Protein 5EVJ (pdb70)

Organism: Chlamydomonas reinhardtii (NCBI:txid3055)

Sequence (607 aa):
APPPAVRAALADVPTEVKEKFWGCGNPIPAGIEGLRVLDLGAGSGRDAYVAAKLVGEKGSVTGVDMTPAQLEVAISHADAYARDKLGYGKSNMTFIQGEIEYLDRAGLEDSSFDLVISNCVINLSPDKARVLSEAYRVLAPGGEMHFSDVYVDRRLPQSVRSHPVLLGECLAGALYNNDFIRLARKVGFTDPRQLEAEEIQIHDAELRDQVGEARFYSITYRLFKVPGQIEDLAEDYGQVAVYKGTIPGHSHAYDLDDHHRFVTNKPMLVAGNTASMVGESYLAPHFTIIGDRAVHYGQFDASGPKAPPPAVRAALADVPTEVKEKFWGCGNPIPAGIEGLRVLDLGAGSGRDAYVAAKLVGEKGSVTGVDMTPAQLEVAISHADAYARDKLGYGKSNMTFIQGEIEYLDRAGLEDSSFDLVISNCVINLSPDKARVLSEAYRVLAPGGEMHFSDVYVDRRLPQSVRSHPVLLGECLAGALYNNDFIRLARKVGFTDPRQLEAEEIQIHDAELRDQVGEARFYSITYRLFKVPGQIEDLAEDYGQVAVYKGTIPGHSHAYDLDDHHRFVTNKPMLVAGNTASMVGESYLAPHFTIIGDRAVHYGQFD

InterPro domains:
  IPR025714 Methyltransferase domain [PF13847] (84-234)
  IPR026669 Arsenite methyltransferase-like [PTHR43675] (20-341)
  IPR029063 S-adenosyl-L-methionine-dependent methyltransferase superfamily [G3DSA:3.40.50.150] (53-280)
  IPR029063 S-adenosyl-L-methionine-dependent methyltransferase superfamily [SSF53335] (25-320)

Radius of gyration: 27.45 Å; Cα contacts (8 Å, |Δi|>4): 1370; chains: 2; bounding box: 67×86×57 Å

Secondary structure (DSSP, 8-state):
---HHHHHHHHTS-HHHHHT---S---PPS--TT-EEEEET-TTSHHHHHHHHHTTTTSEEEEEES-HHHHHHHHHTHHHIIIIIT--SS--EEEEE--GGGTTTTTPPTT-EEEEEEES-GGG-S-HHHHHHHHHHHEEEEEEEEEEEEEESSPPPHHHHH-S-SGGGTTTT--BHHHHHHHHHHHT--S-EEEEEEE-----SHHHHHHTT--EEEEEEEEE--TTT--SS-EE--EEEEE-S-BTTBSSEEEEETTEEEETT--EEE-HHHHHHHHSSTTGGGEEEE--SSS--EETTS-S--/---HHHHHHHHTS-HHHHHT---SS--PPS--TT-EEEEET-TTSHHHHHHHHHT-TT-EEEEEES-HHHHHHHHHHHHHIIIIII--SS--EEEEE--TT-TTTTTPPTT-EEEEEEES-GGG-S-HHHHHHHHHHHEEEEEEEEEEEEEESSPPPHHHHHS--SSSSTTTT-EEHHHHHHHHHHTT----EEEEEEEE--SSSS-SSS-TT--EEEEEEEEE--TTT--SS-B---EEEEE-S-BTTBSSEEEEETTEEEETTB-EEE-HHHHHHHHSSTTGGGEEEES-SSS--SB--

Solvent-accessible surface area: 27426 Å² total; per-residue (Å²): 148,32,72,88,50,4,129,62,0,30,82,54,4,32,86,57,0,70,141,101,20,140,26,25,26,46,3,11,6,34,18,5,129,31,14,59,0,0,3,1,13,2,9,0,0,39,0,0,0,0,0,0,80,38,0,14,100,149,2,44,1,19,1,0,18,139,48,80,71,45,25,102,17,0,70,73,54,9,89,55,5,0,148,102,107,27,58,22,60,156,20,20,20,75,22,45,95,16,90,21,12,56,0,65,175,28,51,23,126,91,48,33,13,0,0,0,0,0,7,0,35,4,13,96,18,126,57,28,41,61,0,0,43,11,0,53,60,0,0,0,57,2,0,0,0,6,1,0,0,0,3,1,48,99,148,9,68,155,81,15,67,96,135,22,123,151,40,44,50,9,16,19,26,0,37,46,33,60,32,4,36,122,34,0,97,175,29,32,2,29,33,12,30,60,40,99,32,124,61,47,116,34,153,72,68,115,13,79,113,98,8,30,130,0,117,6,44,24,6,16,3,4,0,5,19,14,73,86,51,22,56,96,97,46,30,35,26,41,4,28,0,19,0,59,12,75,1,105,73,54,65,149,12,8,70,0,3,67,152,38,147,2,67,36,90,123,84,59,126,2,5,0,3,1,0,0,1,0,13,51,0,6,0,1,15,33,7,57,47,94,50,89,58,90,84,102,139,25,83,40,129,54,91,53,138,246,150,49,66,78,50,7,141,58,2,28,76,60,3,30,99,62,0,61,130,96,32,182,24,26,28,42,3,14,9,35,8,1,86,44,31,93,0,0,3,1,14,1,4,0,0,28,1,0,0,0,0,0,81,39,2,25,93,194,4,48,0,19,0,0,15,102,54,93,76,56,10,103,14,0,89,66,38,7,97,62,4,4,160,114,112,33,60,18,33,166,30,22,19,71,17,48,89,6,69,14,8,28,0,7,22,24,18,18,64,84,48,26,15,21,0,0,0,1,7,6,33,5,8,112,12,118,49,36,41,21,0,0,43,9,0,32,54,0,0,13,91,8,1,0,0,4,1,1,1,3,5,1,49,96,150,8,60,123,52,12,100,64,135,44,40,141,108,28,67,18,24,8,21,3,37,50,41,55,36,3,35,123,31,0,96,171,18,25,1,34,34,13,30,53,38,95,40,113,68,44,136,65,131,78,78,145,18,130,61,85,14,23,112,10,118,17,51,20,8,10,2,4,0,5,18,11,69,85,43,24,57,92,94,45,27,36,25,48,12,33,0,16,0,95,10,87,1,80,52,52,88,103,20,9,57,0,4,72,150,38,164,1,72,36,103,132,81,58,130,3,5,0,3,2,4,2,1,0,22,82,9,27,1,38,93,20,7,59,46,102,48,93,60,87,80,99,140,25,111,58,172

Structure (mmCIF, N/CA/C/O backbone):
data_5EVJ
#
_entry.id   5EVJ
#
_cell.length_a   157.885
_cell.length_b   157.885
_cell.length_c   95.452
_cell.angle_alpha   90.00
_cell.angle_beta   90.00
_cell.angle_gamma   120.00
#
_symmetry.space_group_name_H-M   'H 3'
#
loop_
_entity.id
_entity.type
_entity.pdbx_description
1 polymer 'Arsenite methyltransferase'
2 non-polymer 'SODIUM ION'
3 water water
#
loop_
_atom_site.group_PDB
_atom_site.id
_atom_site.type_symbol
_atom_site.label_atom_id
_atom_site.label_alt_id
_atom_site.label_comp_id
_atom_site.label_asym_id
_atom_site.label_entity_id
_atom_site.label_seq_id
_atom_site.pdbx_PDB_ins_code
_atom_site.Cartn_x
_atom_site.Cartn_y
_atom_site.Cartn_z
_atom_site.occupancy
_atom_site.B_iso_or_equiv
_atom_site.auth_seq_id
_atom_site.auth_comp_id
_atom_site.auth_asym_id
_atom_site.auth_atom_id
_atom_site.pdbx_PDB_model_num
ATOM 1 N N . ALA A 1 51 ? 61.414 -43.556 11.868 1.00 63.54 51 ALA A N 1
ATOM 2 C CA . ALA A 1 51 ? 61.586 -42.132 11.426 1.00 77.28 51 ALA A CA 1
ATOM 3 C C . ALA A 1 51 ? 60.448 -41.730 10.469 1.00 79.77 51 ALA A C 1
ATOM 4 O O . ALA A 1 51 ? 60.598 -41.859 9.244 1.00 77.16 51 ALA A O 1
ATOM 6 N N . PRO A 1 52 ? 59.281 -41.326 11.038 1.00 68.65 52 PRO A N 1
ATOM 7 C CA . PRO A 1 52 ? 58.175 -40.624 10.364 1.00 59.33 52 PRO A CA 1
ATOM 8 C C . PRO A 1 52 ? 58.498 -39.142 10.150 1.00 52.62 52 PRO A C 1
ATOM 9 O O . PRO A 1 52 ? 59.285 -38.599 10.915 1.00 48.63 52 PRO A O 1
ATOM 13 N N . PRO A 1 53 ? 57.866 -38.479 9.149 1.00 46.83 53 PRO A N 1
ATOM 14 C CA . PRO A 1 53 ? 57.990 -37.009 9.007 1.00 48.96 53 PRO A CA 1
ATOM 15 C C . PRO A 1 53 ? 57.569 -36.282 10.319 1.00 46.83 53 PRO A C 1
ATOM 16 O O . PRO A 1 53 ? 56.723 -36.796 11.047 1.00 38.40 53 PRO A O 1
ATOM 20 N N . PRO A 1 54 ? 58.190 -35.120 10.633 1.00 46.98 54 PRO A N 1
ATOM 21 C CA . PRO A 1 54 ? 57.945 -34.334 11.883 1.00 46.00 54 PRO A CA 1
ATOM 22 C C . PRO A 1 54 ? 56.461 -34.115 12.237 1.00 44.29 54 PRO A C 1
ATOM 23 O O . PRO A 1 54 ? 56.070 -34.375 13.383 1.00 40.41 54 PRO A O 1
ATOM 27 N N . ALA A 1 55 ? 55.654 -33.672 11.260 1.00 43.65 55 ALA A N 1
ATOM 28 C CA . ALA A 1 55 ? 54.186 -33.538 11.463 1.00 44.11 55 ALA A CA 1
ATOM 29 C C . ALA A 1 55 ? 53.534 -34.817 12.031 1.00 39.55 55 ALA A C 1
ATOM 30 O O . ALA A 1 55 ? 52.776 -34.727 12.966 1.00 40.86 55 ALA A O 1
ATOM 32 N N . VAL A 1 56 ? 53.895 -35.988 11.524 1.00 36.97 56 VAL A N 1
ATOM 33 C CA . VAL A 1 56 ? 53.367 -37.236 12.035 1.00 36.46 56 VAL A CA 1
ATOM 34 C C . VAL A 1 56 ? 53.849 -37.542 13.449 1.00 44.44 56 VAL A C 1
ATOM 35 O O . VAL A 1 56 ? 53.022 -37.914 14.295 1.00 46.57 56 VAL A O 1
ATOM 39 N N . ARG A 1 57 ? 55.155 -37.396 13.726 1.00 45.35 57 ARG A N 1
ATOM 40 C CA . ARG A 1 57 ? 55.663 -37.529 15.112 1.00 47.13 57 ARG A CA 1
ATOM 41 C C . ARG A 1 57 ? 54.973 -36.551 16.075 1.00 43.56 57 ARG A C 1
ATOM 42 O O . ARG A 1 57 ? 54.533 -36.967 17.148 1.00 40.42 57 ARG A O 1
ATOM 50 N N . ALA A 1 58 ? 54.883 -35.266 15.696 1.00 39.09 58 ALA A N 1
ATOM 51 C CA . ALA A 1 58 ? 54.194 -34.244 16.519 1.00 37.17 58 ALA A CA 1
ATOM 52 C C . ALA A 1 58 ? 52.763 -34.696 16.851 1.00 39.08 58 ALA A C 1
ATOM 53 O O . ALA A 1 58 ? 52.327 -34.620 17.989 1.00 50.89 58 ALA A O 1
ATOM 55 N N . ALA A 1 59 ? 52.048 -35.194 15.849 1.00 37.45 59 ALA A N 1
ATOM 56 C CA . ALA A 1 59 ? 50.635 -35.589 15.984 1.00 38.35 59 ALA A CA 1
ATOM 57 C C . ALA A 1 59 ? 50.521 -36.843 16.857 1.00 39.81 59 ALA A C 1
ATOM 58 O O . ALA A 1 59 ? 49.631 -36.929 17.697 1.00 40.84 59 ALA A O 1
ATOM 60 N N . LEU A 1 60 ? 51.442 -37.789 16.672 1.00 39.29 60 LEU A N 1
ATOM 61 C CA . LEU A 1 60 ? 51.564 -38.991 17.536 1.00 43.95 60 LEU A CA 1
ATOM 62 C C . LEU A 1 60 ? 51.781 -38.664 19.027 1.00 46.68 60 LEU A C 1
ATOM 63 O O . LEU A 1 60 ? 51.208 -39.312 19.908 1.00 45.24 60 LEU A O 1
ATOM 68 N N . ALA A 1 61 ? 52.631 -37.683 19.320 1.00 44.39 61 ALA A N 1
ATOM 69 C CA . ALA A 1 61 ? 52.911 -37.369 20.733 1.00 52.39 61 ALA A CA 1
ATOM 70 C C . ALA A 1 61 ? 51.597 -37.246 21.535 1.00 47.90 61 ALA A C 1
ATOM 71 O O . ALA A 1 61 ? 51.538 -37.649 22.682 1.00 55.06 61 ALA A O 1
ATOM 73 N N . ASP A 1 62 ? 50.564 -36.714 20.882 1.00 42.84 62 ASP A N 1
ATOM 74 C CA . ASP A 1 62 ? 49.316 -36.300 21.509 1.00 41.73 62 ASP A CA 1
ATOM 75 C C . ASP A 1 62 ? 48.153 -37.260 21.372 1.00 39.10 62 ASP A C 1
ATOM 76 O O . ASP A 1 62 ? 47.068 -36.854 21.683 1.00 36.81 62 ASP A O 1
ATOM 81 N N . VAL A 1 63 ? 48.374 -38.454 20.815 1.00 35.51 63 VAL A N 1
ATOM 82 C CA . VAL A 1 63 ? 47.363 -39.475 20.618 1.00 37.95 63 VAL A CA 1
ATOM 83 C C . VAL A 1 63 ? 47.330 -40.300 21.913 1.00 42.38 63 VAL A C 1
ATOM 84 O O . VAL A 1 63 ? 48.377 -40.668 22.429 1.00 38.63 63 VAL A O 1
ATOM 88 N N . PRO A 1 64 ? 46.131 -40.621 22.429 1.00 47.26 64 PRO A N 1
ATOM 89 C CA . PRO A 1 64 ? 46.021 -41.355 23.693 1.00 43.08 64 PRO A CA 1
ATOM 90 C C . PRO A 1 64 ? 46.843 -42.619 23.651 1.00 47.05 64 PRO A C 1
ATOM 91 O O . PRO A 1 64 ? 46.618 -43.482 22.789 1.00 50.39 64 PRO A O 1
ATOM 95 N N . THR A 1 65 ? 47.775 -42.730 24.589 1.00 45.27 65 THR A N 1
ATOM 96 C CA . THR A 1 65 ? 48.597 -43.919 24.777 1.00 48.32 65 THR A CA 1
ATOM 97 C C . THR A 1 65 ? 47.877 -45.245 24.434 1.00 49.91 65 THR A C 1
ATOM 98 O O . THR A 1 65 ? 48.432 -46.127 23.745 1.00 52.80 65 THR A O 1
ATOM 102 N N . GLU A 1 66 ? 46.648 -45.385 24.919 1.00 44.84 66 GLU A N 1
ATOM 103 C CA . GLU A 1 66 ? 45.924 -46.635 24.762 1.00 43.39 66 GLU A CA 1
ATOM 104 C C . GLU A 1 66 ? 45.540 -46.813 23.295 1.00 46.64 66 GLU A C 1
ATOM 105 O O . GLU A 1 66 ? 45.425 -47.933 22.802 1.00 41.50 66 GLU A O 1
ATOM 111 N N . VAL A 1 67 ? 45.274 -45.702 22.614 1.00 41.61 67 VAL A N 1
ATOM 112 C CA . VAL A 1 67 ? 44.910 -45.775 21.219 1.00 42.37 67 VAL A CA 1
ATOM 113 C C . VAL A 1 67 ? 46.090 -46.317 20.377 1.00 43.90 67 VAL A C 1
ATOM 114 O O . VAL A 1 67 ? 45.872 -47.158 19.457 1.00 40.72 67 VAL A O 1
ATOM 118 N N . LYS A 1 68 ? 47.305 -45.856 20.723 1.00 38.26 68 LYS A N 1
ATOM 119 C CA . LYS A 1 68 ? 48.589 -46.350 20.161 1.00 48.50 68 LYS A CA 1
ATOM 120 C C . LYS A 1 68 ? 49.001 -47.761 20.620 1.00 56.34 68 LYS A C 1
ATOM 121 O O . LYS A 1 68 ? 49.225 -48.658 19.788 1.00 56.13 68 LYS A O 1
ATOM 127 N N . GLU A 1 69 ? 49.152 -47.957 21.929 1.00 59.19 69 GLU A N 1
ATOM 128 C CA . GLU A 1 69 ? 49.580 -49.274 22.415 1.00 66.64 69 GLU A CA 1
ATOM 129 C C . GLU A 1 69 ? 48.802 -50.438 21.797 1.00 64.07 69 GLU A C 1
ATOM 130 O O . GLU A 1 69 ? 49.333 -51.536 21.656 1.00 59.19 69 GLU A O 1
ATOM 136 N N . LYS A 1 70 ? 47.551 -50.192 21.416 1.00 59.76 70 LYS A N 1
ATOM 137 C CA . LYS A 1 70 ? 46.698 -51.257 20.875 1.00 62.25 70 LYS A CA 1
ATOM 138 C C . LYS A 1 70 ? 46.658 -51.320 19.335 1.00 58.50 70 LYS A C 1
ATOM 139 O O . LYS A 1 70 ? 45.709 -51.822 18.765 1.00 57.43 70 LYS A O 1
ATOM 145 N N . PHE A 1 71 ? 47.686 -50.832 18.648 1.00 66.26 71 PHE A N 1
ATOM 146 C CA . PHE A 1 71 ? 47.527 -50.673 17.207 1.00 60.13 71 PHE A CA 1
ATOM 147 C C . PHE A 1 71 ? 48.150 -51.737 16.289 1.00 62.60 71 PHE A C 1
ATOM 148 O O . PHE A 1 71 ? 47.415 -52.384 15.530 1.00 66.47 71 PHE A O 1
ATOM 156 N N . TRP A 1 72 ? 49.473 -51.885 16.333 1.00 63.60 72 TRP A N 1
ATOM 157 C CA . TRP A 1 72 ? 50.220 -52.792 15.423 1.00 80.87 72 TRP A CA 1
ATOM 158 C C . TRP A 1 72 ? 50.087 -52.492 13.896 1.00 72.62 72 TRP A C 1
ATOM 159 O O . TRP A 1 72 ? 49.070 -52.798 13.251 1.00 61.54 72 TRP A O 1
ATOM 170 N N . GLY A 1 73 ? 51.138 -51.908 13.326 1.00 67.16 73 GLY A N 1
ATOM 171 C CA . GLY A 1 73 ? 51.201 -51.724 11.897 1.00 60.67 73 GLY A CA 1
ATOM 172 C C . GLY A 1 73 ? 52.585 -51.484 11.345 1.00 61.68 73 GLY A C 1
ATOM 173 O O . GLY A 1 73 ? 53.513 -51.070 12.056 1.00 67.57 73 GLY A O 1
ATOM 174 N N . CYS A 1 74 ? 52.695 -51.683 10.038 1.00 59.82 74 CYS A N 1
ATOM 175 C CA . CYS A 1 74 ? 53.977 -51.592 9.322 1.00 61.83 74 CYS A CA 1
ATOM 176 C C . CYS A 1 74 ? 54.220 -50.230 8.702 1.00 63.98 74 CYS A C 1
ATOM 177 O O . CYS A 1 74 ? 54.722 -50.132 7.581 1.00 63.12 74 CYS A O 1
ATOM 180 N N . GLY A 1 75 ? 53.889 -49.169 9.425 1.00 61.73 75 GLY A N 1
ATOM 181 C CA . GLY A 1 75 ? 54.101 -47.869 8.842 1.00 56.90 75 GLY A CA 1
ATOM 182 C C . GLY A 1 75 ? 53.274 -46.740 9.380 1.00 61.55 75 GLY A C 1
ATOM 183 O O . GLY A 1 75 ? 52.630 -46.851 10.432 1.00 64.93 75 GLY A O 1
ATOM 184 N N . ASN A 1 76 ? 53.330 -45.634 8.644 1.00 64.72 76 ASN A N 1
ATOM 185 C CA . ASN A 1 76 ? 52.656 -44.406 9.004 1.00 56.26 76 ASN A CA 1
ATOM 186 C C . ASN A 1 76 ? 52.188 -43.783 7.708 1.00 52.54 76 ASN A C 1
ATOM 187 O O . ASN A 1 76 ? 52.677 -42.707 7.339 1.00 60.55 76 ASN A O 1
ATOM 192 N N . PRO A 1 77 ? 51.228 -44.449 7.036 1.00 37.28 77 PRO A N 1
ATOM 193 C CA . PRO A 1 77 ? 50.697 -44.125 5.737 1.00 34.80 77 PRO A CA 1
ATOM 194 C C . PRO A 1 77 ? 49.712 -42.929 5.693 1.00 32.36 77 PRO A C 1
ATOM 195 O O . PRO A 1 77 ? 48.741 -43.019 4.981 1.00 34.63 77 PRO A O 1
ATOM 199 N N . ILE A 1 78 ? 49.947 -41.824 6.386 1.00 31.31 78 ILE A N 1
ATOM 200 C CA . ILE A 1 78 ? 49.119 -40.614 6.138 1.00 30.27 78 ILE A CA 1
ATOM 201 C C . ILE A 1 78 ? 49.928 -39.702 5.226 1.00 29.84 78 ILE A C 1
ATOM 202 O O . ILE A 1 78 ? 51.022 -39.361 5.587 1.00 30.78 78 ILE A O 1
ATOM 207 N N . PRO A 1 79 ? 49.391 -39.312 4.049 1.00 26.63 79 PRO A N 1
ATOM 208 C CA . PRO A 1 79 ? 50.164 -38.508 3.133 1.00 26.52 79 PRO A CA 1
ATOM 209 C C . PRO A 1 79 ? 50.151 -37.084 3.584 1.00 28.96 79 PRO A C 1
ATOM 210 O O . PRO A 1 79 ? 49.182 -36.675 4.228 1.00 27.62 79 PRO A O 1
ATOM 214 N N . ALA A 1 80 ? 51.192 -36.331 3.205 1.00 26.12 80 ALA A N 1
ATOM 215 C CA . ALA A 1 80 ? 51.214 -34.874 3.403 1.00 24.18 80 ALA A CA 1
ATOM 216 C C . ALA A 1 80 ? 50.188 -34.270 2.436 1.00 23.25 80 ALA A C 1
ATOM 217 O O . ALA A 1 80 ? 49.732 -34.914 1.511 1.00 25.55 80 ALA A O 1
ATOM 219 N N . GLY A 1 81 ? 49.822 -33.023 2.615 1.00 26.12 81 GLY A N 1
ATOM 220 C CA . GLY A 1 81 ? 48.935 -32.346 1.634 1.00 24.27 81 GLY A CA 1
ATOM 221 C C . GLY A 1 81 ? 47.424 -32.527 1.692 1.00 26.56 81 GLY A C 1
ATOM 222 O O . GLY A 1 81 ? 46.716 -32.202 0.684 1.00 28.29 81 GLY A O 1
ATOM 223 N N . ILE A 1 82 ? 46.909 -32.979 2.838 1.00 21.76 82 ILE A N 1
ATOM 224 C CA . ILE A 1 82 ? 45.496 -33.396 2.933 1.00 27.13 82 ILE A CA 1
ATOM 225 C C . ILE A 1 82 ? 44.610 -32.459 3.778 1.00 26.45 82 ILE A C 1
ATOM 226 O O . ILE A 1 82 ? 43.565 -32.836 4.224 1.00 27.25 82 ILE A O 1
ATOM 231 N N . GLU A 1 83 ? 45.021 -31.234 3.991 1.00 30.73 83 GLU A N 1
ATOM 232 C CA . GLU A 1 83 ? 44.167 -30.321 4.731 1.00 34.98 83 GLU A CA 1
ATOM 233 C C . GLU A 1 83 ? 42.763 -30.250 4.117 1.00 28.29 83 GLU A C 1
ATOM 234 O O . GLU A 1 83 ? 42.644 -30.071 2.919 1.00 22.98 83 GLU A O 1
ATOM 240 N N . GLY A 1 84 ? 41.716 -30.381 4.945 1.00 23.85 84 GLY A N 1
ATOM 241 C CA . GLY A 1 84 ? 40.372 -30.143 4.466 1.00 19.43 84 GLY A CA 1
ATOM 242 C C . GLY A 1 84 ? 39.753 -31.263 3.684 1.00 20.86 84 GLY A C 1
ATOM 243 O O . GLY A 1 84 ? 38.583 -31.145 3.271 1.00 24.70 84 GLY A O 1
ATOM 244 N N . LEU A 1 85 ? 40.462 -32.376 3.530 1.00 20.56 85 LEU A N 1
ATOM 245 C CA . LEU A 1 85 ? 39.933 -33.506 2.745 1.00 22.57 85 LEU A CA 1
ATOM 246 C C . LEU A 1 85 ? 39.147 -34.571 3.552 1.00 22.13 85 LEU A C 1
ATOM 247 O O . LEU A 1 85 ? 39.175 -34.611 4.780 1.00 20.22 85 LEU A O 1
ATOM 252 N N . ARG A 1 86 ? 38.541 -35.511 2.842 1.00 25.21 86 ARG A N 1
ATOM 253 C CA . ARG A 1 86 ? 37.864 -36.652 3.515 1.00 25.13 86 ARG A CA 1
ATOM 254 C C . ARG A 1 86 ? 38.673 -37.934 3.307 1.00 24.03 86 ARG A C 1
ATOM 255 O O . ARG A 1 86 ? 38.984 -38.300 2.152 1.00 25.10 86 ARG A O 1
ATOM 263 N N . VAL A 1 87 ? 38.966 -38.617 4.415 1.00 21.25 87 VAL A N 1
ATOM 264 C CA . VAL A 1 87 ? 39.821 -39.715 4.438 1.00 21.81 87 VAL A CA 1
ATOM 265 C C . VAL A 1 87 ? 39.105 -40.926 4.958 1.00 24.93 87 VAL A C 1
ATOM 266 O O . VAL A 1 87 ? 38.483 -40.875 6.002 1.00 27.92 87 VAL A O 1
ATOM 270 N N . LEU A 1 88 ? 39.292 -42.053 4.290 1.00 26.17 88 LEU A N 1
ATOM 271 C CA . LEU A 1 88 ? 38.798 -43.350 4.749 1.00 22.19 88 LEU A CA 1
ATOM 272 C C . LEU A 1 88 ? 39.984 -44.201 5.187 1.00 26.22 88 LEU A C 1
ATOM 273 O O . LEU A 1 88 ? 40.938 -44.397 4.438 1.00 22.75 88 LEU A O 1
ATOM 278 N N . ASP A 1 89 ? 39.942 -44.689 6.422 1.00 30.82 89 ASP A N 1
ATOM 279 C CA . ASP A 1 89 ? 41.004 -45.456 6.998 1.00 29.40 89 ASP A CA 1
ATOM 280 C C . ASP A 1 89 ? 40.475 -46.884 7.095 1.00 30.49 89 ASP A C 1
ATOM 281 O O . ASP A 1 89 ? 39.514 -47.167 7.830 1.00 26.68 89 ASP A O 1
ATOM 286 N N . LEU A 1 90 ? 41.020 -47.758 6.249 1.00 30.38 90 LEU A N 1
ATOM 287 C CA . LEU A 1 90 ? 40.608 -49.157 6.202 1.00 29.84 90 LEU A CA 1
ATOM 288 C C . LEU A 1 90 ? 41.314 -49.979 7.272 1.00 28.39 90 LEU A C 1
ATOM 289 O O . LEU A 1 90 ? 42.497 -50.075 7.244 1.00 30.02 90 LEU A O 1
ATOM 294 N N . GLY A 1 91 ? 40.579 -50.558 8.215 1.00 32.90 91 GLY A N 1
ATOM 295 C CA . GLY A 1 91 ? 41.144 -51.436 9.247 1.00 29.16 91 GLY A CA 1
ATOM 296 C C . GLY A 1 91 ? 41.675 -50.550 10.333 1.00 30.20 91 GLY A C 1
ATOM 297 O O . GLY A 1 91 ? 42.809 -50.682 10.749 1.00 26.43 91 GLY A O 1
ATOM 298 N N . ALA A 1 92 ? 40.851 -49.620 10.794 1.00 34.63 92 ALA A N 1
ATOM 299 C CA . ALA A 1 92 ? 41.366 -48.590 11.675 1.00 30.85 92 ALA A CA 1
ATOM 300 C C . ALA A 1 92 ? 41.830 -49.115 13.013 1.00 31.79 92 ALA A C 1
ATOM 301 O O . ALA A 1 92 ? 42.583 -48.415 13.732 1.00 35.89 92 ALA A O 1
ATOM 303 N N . GLY A 1 93 ? 41.420 -50.338 13.373 1.00 33.16 93 GLY A N 1
ATOM 304 C CA . GLY A 1 93 ? 41.814 -50.905 14.675 1.00 34.79 93 GLY A CA 1
ATOM 305 C C . GLY A 1 93 ? 41.423 -49.920 15.815 1.00 37.74 93 GLY A C 1
ATOM 306 O O . GLY A 1 93 ? 40.339 -49.345 15.845 1.00 38.85 93 GLY A O 1
ATOM 307 N N . SER A 1 94 ? 42.341 -49.687 16.717 1.00 36.28 94 SER A N 1
ATOM 308 C CA . SER A 1 94 ? 42.106 -48.857 17.836 1.00 34.51 94 SER A CA 1
ATOM 309 C C . SER A 1 94 ? 42.227 -47.355 17.540 1.00 35.35 94 SER A C 1
ATOM 310 O O . SER A 1 94 ? 41.949 -46.542 18.439 1.00 31.26 94 SER A O 1
ATOM 313 N N . GLY A 1 95 ? 42.754 -46.998 16.358 1.00 33.31 95 GLY A N 1
ATOM 314 C CA . GLY A 1 95 ? 42.519 -45.664 15.757 1.00 30.01 95 GLY A CA 1
ATOM 315 C C . GLY A 1 95 ? 43.769 -44.795 15.574 1.00 33.14 95 GLY A C 1
ATOM 316 O O . GLY A 1 95 ? 43.660 -43.647 15.128 1.00 36.78 95 GLY A O 1
ATOM 317 N N . ARG A 1 96 ? 44.952 -45.332 15.892 1.00 33.49 96 ARG A N 1
ATOM 318 C CA . ARG A 1 96 ? 46.217 -44.581 15.781 1.00 38.12 96 ARG A CA 1
ATOM 319 C C . ARG A 1 96 ? 46.195 -43.751 14.466 1.00 36.03 96 ARG A C 1
ATOM 320 O O . ARG A 1 96 ? 46.228 -42.526 14.504 1.00 32.90 96 ARG A O 1
ATOM 328 N N . ASP A 1 97 ? 46.062 -44.422 13.314 1.00 33.11 97 ASP A N 1
ATOM 329 C CA . ASP A 1 97 ? 46.238 -43.739 12.007 1.00 36.67 97 ASP A CA 1
ATOM 330 C C . ASP A 1 97 ? 45.076 -42.759 11.757 1.00 31.23 97 ASP A C 1
ATOM 331 O O . ASP A 1 97 ? 45.270 -41.691 11.189 1.00 29.12 97 ASP A O 1
ATOM 336 N N . ALA A 1 98 ? 43.890 -43.114 12.214 1.00 29.06 98 ALA A N 1
ATOM 337 C CA . ALA A 1 98 ? 42.742 -42.209 12.041 1.00 30.71 98 ALA A CA 1
ATOM 338 C C . ALA A 1 98 ? 42.914 -40.967 12.914 1.00 32.46 98 ALA A C 1
ATOM 339 O O . ALA A 1 98 ? 42.535 -39.851 12.510 1.00 31.25 98 ALA A O 1
ATOM 341 N N . TYR A 1 99 ? 43.548 -41.137 14.088 1.00 30.58 99 TYR A N 1
ATOM 342 C CA . TYR A 1 99 ? 43.743 -39.993 14.984 1.00 27.44 99 TYR A CA 1
ATOM 343 C C . TYR A 1 99 ? 44.753 -39.068 14.387 1.00 29.94 99 TYR A C 1
ATOM 344 O O . TYR A 1 99 ? 44.572 -37.866 14.354 1.00 36.25 99 TYR A O 1
ATOM 353 N N . VAL A 1 100 ? 45.803 -39.635 13.806 1.00 30.49 100 VAL A N 1
ATOM 354 C CA . VAL A 1 100 ? 46.780 -38.822 13.163 1.00 27.66 100 VAL A CA 1
ATOM 355 C C . VAL A 1 100 ? 46.167 -38.096 11.984 1.00 26.67 100 VAL A C 1
ATOM 356 O O . VAL A 1 100 ? 46.412 -36.909 11.769 1.00 24.51 100 VAL A O 1
ATOM 360 N N . ALA A 1 101 ? 45.379 -38.810 11.192 1.00 27.45 101 ALA A N 1
ATOM 361 C CA . ALA A 1 101 ? 44.779 -38.136 10.017 1.00 25.87 101 ALA A CA 1
ATOM 362 C C . ALA A 1 101 ? 43.808 -36.993 10.444 1.00 27.56 101 ALA A C 1
ATOM 363 O O . ALA A 1 101 ? 43.775 -35.890 9.845 1.00 28.97 101 ALA A O 1
ATOM 365 N N . ALA A 1 102 ? 43.019 -37.281 11.485 1.00 25.57 102 ALA A N 1
ATOM 366 C CA . ALA A 1 102 ? 42.007 -36.383 12.001 1.00 24.36 102 ALA A CA 1
ATOM 367 C C . ALA A 1 102 ? 42.704 -35.066 12.303 1.00 23.70 102 ALA A C 1
ATOM 368 O O . ALA A 1 102 ? 42.177 -34.005 12.021 1.00 22.58 102 ALA A O 1
ATOM 370 N N . LYS A 1 103 ? 43.921 -35.136 12.810 1.00 26.05 103 LYS A N 1
ATOM 371 C CA . LYS A 1 103 ? 44.687 -33.901 13.005 1.00 26.66 103 LYS A CA 1
ATOM 372 C C . LYS A 1 103 ? 45.149 -33.273 11.704 1.00 30.76 103 LYS A C 1
ATOM 373 O O . LYS A 1 103 ? 45.005 -32.051 11.451 1.00 26.72 103 LYS A O 1
ATOM 379 N N . LEU A 1 104 ? 45.739 -34.107 10.853 1.00 29.02 104 LEU A N 1
ATOM 380 C CA . LEU A 1 104 ? 46.419 -33.501 9.692 1.00 27.03 104 LEU A CA 1
ATOM 381 C C . LEU A 1 104 ? 45.472 -32.991 8.666 1.00 24.95 104 LEU A C 1
ATOM 382 O O . LEU A 1 104 ? 45.888 -32.186 7.816 1.00 22.98 104 LEU A O 1
ATOM 387 N N . VAL A 1 105 ? 44.225 -33.483 8.667 1.00 23.86 105 VAL A N 1
ATOM 388 C CA . VAL A 1 105 ? 43.247 -32.847 7.768 1.00 25.66 105 VAL A CA 1
ATOM 389 C C . VAL A 1 105 ? 42.639 -31.561 8.299 1.00 27.86 105 VAL A C 1
ATOM 390 O O . VAL A 1 105 ? 41.797 -30.916 7.580 1.00 26.17 105 VAL A O 1
ATOM 394 N N . GLY A 1 106 ? 42.998 -31.188 9.537 1.00 25.39 106 GLY A N 1
ATOM 395 C CA . GLY A 1 106 ? 42.330 -29.988 10.094 1.00 28.32 106 GLY A CA 1
ATOM 396 C C . GLY A 1 106 ? 40.854 -30.154 10.475 1.00 29.95 106 GLY A C 1
ATOM 397 O O . GLY A 1 106 ? 40.190 -31.205 10.244 1.00 30.01 106 GLY A O 1
ATOM 398 N N . GLU A 1 107 ? 40.325 -29.098 11.056 1.00 33.00 107 GLU A N 1
ATOM 399 C CA . GLU A 1 107 ? 38.968 -29.120 11.603 1.00 35.49 107 GLU A CA 1
ATOM 400 C C . GLU A 1 107 ? 37.921 -29.256 10.530 1.00 30.00 107 GLU A C 1
ATOM 401 O O . GLU A 1 107 ? 36.881 -29.815 10.749 1.00 27.46 107 GLU A O 1
ATOM 407 N N . LYS A 1 108 ? 38.244 -28.830 9.329 1.00 31.58 108 LYS A N 1
ATOM 408 C CA . LYS A 1 108 ? 37.269 -28.877 8.255 1.00 33.81 108 LYS A CA 1
ATOM 409 C C . LYS A 1 108 ? 37.326 -30.190 7.469 1.00 30.94 108 LYS A C 1
ATOM 410 O O . LYS A 1 108 ? 36.424 -30.495 6.719 1.00 26.22 108 LYS A O 1
ATOM 416 N N . GLY A 1 109 ? 38.378 -30.983 7.665 1.00 30.06 109 GLY A N 1
ATOM 417 C CA . GLY A 1 109 ? 38.471 -32.250 6.961 1.00 26.73 109 GLY A CA 1
ATOM 418 C C . GLY A 1 109 ? 37.780 -33.289 7.836 1.00 30.03 109 GLY A C 1
ATOM 419 O O . GLY A 1 109 ? 37.356 -32.960 8.968 1.00 27.72 109 GLY A O 1
ATOM 420 N N . SER A 1 110 ? 37.669 -34.533 7.349 1.00 25.65 110 SER A N 1
ATOM 421 C CA . SER A 1 110 ? 37.131 -35.607 8.207 1.00 25.03 110 SER A CA 1
ATOM 422 C C . SER A 1 110 ? 37.667 -36.972 7.874 1.00 24.06 110 SER A C 1
ATOM 423 O O . SER A 1 110 ? 38.256 -37.182 6.795 1.00 23.91 110 SER A O 1
ATOM 426 N N . VAL A 1 111 ? 37.503 -37.876 8.837 1.00 22.59 111 VAL A N 1
ATOM 427 C CA . VAL A 1 111 ? 38.011 -39.186 8.779 1.00 23.52 111 VAL A CA 1
ATOM 428 C C . VAL A 1 111 ? 36.938 -40.194 9.145 1.00 25.93 111 VAL A C 1
ATOM 429 O O . VAL A 1 111 ? 36.207 -40.018 10.145 1.00 25.66 111 VAL A O 1
ATOM 433 N N . THR A 1 112 ? 36.869 -41.251 8.337 1.00 23.95 112 THR A N 1
ATOM 434 C CA . THR A 1 112 ? 36.063 -42.383 8.611 1.00 25.20 112 THR A CA 1
ATOM 435 C C . THR A 1 112 ? 36.974 -43.624 8.797 1.00 30.67 112 THR A C 1
ATOM 436 O O . THR A 1 112 ? 37.877 -43.900 7.998 1.00 30.86 112 THR A O 1
ATOM 440 N N . GLY A 1 113 ? 36.748 -44.367 9.866 1.00 33.14 113 GLY A N 1
ATOM 441 C CA . GLY A 1 113 ? 37.513 -45.603 10.127 1.00 32.85 113 GLY A CA 1
ATOM 442 C C . GLY A 1 113 ? 36.552 -46.798 10.097 1.00 34.35 113 GLY A C 1
ATOM 443 O O . GLY A 1 113 ? 35.436 -46.733 10.652 1.00 35.60 113 GLY A O 1
ATOM 444 N N . VAL A 1 114 ? 36.959 -47.857 9.406 1.00 31.71 114 VAL A N 1
ATOM 445 C CA . VAL A 1 114 ? 36.181 -49.068 9.296 1.00 30.23 114 VAL A CA 1
ATOM 446 C C . VAL A 1 114 ? 36.980 -50.147 9.942 1.00 32.49 114 VAL A C 1
ATOM 447 O O . VAL A 1 114 ? 38.112 -50.360 9.560 1.00 35.20 114 VAL A O 1
ATOM 451 N N . ASP A 1 115 ? 36.439 -50.799 10.967 1.00 38.45 115 ASP A N 1
ATOM 452 C CA . ASP A 1 115 ? 37.090 -52.030 11.438 1.00 37.83 115 ASP A CA 1
ATOM 453 C C . ASP A 1 115 ? 36.170 -53.221 11.633 1.00 38.32 115 ASP A C 1
ATOM 454 O O . ASP A 1 115 ? 34.942 -53.077 11.622 1.00 34.42 115 ASP A O 1
ATOM 459 N N . MET A 1 116 ? 36.783 -54.395 11.733 1.00 45.53 116 MET A N 1
ATOM 460 C CA . MET A 1 116 ? 36.048 -55.651 11.738 1.00 59.12 116 MET A CA 1
ATOM 461 C C . MET A 1 116 ? 35.646 -56.007 13.176 1.00 62.19 116 MET A C 1
ATOM 462 O O . MET A 1 116 ? 34.589 -56.623 13.393 1.00 58.71 116 MET A O 1
ATOM 467 N N . THR A 1 117 ? 36.476 -55.568 14.134 1.00 60.99 117 THR A N 1
ATOM 468 C CA . THR A 1 117 ? 36.405 -55.933 15.574 1.00 67.80 117 THR A CA 1
ATOM 469 C C . THR A 1 117 ? 35.829 -54.860 16.548 1.00 63.43 117 THR A C 1
ATOM 470 O O . THR A 1 117 ? 36.470 -53.827 16.765 1.00 66.73 117 THR A O 1
ATOM 474 N N . PRO A 1 118 ? 34.636 -55.131 17.159 1.00 63.41 118 PRO A N 1
ATOM 475 C CA . PRO A 1 118 ? 33.953 -54.233 18.152 1.00 56.64 118 PRO A CA 1
ATOM 476 C C . PRO A 1 118 ? 34.833 -53.754 19.351 1.00 52.26 118 PRO A C 1
ATOM 477 O O . PRO A 1 118 ? 34.762 -52.595 19.773 1.00 46.78 118 PRO A O 1
ATOM 481 N N . ALA A 1 119 ? 35.661 -54.652 19.872 1.00 47.44 119 ALA A N 1
ATOM 482 C CA . ALA A 1 119 ? 36.647 -54.313 20.880 1.00 52.42 119 ALA A CA 1
ATOM 483 C C . ALA A 1 119 ? 37.584 -53.179 20.433 1.00 55.20 119 ALA A C 1
ATOM 484 O O . ALA A 1 119 ? 37.792 -52.209 21.178 1.00 52.94 119 ALA A O 1
ATOM 486 N N . GLN A 1 120 ? 38.154 -53.319 19.232 1.00 50.29 120 GLN A N 1
ATOM 487 C CA . GLN A 1 120 ? 39.015 -52.295 18.660 1.00 48.55 120 GLN A CA 1
ATOM 488 C C . GLN A 1 120 ? 38.235 -50.973 18.363 1.00 43.56 120 GLN A C 1
ATOM 489 O O . GLN A 1 120 ? 38.696 -49.874 18.730 1.00 37.64 120 GLN A O 1
ATOM 495 N N . LEU A 1 121 ? 37.047 -51.087 17.760 1.00 41.77 121 L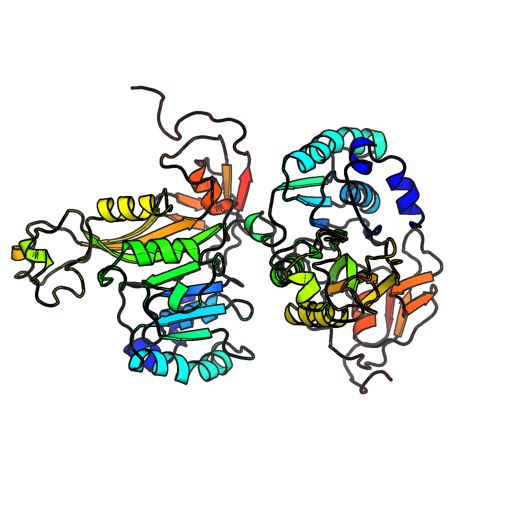EU A N 1
ATOM 496 C CA . LEU A 1 121 ? 36.158 -49.933 17.545 1.00 46.79 121 LEU A CA 1
ATOM 497 C C . LEU A 1 121 ? 36.006 -49.045 18.789 1.00 49.30 121 LEU A C 1
ATOM 498 O O . LEU A 1 121 ? 36.307 -47.829 18.783 1.00 55.35 121 LEU A O 1
ATOM 503 N N . GLU A 1 122 ? 35.530 -49.675 19.856 1.00 52.61 122 GLU A N 1
ATOM 504 C CA . GLU A 1 122 ? 35.120 -49.003 21.081 1.00 49.87 122 GLU A CA 1
ATOM 505 C C . GLU A 1 122 ? 36.291 -48.246 21.706 1.00 46.48 122 GLU A C 1
ATOM 506 O O . GLU A 1 122 ? 36.071 -47.175 22.307 1.00 41.40 122 GLU A O 1
ATOM 512 N N . VAL A 1 123 ? 37.526 -48.754 21.541 1.00 41.66 123 VAL A N 1
ATOM 513 C CA . VAL A 1 123 ? 38.691 -47.938 21.926 1.00 44.02 123 VAL A CA 1
ATOM 514 C C . VAL A 1 123 ? 38.819 -46.642 21.078 1.00 47.37 123 VAL A C 1
ATOM 515 O O . VAL A 1 123 ? 39.062 -45.547 21.610 1.00 45.03 123 VAL A O 1
ATOM 519 N N . ALA A 1 124 ? 38.654 -46.767 19.761 1.00 47.31 124 ALA A N 1
ATOM 520 C CA . ALA A 1 124 ? 38.774 -45.607 18.881 1.00 46.07 124 ALA A CA 1
ATOM 521 C C . ALA A 1 124 ? 37.697 -44.587 19.222 1.00 39.40 124 ALA A C 1
ATOM 522 O O . ALA A 1 124 ? 38.014 -43.397 19.319 1.00 35.09 124 ALA A O 1
ATOM 524 N N . ILE A 1 125 ? 36.462 -45.071 19.433 1.00 40.06 125 ILE A N 1
ATOM 525 C CA . ILE A 1 125 ? 35.310 -44.221 19.779 1.00 38.71 125 ILE A CA 1
ATOM 526 C C . ILE A 1 125 ? 35.379 -43.548 21.155 1.00 41.02 125 ILE A C 1
ATOM 527 O O . ILE A 1 125 ? 34.995 -42.384 21.270 1.00 43.31 125 ILE A O 1
ATOM 532 N N . SER A 1 126 ? 35.850 -44.258 22.190 1.00 39.17 126 SER A N 1
ATOM 533 C CA . SER A 1 126 ? 35.795 -43.707 23.561 1.00 44.42 126 SER A CA 1
ATOM 534 C C . SER A 1 126 ? 36.782 -42.581 23.747 1.00 46.54 126 SER A C 1
ATOM 535 O O . SER A 1 126 ? 36.580 -41.710 24.579 1.00 45.83 126 SER A O 1
ATOM 538 N N . HIS A 1 127 ? 37.835 -42.563 22.955 1.00 42.91 127 HIS A N 1
ATOM 539 C CA . HIS A 1 127 ? 38.800 -41.498 23.153 1.00 43.68 127 HIS A CA 1
ATOM 540 C C . HIS A 1 127 ? 38.601 -40.329 22.233 1.00 40.62 127 HIS A C 1
ATOM 541 O O . HIS A 1 127 ? 39.268 -39.304 22.386 1.00 44.39 127 HIS A O 1
ATOM 548 N N . ALA A 1 128 ? 37.655 -40.441 21.313 1.00 38.03 128 ALA A N 1
ATOM 549 C CA . ALA A 1 128 ? 37.563 -39.422 20.253 1.00 40.16 128 ALA A CA 1
ATOM 550 C C . ALA A 1 128 ? 37.377 -37.992 20.743 1.00 39.96 128 ALA A C 1
ATOM 551 O O . ALA A 1 128 ? 38.183 -37.105 20.384 1.00 39.91 128 ALA A O 1
ATOM 553 N N . ASP A 1 129 ? 36.323 -37.748 21.532 1.00 40.91 129 ASP A N 1
ATOM 554 C CA . ASP A 1 129 ? 35.894 -36.377 21.788 1.00 41.35 129 ASP A CA 1
ATOM 555 C C . ASP A 1 129 ? 36.974 -35.637 22.505 1.00 39.79 129 ASP A C 1
ATOM 556 O O . ASP A 1 129 ? 37.352 -34.471 22.134 1.00 40.19 129 ASP A O 1
ATOM 561 N N . ALA A 1 130 ? 37.483 -36.315 23.535 1.00 38.44 130 ALA A N 1
ATOM 562 C CA . ALA A 1 130 ? 38.474 -35.715 24.427 1.00 38.63 130 ALA A CA 1
ATOM 563 C C . ALA A 1 130 ? 39.762 -35.370 23.640 1.00 38.76 130 ALA A C 1
ATOM 564 O O . ALA A 1 130 ? 40.397 -34.327 23.867 1.00 40.81 130 ALA A O 1
ATOM 566 N N . TYR A 1 131 ? 40.137 -36.245 22.702 1.00 38.95 131 TYR A N 1
ATOM 567 C CA . TYR A 1 131 ? 41.308 -36.004 21.855 1.00 34.81 131 TYR A CA 1
ATOM 568 C C . TYR A 1 131 ? 41.094 -34.773 20.987 1.00 32.25 131 TYR A C 1
ATOM 569 O O . TYR A 1 131 ? 41.943 -33.798 20.908 1.00 37.77 131 TYR A O 1
ATOM 578 N N . ALA A 1 132 ? 39.949 -34.775 20.339 1.00 26.86 132 ALA A N 1
ATOM 579 C CA . ALA A 1 132 ? 39.642 -33.679 19.399 1.00 31.69 132 ALA A CA 1
ATOM 580 C C . ALA A 1 132 ? 39.492 -32.376 20.136 1.00 35.46 132 ALA A C 1
ATOM 581 O O . ALA A 1 132 ? 39.871 -31.311 19.621 1.00 42.48 132 ALA A O 1
ATOM 583 N N . ARG A 1 133 ? 38.894 -32.424 21.334 1.00 41.36 133 ARG A N 1
ATOM 584 C CA . ARG A 1 133 ? 38.698 -31.164 22.071 1.00 43.44 133 ARG A CA 1
ATOM 585 C C . ARG A 1 133 ? 39.991 -30.617 22.747 1.00 43.12 133 ARG A C 1
ATOM 586 O O . ARG A 1 133 ? 40.415 -29.483 22.454 1.00 39.03 133 ARG A O 1
ATOM 594 N N . ASP A 1 134 ? 40.660 -31.431 23.565 1.00 40.62 134 ASP A N 1
ATOM 595 C CA . ASP A 1 134 ? 41.831 -30.932 24.297 1.00 43.74 134 ASP A CA 1
ATOM 596 C C . ASP A 1 134 ? 43.080 -30.953 23.473 1.00 44.93 134 ASP A C 1
ATOM 597 O O . ASP A 1 134 ? 43.856 -30.008 23.576 1.00 44.68 134 ASP A O 1
ATOM 602 N N . LYS A 1 135 ? 43.320 -32.025 22.700 1.00 42.88 135 LYS A N 1
ATOM 603 C CA . LYS A 1 135 ? 44.565 -32.080 21.939 1.00 42.92 135 LYS A CA 1
ATOM 604 C C . LYS A 1 135 ? 44.510 -31.298 20.645 1.00 41.10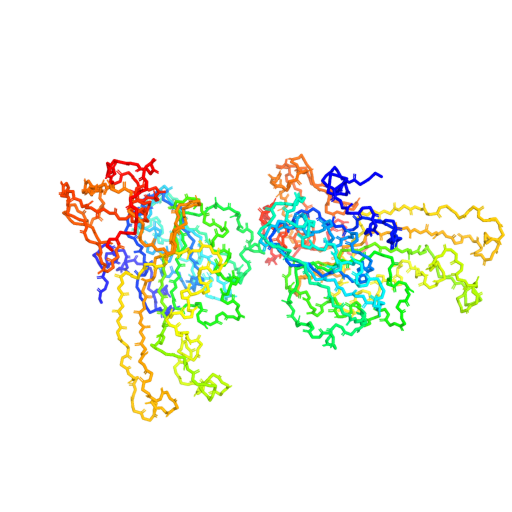 135 LYS A C 1
ATOM 605 O O . LYS A 1 135 ? 45.448 -30.603 20.297 1.00 45.64 135 LYS A O 1
ATOM 611 N N . LEU A 1 136 ? 43.427 -31.399 19.910 1.00 40.28 136 LEU A N 1
ATOM 612 C CA . LEU A 1 136 ? 43.433 -30.685 18.629 1.00 38.66 136 LEU A CA 1
ATOM 613 C C . LEU A 1 136 ? 42.789 -29.308 18.752 1.00 38.40 136 LEU A C 1
ATOM 614 O O . LEU A 1 136 ? 42.945 -28.483 17.861 1.00 37.29 136 LEU A O 1
ATOM 619 N N . GLY A 1 137 ? 42.097 -29.052 19.865 1.00 44.39 137 GLY A N 1
ATOM 620 C CA . GLY A 1 137 ? 41.348 -27.809 20.032 1.00 40.82 137 GLY A CA 1
ATOM 621 C C . GLY A 1 137 ? 40.196 -27.686 19.026 1.00 40.47 137 GLY A C 1
ATOM 622 O O . GLY A 1 137 ? 39.862 -26.600 18.664 1.00 33.33 137 GLY A O 1
ATOM 623 N N . TYR A 1 138 ? 39.600 -28.793 18.558 1.00 40.22 138 TYR A N 1
ATOM 624 C CA . TYR A 1 138 ? 38.431 -28.653 17.671 1.00 39.46 138 TYR A CA 1
ATOM 625 C C . TYR A 1 138 ? 37.178 -28.516 18.507 1.00 40.89 138 TYR A C 1
ATOM 626 O O . TYR A 1 138 ? 37.115 -29.038 19.627 1.00 42.14 138 TYR A O 1
ATOM 635 N N . GLY A 1 139 ? 36.156 -27.879 17.938 1.00 36.62 139 GLY A N 1
ATOM 636 C CA . GLY A 1 139 ? 34.823 -27.888 18.544 1.00 39.84 139 GLY A CA 1
ATOM 637 C C . GLY A 1 139 ? 34.329 -29.279 18.875 1.00 43.93 139 GLY A C 1
ATOM 638 O O . GLY A 1 139 ? 33.880 -29.528 19.984 1.00 48.44 139 GLY A O 1
ATOM 639 N N . LYS A 1 140 ? 34.391 -30.182 17.893 1.00 48.85 140 LYS A N 1
ATOM 640 C CA . LYS A 1 140 ? 34.071 -31.628 18.082 1.00 51.41 140 LYS A CA 1
ATOM 641 C C . LYS A 1 140 ? 34.966 -32.569 17.241 1.00 47.65 140 LYS A C 1
ATOM 642 O O . LYS A 1 140 ? 35.671 -32.127 16.330 1.00 52.47 140 LYS A O 1
ATOM 648 N N . SER A 1 141 ? 34.930 -33.859 17.539 1.00 47.18 141 SER A N 1
ATOM 649 C CA . SER A 1 141 ? 35.606 -34.885 16.721 1.00 41.59 141 SER A CA 1
ATOM 650 C C . SER A 1 141 ? 35.190 -34.782 15.243 1.00 40.86 141 SER A C 1
ATOM 651 O O . SER A 1 141 ? 33.991 -34.619 14.928 1.00 38.00 141 SER A O 1
ATOM 654 N N . ASN A 1 142 ? 36.170 -34.800 14.338 1.00 32.30 142 ASN A N 1
ATOM 655 C CA . ASN A 1 142 ? 35.842 -34.940 12.924 1.00 27.02 142 ASN A CA 1
ATOM 656 C C . ASN A 1 142 ? 36.018 -36.446 12.480 1.00 29.46 142 ASN A C 1
ATOM 657 O O . ASN A 1 142 ? 36.160 -36.723 11.309 1.00 31.63 142 ASN A O 1
ATOM 662 N N . MET A 1 143 ? 35.943 -37.394 13.423 1.00 27.12 143 MET A N 1
ATOM 663 C CA . MET A 1 143 ? 36.045 -38.844 13.168 1.00 28.61 143 MET A CA 1
ATOM 664 C C . MET A 1 143 ? 34.724 -39.612 13.343 1.00 30.35 143 MET A C 1
ATOM 665 O O . MET A 1 143 ? 33.935 -39.307 14.191 1.00 34.80 143 MET A O 1
ATOM 670 N N . THR A 1 144 ? 34.549 -40.651 12.550 1.00 32.76 144 THR A N 1
ATOM 671 C CA . THR A 1 144 ? 33.418 -41.522 12.536 1.00 31.64 144 THR A CA 1
ATOM 672 C C . THR A 1 144 ? 34.077 -42.878 12.412 1.00 34.12 144 THR A C 1
ATOM 673 O O . THR A 1 144 ? 34.867 -43.130 11.481 1.00 35.49 144 THR A O 1
ATOM 677 N N . PHE A 1 145 ? 33.814 -43.742 13.381 1.00 33.03 145 PHE A N 1
ATOM 678 C CA . PHE A 1 145 ? 34.254 -45.109 13.290 1.00 31.21 145 PHE A CA 1
ATOM 679 C C . PHE A 1 145 ? 33.068 -45.989 13.055 1.00 33.28 145 PHE A C 1
ATOM 680 O O . PHE A 1 145 ? 32.105 -45.875 13.750 1.00 32.51 145 PHE A O 1
ATOM 688 N N . ILE A 1 146 ? 33.113 -46.848 12.041 1.00 36.17 146 ILE A N 1
ATOM 689 C CA . ILE A 1 146 ? 32.013 -47.781 11.844 1.00 36.06 146 ILE A CA 1
ATOM 690 C C . ILE A 1 146 ? 32.522 -49.204 11.755 1.00 36.83 146 ILE A C 1
ATOM 691 O O . ILE A 1 146 ? 33.689 -49.445 11.424 1.00 39.92 146 ILE A O 1
ATOM 696 N N . GLN A 1 147 ? 31.618 -50.139 12.021 1.00 36.17 147 GLN A N 1
ATOM 697 C CA . GLN A 1 147 ? 31.922 -51.542 12.041 1.00 40.06 147 GLN A CA 1
ATOM 698 C C . GLN A 1 147 ? 31.669 -52.145 10.683 1.00 33.33 147 GLN A C 1
ATOM 699 O O . GLN A 1 147 ? 30.573 -52.030 10.134 1.00 32.55 147 GLN A O 1
ATOM 705 N N . GLY A 1 148 ? 32.641 -52.892 10.165 1.00 33.88 148 GLY A N 1
ATOM 706 C CA . GLY A 1 148 ? 32.472 -53.370 8.785 1.00 32.41 148 GLY A CA 1
ATOM 707 C C . GLY A 1 148 ? 33.528 -54.287 8.283 1.00 33.76 148 GLY A C 1
ATOM 708 O O . GLY A 1 148 ? 34.508 -54.537 8.949 1.00 38.27 148 GLY A O 1
ATOM 709 N N . GLU A 1 149 ? 33.316 -54.798 7.084 1.00 37.40 149 GLU A N 1
ATOM 710 C CA . GLU A 1 149 ? 34.356 -55.502 6.403 1.00 35.18 149 GLU A CA 1
ATOM 711 C C . GLU A 1 149 ? 34.963 -54.665 5.296 1.00 33.51 149 GLU A C 1
ATOM 712 O O . GLU A 1 149 ? 34.272 -54.210 4.360 1.00 29.20 149 GLU A O 1
ATOM 718 N N . ILE A 1 150 ? 36.286 -54.548 5.352 1.00 32.84 150 ILE A N 1
ATOM 719 C CA . ILE A 1 150 ? 36.969 -53.764 4.328 1.00 32.42 150 ILE A CA 1
ATOM 720 C C . ILE A 1 150 ? 36.657 -54.188 2.917 1.00 32.06 150 ILE A C 1
ATOM 721 O O . ILE A 1 150 ? 36.700 -53.322 2.042 1.00 31.31 150 ILE A O 1
ATOM 726 N N . GLU A 1 151 ? 36.185 -55.441 2.716 1.00 28.51 151 GLU A N 1
ATOM 727 C CA . GLU A 1 151 ? 35.766 -55.950 1.369 1.00 27.52 151 GLU A CA 1
ATOM 728 C C . GLU A 1 151 ? 34.442 -55.415 0.902 1.00 28.83 151 GLU A C 1
ATOM 729 O O . GLU A 1 151 ? 34.086 -55.614 -0.271 1.00 30.72 151 GLU A O 1
ATOM 735 N N . TYR A 1 152 ? 33.667 -54.797 1.808 1.00 30.11 152 TYR A N 1
ATOM 736 C CA . TYR A 1 152 ? 32.228 -54.499 1.537 1.00 31.52 152 TYR A CA 1
ATOM 737 C C . TYR A 1 152 ? 31.836 -53.084 1.924 1.00 36.04 152 TYR A C 1
ATOM 738 O O . TYR A 1 152 ? 30.833 -52.844 2.603 1.00 43.18 152 TYR A O 1
ATOM 747 N N . LEU A 1 153 ? 32.595 -52.122 1.425 1.00 31.49 153 LEU A N 1
ATOM 748 C CA . LEU A 1 153 ? 32.320 -50.757 1.781 1.00 26.05 153 LEU A CA 1
ATOM 749 C C . LEU A 1 153 ? 30.898 -50.402 1.446 1.00 25.03 153 LEU A C 1
ATOM 750 O O . LEU A 1 153 ? 30.334 -49.558 2.113 1.00 28.66 153 LEU A O 1
ATOM 755 N N . ASP A 1 154 ? 30.328 -51.001 0.396 1.00 23.82 154 ASP A N 1
ATOM 756 C CA . ASP A 1 154 ? 28.887 -50.783 0.023 1.00 29.64 154 ASP A CA 1
ATOM 757 C C . ASP A 1 154 ? 28.003 -51.250 1.211 1.00 29.95 154 ASP A C 1
ATOM 758 O O . ASP A 1 154 ? 27.099 -50.560 1.633 1.00 31.57 154 ASP A O 1
ATOM 763 N N . ARG A 1 155 ? 28.327 -52.389 1.792 1.00 33.47 155 ARG A N 1
ATOM 764 C CA . ARG A 1 155 ? 27.522 -52.862 2.945 1.00 39.75 155 ARG A CA 1
ATOM 765 C C . ARG A 1 155 ? 27.645 -51.946 4.112 1.00 36.62 155 ARG A C 1
ATOM 766 O O . ARG A 1 155 ? 26.671 -51.708 4.763 1.00 36.89 155 ARG A O 1
ATOM 774 N N . ALA A 1 156 ? 28.821 -51.358 4.304 1.00 35.35 156 ALA A N 1
ATOM 775 C CA . ALA A 1 156 ? 29.009 -50.344 5.323 1.00 30.34 156 ALA A CA 1
ATOM 776 C C . ALA A 1 156 ? 28.324 -49.014 4.947 1.00 31.41 156 ALA A C 1
ATOM 777 O O . ALA A 1 156 ? 28.441 -48.052 5.698 1.00 32.24 156 ALA A O 1
ATOM 779 N N . GLY A 1 157 ? 27.614 -48.945 3.818 1.00 28.42 157 GLY A N 1
ATOM 780 C CA . GLY A 1 157 ? 26.922 -47.686 3.467 1.00 30.28 157 GLY A CA 1
ATOM 781 C C . GLY A 1 157 ? 27.807 -46.606 2.835 1.00 34.70 157 GLY A C 1
ATOM 782 O O . GLY A 1 157 ? 27.399 -45.454 2.742 1.00 33.39 157 GLY A O 1
ATOM 783 N N . LEU A 1 158 ? 29.021 -46.962 2.382 1.00 34.91 158 LEU A N 1
ATOM 784 C CA . LEU A 1 158 ? 29.916 -45.941 1.785 1.00 29.23 158 LEU A CA 1
ATOM 785 C C . LEU A 1 158 ? 29.686 -45.760 0.297 1.00 29.47 158 LEU A C 1
ATOM 786 O O . LEU A 1 158 ? 29.849 -46.726 -0.536 1.00 32.54 158 LEU A O 1
ATOM 791 N N . GLU A 1 159 ? 29.322 -44.521 -0.035 1.00 26.16 159 GLU A N 1
ATOM 792 C CA . GLU A 1 159 ? 28.927 -44.149 -1.362 1.00 28.83 159 GLU A CA 1
ATOM 793 C C . GLU A 1 159 ? 30.136 -43.920 -2.306 1.00 28.64 159 GLU A C 1
ATOM 794 O O . GLU A 1 159 ? 31.245 -43.617 -1.877 1.00 27.93 159 GLU A O 1
ATOM 800 N N . ASP A 1 160 ? 29.853 -44.029 -3.595 1.00 28.30 160 ASP A N 1
ATOM 801 C CA . ASP A 1 160 ? 30.741 -43.729 -4.686 1.00 29.96 160 ASP A CA 1
ATOM 802 C C . ASP A 1 160 ? 31.274 -42.340 -4.501 1.00 31.91 160 ASP A C 1
ATOM 803 O O . ASP A 1 160 ? 30.539 -41.456 -4.097 1.00 32.07 160 ASP A O 1
ATOM 808 N N . SER A 1 161 ? 32.556 -42.141 -4.843 1.00 32.94 161 SER A N 1
ATOM 809 C CA . SER A 1 161 ? 33.181 -40.822 -4.845 1.00 29.95 161 SER A CA 1
ATOM 810 C C . SER A 1 161 ? 32.993 -40.053 -3.568 1.00 24.85 161 SER A C 1
ATOM 811 O O . SER A 1 161 ? 32.797 -38.878 -3.581 1.00 26.60 161 SER A O 1
ATOM 814 N N . SER A 1 162 ? 33.055 -40.697 -2.438 1.00 28.43 162 SER A N 1
ATOM 815 C CA . SER A 1 162 ? 32.764 -39.943 -1.186 1.00 25.50 162 SER A CA 1
ATOM 816 C C . SER A 1 162 ? 34.016 -39.669 -0.378 1.00 25.87 162 SER A C 1
ATOM 817 O O . SER A 1 162 ? 33.939 -39.078 0.690 1.00 25.70 162 SER A O 1
ATOM 820 N N . PHE A 1 163 ? 35.187 -40.073 -0.896 1.00 23.74 163 PHE A N 1
ATOM 821 C CA . PHE A 1 163 ? 36.437 -39.891 -0.155 1.00 22.00 163 PHE A CA 1
ATOM 822 C C . PHE A 1 163 ? 37.546 -39.380 -1.063 1.00 22.31 163 PHE A C 1
ATOM 823 O O . PHE A 1 163 ? 37.642 -39.769 -2.257 1.00 23.22 163 PHE A O 1
ATOM 831 N N . ASP A 1 164 ? 38.395 -38.539 -0.513 1.00 19.58 164 ASP A N 1
ATOM 832 C CA . ASP A 1 164 ? 39.533 -38.077 -1.285 1.00 20.83 164 ASP A CA 1
ATOM 833 C C . ASP A 1 164 ? 40.732 -39.002 -1.171 1.00 20.64 164 ASP A C 1
ATOM 834 O O . ASP A 1 164 ? 41.455 -39.105 -2.135 1.00 19.48 164 ASP A O 1
ATOM 839 N N . LEU A 1 165 ? 40.912 -39.662 -0.003 1.00 19.40 165 LEU A N 1
ATOM 840 C CA . LEU A 1 165 ? 42.030 -40.520 0.271 1.00 19.14 165 LEU A CA 1
ATOM 841 C C . LEU A 1 165 ? 41.447 -41.741 0.863 1.00 23.43 165 LEU A C 1
ATOM 842 O O . LEU A 1 165 ? 40.505 -41.654 1.725 1.00 22.51 165 LEU A O 1
ATOM 847 N N . VAL A 1 166 ? 42.051 -42.888 0.502 1.00 22.85 166 VAL A N 1
ATOM 848 C CA . VAL A 1 166 ? 41.787 -44.130 1.207 1.00 21.86 166 VAL A CA 1
ATOM 849 C C . VAL A 1 166 ? 43.118 -44.565 1.706 1.00 22.11 166 VAL A C 1
ATOM 850 O O . VAL A 1 166 ? 44.062 -44.607 0.935 1.00 25.81 166 VAL A O 1
ATOM 854 N N . ILE A 1 167 ? 43.222 -44.875 3.002 1.00 22.95 167 ILE A N 1
ATOM 855 C CA . ILE A 1 167 ? 44.485 -45.282 3.627 1.00 22.96 167 ILE A CA 1
ATOM 856 C C . ILE A 1 167 ? 44.312 -46.592 4.406 1.00 24.17 167 ILE A C 1
ATOM 857 O O . ILE A 1 167 ? 43.176 -46.957 4.812 1.00 19.34 167 ILE A O 1
ATOM 862 N N . SER A 1 168 ? 45.450 -47.281 4.617 1.00 23.87 168 SER A N 1
ATOM 863 C CA . SER A 1 168 ? 45.446 -48.604 5.193 1.00 25.85 168 SER A CA 1
ATOM 864 C C . SER A 1 168 ? 46.815 -48.923 5.699 1.00 28.93 168 SER A C 1
ATOM 865 O O . SER A 1 168 ? 47.807 -48.458 5.166 1.00 24.72 168 SER A O 1
ATOM 868 N N . ASN A 1 169 ? 46.888 -49.779 6.714 1.00 33.13 169 ASN A N 1
ATOM 869 C CA . ASN A 1 169 ? 48.191 -50.077 7.278 1.00 34.71 169 ASN A CA 1
ATOM 870 C C . ASN A 1 169 ? 48.304 -51.563 7.593 1.00 36.73 169 ASN A C 1
ATOM 871 O O . ASN A 1 169 ? 47.825 -52.019 8.648 1.00 37.85 169 ASN A O 1
ATOM 876 N N . CYS A 1 170 ? 48.847 -52.335 6.641 1.00 36.48 170 CYS A N 1
ATOM 877 C CA . CYS A 1 170 ? 49.183 -53.749 6.856 1.00 32.82 170 CYS A CA 1
ATOM 878 C C . CYS A 1 170 ? 48.030 -54.576 7.255 1.00 34.30 170 CYS A C 1
ATOM 879 O O . CYS A 1 170 ? 48.169 -55.330 8.215 1.00 38.68 170 CYS A O 1
ATOM 882 N N . VAL A 1 171 ? 46.892 -54.429 6.583 1.00 34.51 171 VAL A N 1
ATOM 883 C CA . VAL A 1 171 ? 45.740 -55.282 6.820 1.00 37.04 171 VAL A CA 1
ATOM 884 C C . VAL A 1 171 ? 45.220 -55.876 5.506 1.00 41.41 171 VAL A C 1
ATOM 885 O O . VAL A 1 171 ? 44.356 -56.752 5.505 1.00 43.13 171 VAL A O 1
ATOM 889 N N . ILE A 1 172 ? 45.737 -55.443 4.377 1.00 40.19 172 ILE A N 1
ATOM 890 C CA . ILE A 1 172 ? 45.166 -55.945 3.149 1.00 41.05 172 ILE A CA 1
ATOM 891 C C . ILE A 1 172 ? 45.628 -57.368 2.796 1.00 44.05 172 ILE A C 1
ATOM 892 O O . ILE A 1 172 ? 44.906 -58.108 2.127 1.00 40.10 172 ILE A O 1
ATOM 897 N N . ASN A 1 173 ? 46.796 -57.768 3.280 1.00 45.99 173 ASN A N 1
ATOM 898 C CA . ASN A 1 173 ? 47.247 -59.149 3.057 1.00 49.15 173 ASN A CA 1
ATOM 899 C C . ASN A 1 173 ? 46.366 -60.150 3.741 1.00 49.44 173 ASN A C 1
ATOM 900 O O . ASN A 1 173 ? 46.450 -61.340 3.459 1.00 54.45 173 ASN A O 1
ATOM 905 N N . LEU A 1 174 ? 45.541 -59.690 4.667 1.00 46.01 174 LEU A N 1
ATOM 906 C CA . LEU A 1 174 ? 44.704 -60.613 5.419 1.00 44.26 174 LEU A CA 1
ATOM 907 C C . LEU A 1 174 ? 43.346 -60.702 4.800 1.00 37.97 174 LEU A C 1
ATOM 908 O O . LEU A 1 174 ? 42.579 -61.593 5.115 1.00 44.74 174 LEU A O 1
ATOM 913 N N . SER A 1 175 ? 43.033 -59.797 3.896 1.00 36.65 175 SER A N 1
ATOM 914 C CA . SER A 1 175 ? 41.779 -59.904 3.193 1.00 36.68 175 SER A CA 1
ATOM 915 C C . SER A 1 175 ? 41.617 -61.286 2.539 1.00 42.64 175 SER A C 1
ATOM 916 O O . SER A 1 175 ? 42.545 -61.796 1.930 1.00 43.36 175 SER A O 1
ATOM 919 N N . PRO A 1 176 ? 40.402 -61.870 2.646 1.00 47.18 176 PRO A N 1
ATOM 920 C CA . PRO A 1 176 ? 40.014 -63.029 1.846 1.00 46.19 176 PRO A CA 1
ATOM 921 C C . PRO A 1 176 ? 39.633 -62.656 0.411 1.00 50.60 176 PRO A C 1
ATOM 922 O O . PRO A 1 176 ? 39.352 -63.555 -0.404 1.00 42.86 176 PRO A O 1
ATOM 926 N N . ASP A 1 177 ? 39.591 -61.352 0.108 1.00 45.08 177 ASP A N 1
ATOM 927 C CA . ASP A 1 177 ? 39.204 -60.898 -1.237 1.00 37.21 177 ASP A CA 1
ATOM 928 C C . ASP A 1 177 ? 39.902 -59.568 -1.538 1.00 36.25 177 ASP A C 1
ATOM 929 O O . ASP A 1 177 ? 39.255 -58.560 -1.713 1.00 38.30 177 ASP A O 1
ATOM 934 N N . LYS A 1 178 ? 41.229 -59.563 -1.543 1.00 33.85 178 LYS A N 1
ATOM 935 C CA . LYS A 1 178 ? 42.008 -58.418 -2.016 1.00 35.16 178 LYS A CA 1
ATOM 936 C C . LYS A 1 178 ? 41.392 -57.610 -3.162 1.00 34.34 178 LYS A C 1
ATOM 937 O O . LYS A 1 178 ? 41.309 -56.407 -3.066 1.00 34.69 178 LYS A O 1
ATOM 943 N N . ALA A 1 179 ? 40.918 -58.294 -4.196 1.00 31.20 179 ALA A N 1
ATOM 944 C CA . ALA A 1 179 ? 40.390 -57.632 -5.373 1.00 33.20 179 ALA A CA 1
ATOM 945 C C . ALA A 1 179 ? 39.200 -56.749 -4.998 1.00 31.17 179 ALA A C 1
ATOM 946 O O . ALA A 1 179 ? 39.042 -55.618 -5.499 1.00 37.79 179 ALA A O 1
ATOM 948 N N . ARG A 1 180 ? 38.344 -57.265 -4.135 1.00 26.49 180 ARG A N 1
ATOM 949 C CA . ARG A 1 180 ? 37.187 -56.482 -3.700 1.00 27.20 180 ARG A CA 1
ATOM 950 C C . ARG A 1 180 ? 37.530 -55.264 -2.875 1.00 22.08 180 ARG A C 1
ATOM 951 O O . ARG A 1 180 ? 36.957 -54.220 -3.100 1.00 23.75 180 ARG A O 1
ATOM 959 N N . VAL A 1 181 ? 38.468 -55.392 -1.956 1.00 20.69 181 VAL A N 1
ATOM 960 C CA . VAL A 1 181 ? 38.915 -54.243 -1.184 1.00 24.07 181 VAL A CA 1
ATOM 961 C C . VAL A 1 181 ? 39.447 -53.170 -2.151 1.00 25.59 181 VAL A C 1
ATOM 962 O O . VAL A 1 181 ? 39.058 -52.013 -2.082 1.00 24.98 181 VAL A O 1
ATOM 966 N N . LEU A 1 182 ? 40.300 -53.594 -3.089 1.00 25.11 182 LEU A N 1
ATOM 967 C CA . LEU A 1 182 ? 40.875 -52.683 -4.056 1.00 28.56 182 LEU A CA 1
ATOM 968 C C . LEU A 1 182 ? 39.781 -52.039 -4.865 1.00 27.89 182 LEU A C 1
ATOM 969 O O . LEU A 1 182 ? 39.760 -50.815 -4.990 1.00 26.74 182 LEU A O 1
ATOM 974 N N . SER A 1 183 ? 38.859 -52.838 -5.404 1.00 23.81 183 SER A N 1
ATOM 975 C CA . SER A 1 183 ? 37.831 -52.238 -6.268 1.00 25.61 183 SER A CA 1
ATOM 976 C C . SER A 1 183 ? 36.845 -51.344 -5.487 1.00 22.87 183 SER A C 1
ATOM 977 O O . SER A 1 183 ? 36.322 -50.340 -6.031 1.00 19.86 183 SER A O 1
ATOM 980 N N . GLU A 1 184 ? 36.683 -51.648 -4.201 1.00 20.93 184 GLU A N 1
ATOM 981 C CA . GLU A 1 184 ? 35.856 -50.786 -3.329 1.00 22.54 184 GLU A CA 1
ATOM 982 C C . GLU A 1 184 ? 36.518 -49.445 -3.040 1.00 24.14 184 GLU A C 1
ATOM 983 O O . GLU A 1 184 ? 35.857 -48.369 -3.179 1.00 28.04 184 GLU A O 1
ATOM 989 N N . ALA A 1 185 ? 37.811 -49.490 -2.647 1.00 23.56 185 ALA A N 1
ATOM 990 C CA . ALA A 1 185 ? 38.660 -48.275 -2.567 1.00 21.07 185 ALA A CA 1
ATOM 991 C C . ALA A 1 185 ? 38.465 -47.446 -3.807 1.00 20.41 185 ALA A C 1
ATOM 992 O O . ALA A 1 185 ? 38.076 -46.261 -3.744 1.00 20.50 185 ALA A O 1
ATOM 994 N N . TYR A 1 186 ? 38.604 -48.110 -4.946 1.00 19.86 186 TYR A N 1
ATOM 995 C CA . TYR A 1 186 ? 38.463 -47.428 -6.217 1.00 21.25 186 TYR A CA 1
ATOM 996 C C . TYR A 1 186 ? 37.062 -46.762 -6.352 1.00 23.71 186 TYR A C 1
ATOM 997 O O . TYR A 1 186 ? 36.949 -45.633 -6.901 1.00 22.27 186 TYR A O 1
ATOM 1006 N N . ARG A 1 187 ? 36.021 -47.464 -5.879 1.00 24.30 187 ARG A N 1
ATOM 1007 C CA . ARG A 1 187 ? 34.646 -46.977 -6.072 1.00 23.38 187 ARG A CA 1
ATOM 1008 C C . ARG A 1 187 ? 34.394 -45.781 -5.159 1.00 21.89 187 ARG A C 1
ATOM 1009 O O . ARG A 1 187 ? 33.762 -44.837 -5.574 1.00 21.07 187 ARG A O 1
ATOM 1017 N N . VAL A 1 188 ? 34.842 -45.846 -3.902 1.00 20.37 188 VAL A N 1
ATOM 1018 C CA . VAL A 1 188 ? 34.544 -44.753 -2.983 1.00 20.14 188 VAL A CA 1
ATOM 1019 C C . VAL A 1 188 ? 35.448 -43.487 -3.154 1.00 23.08 188 VAL A C 1
ATOM 1020 O O . VAL A 1 188 ? 35.150 -42.418 -2.560 1.00 24.29 188 VAL A O 1
ATOM 1024 N N . LEU A 1 189 ? 36.493 -43.588 -3.982 1.00 20.80 189 LEU A N 1
ATOM 1025 C CA . LEU A 1 189 ? 37.360 -42.427 -4.286 1.00 20.85 189 LEU A CA 1
ATOM 1026 C C . LEU A 1 189 ? 36.689 -41.499 -5.269 1.00 20.55 189 LEU A C 1
ATOM 1027 O O . LEU A 1 189 ? 36.117 -41.902 -6.290 1.00 20.96 189 LEU A O 1
ATOM 1032 N N . ALA A 1 190 ? 36.796 -40.229 -4.968 1.00 19.45 190 ALA A N 1
ATOM 1033 C CA . ALA A 1 190 ? 36.403 -39.233 -5.905 1.00 20.75 190 ALA A CA 1
ATOM 1034 C C . ALA A 1 190 ? 37.512 -39.054 -6.955 1.00 21.30 190 ALA A C 1
ATOM 1035 O O . ALA A 1 190 ? 38.653 -39.306 -6.707 1.00 19.21 190 ALA A O 1
ATOM 1037 N N . PRO A 1 191 ? 37.159 -38.554 -8.116 1.00 24.43 191 PRO A N 1
ATOM 1038 C CA . PRO A 1 191 ? 38.229 -38.234 -9.066 1.00 22.90 191 PRO A CA 1
ATOM 1039 C C . PRO A 1 191 ? 39.344 -37.391 -8.457 1.00 22.97 191 PRO A C 1
ATOM 1040 O O . PRO A 1 191 ? 39.091 -36.494 -7.608 1.00 25.45 191 PRO A O 1
ATOM 1044 N N . GLY A 1 192 ? 40.582 -37.703 -8.867 1.00 20.16 192 GLY A N 1
ATOM 1045 C CA . GLY A 1 192 ? 41.772 -36.976 -8.388 1.00 18.55 192 GLY A CA 1
ATOM 1046 C C . GLY A 1 192 ? 42.173 -37.403 -6.996 1.00 18.61 192 GLY A C 1
ATOM 1047 O O . GLY A 1 192 ? 43.180 -36.890 -6.424 1.00 18.43 192 GLY A O 1
ATOM 1048 N N . GLY A 1 193 ? 41.478 -38.412 -6.475 1.00 17.15 193 GLY A N 1
ATOM 1049 C CA . GLY A 1 193 ? 41.853 -38.990 -5.169 1.00 17.06 193 GLY A CA 1
ATOM 1050 C C . GLY A 1 193 ? 42.914 -40.057 -5.249 1.00 18.69 193 GLY A C 1
ATOM 1051 O O . GLY A 1 193 ? 43.360 -40.442 -6.320 1.00 21.56 193 GLY A O 1
ATOM 1052 N N . GLU A 1 194 ? 43.272 -40.602 -4.104 1.00 19.31 194 GLU A N 1
ATOM 1053 C CA . GLU A 1 194 ? 44.330 -41.521 -4.021 1.00 18.16 194 GLU A CA 1
ATOM 1054 C C . GLU A 1 194 ? 44.058 -42.602 -2.928 1.00 18.89 194 GLU A C 1
ATOM 1055 O O . GLU A 1 194 ? 43.622 -42.283 -1.817 1.00 19.05 194 GLU A O 1
ATOM 1061 N N . MET A 1 195 ? 44.408 -43.848 -3.230 1.00 18.40 195 MET A N 1
ATOM 1062 C CA . MET A 1 195 ? 44.628 -44.835 -2.204 1.00 19.91 195 MET A CA 1
ATOM 1063 C C . MET A 1 195 ? 46.100 -44.843 -1.877 1.00 19.04 195 MET A C 1
ATOM 1064 O O . MET A 1 195 ? 46.898 -45.077 -2.724 1.00 22.98 195 MET A O 1
ATOM 1069 N N . HIS A 1 196 ? 46.442 -44.589 -0.627 1.00 19.07 196 HIS A N 1
ATOM 1070 C CA . HIS A 1 196 ? 47.776 -44.402 -0.146 1.00 19.41 196 HIS A CA 1
ATOM 1071 C C . HIS A 1 196 ? 47.900 -45.339 1.070 1.00 23.17 196 HIS A C 1
ATOM 1072 O O . HIS A 1 196 ? 47.300 -45.098 2.110 1.00 26.54 196 HIS A O 1
ATOM 1079 N N . PHE A 1 197 ? 48.722 -46.367 0.975 1.00 22.71 197 PHE A N 1
ATOM 1080 C CA . PHE A 1 197 ? 48.701 -47.424 1.998 1.00 24.74 197 PHE A CA 1
ATOM 1081 C C . PHE A 1 197 ? 50.014 -48.213 2.058 1.00 26.18 197 PHE A C 1
ATOM 1082 O O . PHE A 1 197 ? 50.788 -48.230 1.083 1.00 26.69 197 PHE A O 1
ATOM 1090 N N . SER A 1 198 ? 50.296 -48.796 3.208 1.00 25.99 198 SER A N 1
ATOM 1091 C CA . SER A 1 198 ? 51.500 -49.566 3.375 1.00 30.45 198 SER A CA 1
ATOM 1092 C C . SER A 1 198 ? 51.117 -50.999 3.657 1.00 30.88 198 SER A C 1
ATOM 1093 O O . SER A 1 198 ? 50.066 -51.280 4.256 1.00 32.01 198 SER A O 1
ATOM 1096 N N . ASP A 1 199 ? 51.936 -51.911 3.169 1.00 26.66 199 ASP A N 1
ATOM 1097 C CA . ASP A 1 199 ? 51.667 -53.306 3.409 1.00 28.50 199 ASP A CA 1
ATOM 1098 C C . ASP A 1 199 ? 52.949 -54.072 3.142 1.00 26.32 199 ASP A C 1
ATOM 1099 O O . ASP A 1 199 ? 53.997 -53.496 2.761 1.00 25.72 199 ASP A O 1
ATOM 1104 N N . VAL A 1 200 ? 52.897 -55.365 3.360 1.00 27.05 200 VAL A N 1
ATOM 1105 C CA . VAL A 1 200 ? 54.103 -56.165 3.165 1.00 32.61 200 VAL A CA 1
ATOM 1106 C C . VAL A 1 200 ? 54.038 -56.941 1.849 1.00 29.44 200 VAL A C 1
ATOM 1107 O O . VAL A 1 200 ? 53.029 -57.537 1.514 1.00 25.27 200 VAL A O 1
ATOM 1111 N N . TYR A 1 201 ? 55.110 -56.897 1.086 1.00 31.24 201 TYR A N 1
ATOM 1112 C CA . TYR A 1 201 ? 55.184 -57.632 -0.204 1.00 31.44 201 TYR A CA 1
ATOM 1113 C C . TYR A 1 201 ? 56.436 -58.493 -0.257 1.00 30.65 201 TYR A C 1
ATOM 1114 O O . TYR A 1 201 ? 57.362 -58.320 0.590 1.00 31.22 201 TYR A O 1
ATOM 1123 N N . VAL A 1 202 ? 56.516 -59.336 -1.302 1.00 28.54 202 VAL A N 1
ATOM 1124 C CA . VAL A 1 202 ? 57.695 -60.167 -1.573 1.00 28.34 202 VAL A CA 1
ATOM 1125 C C . VAL A 1 202 ? 58.304 -59.892 -2.953 1.00 29.30 202 VAL A C 1
ATOM 1126 O O . VAL A 1 202 ? 57.603 -59.450 -3.862 1.00 31.22 202 VAL A O 1
ATOM 1130 N N . ASP A 1 203 ? 59.594 -60.199 -3.130 1.00 25.51 203 ASP A N 1
ATOM 1131 C CA . ASP A 1 203 ? 60.214 -59.971 -4.404 1.00 24.70 203 ASP A CA 1
ATOM 1132 C C . ASP A 1 203 ? 59.958 -61.144 -5.347 1.00 23.97 203 ASP A C 1
ATOM 1133 O O . ASP A 1 203 ? 60.321 -61.065 -6.495 1.00 23.95 203 ASP A O 1
ATOM 1138 N N . ARG A 1 204 ? 59.289 -62.186 -4.879 1.00 24.13 204 ARG A N 1
ATOM 1139 C CA . ARG A 1 204 ? 58.936 -63.348 -5.710 1.00 25.02 204 ARG A CA 1
ATOM 1140 C C . ARG A 1 204 ? 57.684 -64.026 -5.148 1.00 25.00 204 ARG A C 1
ATOM 1141 O O . ARG A 1 204 ? 57.309 -63.760 -4.019 1.00 29.89 204 ARG A O 1
ATOM 1149 N N . ARG A 1 205 ? 57.055 -64.905 -5.894 1.00 26.59 205 ARG A N 1
ATOM 1150 C CA . ARG A 1 205 ? 55.890 -65.679 -5.398 1.00 32.78 205 ARG A CA 1
ATOM 1151 C C . ARG A 1 205 ? 56.265 -66.701 -4.348 1.00 34.95 205 ARG A C 1
ATOM 1152 O O . ARG A 1 205 ? 57.164 -67.494 -4.550 1.00 39.66 205 ARG A O 1
ATOM 1160 N N . LEU A 1 206 ? 55.571 -66.707 -3.228 1.00 40.67 206 LEU A N 1
ATOM 1161 C CA . LEU A 1 206 ? 55.835 -67.730 -2.232 1.00 43.46 206 LEU A CA 1
ATOM 1162 C C . LEU A 1 206 ? 55.345 -69.073 -2.736 1.00 46.59 206 LEU A C 1
ATOM 1163 O O . LEU A 1 206 ? 54.281 -69.137 -3.358 1.00 52.33 206 LEU A O 1
ATOM 1168 N N . PRO A 1 207 ? 56.105 -70.156 -2.477 1.00 51.93 207 PRO A N 1
ATOM 1169 C CA . PRO A 1 207 ? 55.626 -71.545 -2.703 1.00 59.86 207 PRO A CA 1
ATOM 1170 C C . PRO A 1 207 ? 54.257 -71.804 -2.035 1.00 58.75 207 PRO A C 1
ATOM 1171 O O . PRO A 1 207 ? 54.056 -71.302 -0.912 1.00 54.70 207 PRO A O 1
ATOM 1175 N N . GLN A 1 208 ? 53.352 -72.549 -2.707 1.00 67.90 208 GLN A N 1
ATOM 1176 C CA . GLN A 1 208 ? 52.031 -72.996 -2.130 1.00 75.19 208 GLN A CA 1
ATOM 1177 C C . GLN A 1 208 ? 52.158 -73.604 -0.744 1.00 73.98 208 GLN A C 1
ATOM 1178 O O . GLN A 1 208 ? 51.329 -73.345 0.142 1.00 75.43 208 GLN A O 1
ATOM 1184 N N . SER A 1 209 ? 53.186 -74.436 -0.598 1.00 69.15 209 SER A N 1
ATOM 1185 C CA . SER A 1 209 ? 53.665 -74.937 0.692 1.00 80.71 209 SER A CA 1
ATOM 1186 C C . SER A 1 209 ? 53.639 -73.885 1.822 1.00 79.29 209 SER A C 1
ATOM 1187 O O . SER A 1 209 ? 52.951 -74.073 2.834 1.00 80.74 209 SER A O 1
ATOM 1190 N N . VAL A 1 210 ? 54.362 -72.778 1.631 1.00 74.41 210 VAL A N 1
ATOM 1191 C CA . VAL A 1 210 ? 54.335 -71.654 2.571 1.00 71.62 210 VAL A CA 1
ATOM 1192 C C . VAL A 1 210 ? 52.958 -70.959 2.691 1.00 74.14 210 VAL A C 1
ATOM 1193 O O . VAL A 1 210 ? 52.678 -70.350 3.721 1.00 74.18 210 VAL A O 1
ATOM 1197 N N . ARG A 1 211 ? 52.107 -71.056 1.666 1.00 79.62 211 ARG A N 1
ATOM 1198 C CA . ARG A 1 211 ? 50.853 -70.277 1.608 1.00 96.64 211 ARG A CA 1
ATOM 1199 C C . ARG A 1 211 ? 49.900 -70.634 2.739 1.00 109.40 211 ARG A C 1
ATOM 1200 O O . ARG A 1 211 ? 49.868 -69.947 3.761 1.00 107.81 211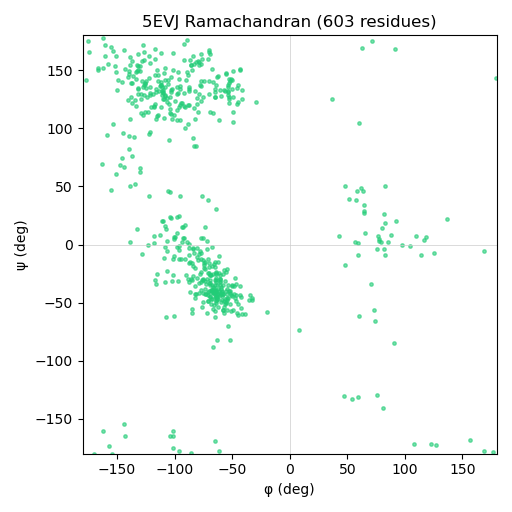 ARG A O 1
ATOM 1208 N N . SER A 1 212 ? 49.149 -71.721 2.553 1.00 126.08 212 SER A N 1
ATOM 1209 C CA . SER A 1 212 ? 48.029 -72.080 3.443 1.00 134.17 212 SER A CA 1
ATOM 1210 C C . SER A 1 212 ? 48.432 -72.705 4.788 1.00 135.42 212 SER A C 1
ATOM 1211 O O . SER A 1 212 ? 47.577 -72.906 5.660 1.00 136.26 212 SER A O 1
ATOM 1214 N N . HIS A 1 213 ? 49.723 -73.002 4.953 1.00 129.56 213 HIS A N 1
ATOM 1215 C CA . HIS A 1 213 ? 50.244 -73.541 6.219 1.00 128.31 213 HIS A CA 1
ATOM 1216 C C . HIS A 1 213 ? 51.580 -72.923 6.664 1.00 123.02 213 HIS A C 1
ATOM 1217 O O . HIS A 1 213 ? 52.635 -73.547 6.526 1.00 108.93 213 HIS A O 1
ATOM 1224 N N . PRO A 1 214 ? 51.536 -71.686 7.203 1.00 124.59 214 PRO A N 1
ATOM 1225 C CA . PRO A 1 214 ? 52.741 -71.048 7.750 1.00 130.56 214 PRO A CA 1
ATOM 1226 C C . PRO A 1 214 ? 52.861 -71.075 9.292 1.00 142.93 214 PRO A C 1
ATOM 1227 O O . PRO A 1 214 ? 53.958 -70.875 9.827 1.00 132.16 214 PRO A O 1
ATOM 1231 N N . VAL A 1 215 ? 51.756 -71.429 9.958 1.00 156.06 215 VAL A N 1
ATOM 1232 C CA . VAL A 1 215 ? 51.294 -70.900 11.275 1.00 150.00 215 VAL A CA 1
ATOM 1233 C C . VAL A 1 215 ? 50.590 -69.536 11.017 1.00 161.10 215 VAL A C 1
ATOM 1234 O O . VAL A 1 215 ? 49.842 -69.413 10.033 1.00 146.38 215 VAL A O 1
ATOM 1238 N N . LEU A 1 216 ? 50.784 -68.535 11.879 1.00 170.95 216 LEU A N 1
ATOM 1239 C CA . LEU A 1 216 ? 50.427 -67.141 11.537 1.00 164.62 216 LEU A CA 1
ATOM 1240 C C . LEU A 1 216 ? 51.584 -66.547 10.710 1.00 170.48 216 LEU A C 1
ATOM 1241 O O . LEU A 1 216 ? 51.378 -65.764 9.756 1.00 149.88 216 LEU A O 1
ATOM 1246 N N . LEU A 1 217 ? 52.783 -66.994 11.105 1.00 171.87 217 LEU A N 1
ATOM 1247 C CA . LEU A 1 217 ? 54.113 -66.680 10.555 1.00 150.82 217 LEU A CA 1
ATOM 1248 C C . LEU A 1 217 ? 54.361 -65.253 10.064 1.00 150.49 217 LEU A C 1
ATOM 1249 O O . LEU A 1 217 ? 53.618 -64.721 9.229 1.00 145.49 217 LEU A O 1
ATOM 1254 N N . GLY A 1 218 ? 55.419 -64.657 10.618 1.00 154.39 218 GLY A N 1
ATOM 1255 C CA . GLY A 1 218 ? 55.821 -63.278 10.333 1.00 150.72 218 GLY A CA 1
ATOM 1256 C C . GLY A 1 218 ? 54.932 -62.230 10.981 1.00 148.16 218 GLY A C 1
ATOM 1257 O O . GLY A 1 218 ? 55.386 -61.469 11.844 1.00 134.05 218 GLY A O 1
ATOM 1258 N N . GLU A 1 219 ? 53.675 -62.193 10.526 1.00 145.30 219 GLU A N 1
ATOM 1259 C CA . GLU A 1 219 ? 52.591 -61.347 11.054 1.00 126.89 219 GLU A CA 1
ATOM 1260 C C . GLU A 1 219 ? 51.394 -61.380 10.099 1.00 120.97 219 GLU A C 1
ATOM 1261 O O . GLU A 1 219 ? 50.338 -60.836 10.422 1.00 120.25 219 GLU A O 1
ATOM 1267 N N . CYS A 1 220 ? 51.578 -62.044 8.948 1.00 120.29 220 CYS A N 1
ATOM 1268 C CA . CYS A 1 220 ? 50.773 -61.881 7.716 1.00 102.74 220 CYS A CA 1
ATOM 1269 C C . CYS A 1 220 ? 51.747 -61.841 6.545 1.00 95.61 220 CYS A C 1
ATOM 1270 O O . CYS A 1 220 ? 51.457 -61.282 5.473 1.00 91.14 220 CYS A O 1
ATOM 1273 N N . LEU A 1 221 ? 52.929 -62.398 6.787 1.00 86.27 221 LEU A N 1
ATOM 1274 C CA . LEU A 1 221 ? 53.948 -62.572 5.770 1.00 74.46 221 LEU A CA 1
ATOM 1275 C C . LEU A 1 221 ? 53.531 -63.704 4.823 1.00 76.91 221 LEU A C 1
ATOM 1276 O O . LEU A 1 221 ? 53.859 -63.692 3.631 1.00 77.15 221 LEU A O 1
ATOM 1281 N N . ALA A 1 222 ? 52.804 -64.680 5.353 1.00 74.56 222 ALA A N 1
ATOM 1282 C CA . ALA A 1 222 ? 52.036 -65.585 4.511 1.00 75.21 222 ALA A CA 1
ATOM 1283 C C . ALA A 1 222 ? 50.936 -64.738 3.864 1.00 73.24 222 ALA A C 1
ATOM 1284 O O . ALA A 1 222 ? 50.356 -63.842 4.514 1.00 80.08 222 ALA A O 1
ATOM 1286 N N . GLY A 1 223 ? 50.655 -64.974 2.589 1.00 68.19 223 GLY A N 1
ATOM 1287 C CA . GLY A 1 223 ? 49.669 -64.113 1.891 1.00 62.46 223 GLY A CA 1
ATOM 1288 C C . GLY A 1 223 ? 50.142 -62.708 1.478 1.00 52.36 223 GLY A C 1
ATOM 1289 O O . GLY A 1 223 ? 49.378 -61.977 0.862 1.00 51.31 223 GLY A O 1
ATOM 1290 N N . ALA A 1 224 ? 51.372 -62.321 1.847 1.00 43.29 224 ALA A N 1
ATOM 1291 C CA . ALA A 1 224 ? 52.075 -61.219 1.208 1.00 36.20 224 ALA A CA 1
ATOM 1292 C C . ALA A 1 224 ? 52.323 -61.668 -0.235 1.00 37.78 224 ALA A C 1
ATOM 1293 O O . ALA A 1 224 ? 52.829 -62.771 -0.451 1.00 38.46 224 ALA A O 1
ATOM 1295 N N . LEU A 1 225 ? 51.911 -60.843 -1.198 1.00 31.67 225 LEU A N 1
ATOM 1296 C CA . LEU A 1 225 ? 52.078 -61.102 -2.624 1.00 30.09 225 LEU A CA 1
ATOM 1297 C C . LEU A 1 225 ? 53.453 -60.662 -3.174 1.00 27.75 225 LEU A C 1
ATOM 1298 O O . LEU A 1 225 ? 54.110 -59.729 -2.656 1.00 23.96 225 LEU A O 1
ATOM 1303 N N . TYR A 1 226 ? 53.885 -61.394 -4.200 1.00 23.72 226 TYR A N 1
ATOM 1304 C CA . TYR A 1 226 ? 54.866 -60.934 -5.127 1.00 20.92 226 TYR A CA 1
ATOM 1305 C C . TYR A 1 226 ? 54.477 -59.481 -5.530 1.00 23.43 226 TYR A C 1
ATOM 1306 O O . TYR A 1 226 ? 53.387 -59.226 -6.063 1.00 22.54 226 TYR A O 1
ATOM 1315 N N . ASN A 1 227 ? 55.352 -58.518 -5.291 1.00 25.00 227 ASN A N 1
ATOM 1316 C CA . ASN A 1 227 ? 54.941 -57.166 -5.608 1.00 27.21 227 ASN A CA 1
ATOM 1317 C C . ASN A 1 227 ? 54.370 -56.976 -7.018 1.00 30.31 227 ASN A C 1
ATOM 1318 O O . ASN A 1 227 ? 53.450 -56.167 -7.191 1.00 30.19 227 ASN A O 1
ATOM 1323 N N . ASN A 1 228 ? 54.891 -57.694 -8.034 1.00 27.79 228 ASN A N 1
ATOM 1324 C CA . ASN A 1 228 ? 54.438 -57.384 -9.386 1.00 21.93 228 ASN A CA 1
ATOM 1325 C C . ASN A 1 228 ? 53.055 -58.009 -9.550 1.00 19.04 228 ASN A C 1
ATOM 1326 O O . ASN A 1 228 ? 52.299 -57.600 -10.392 1.00 19.12 228 ASN A O 1
ATOM 1331 N N . ASP A 1 229 ? 52.714 -59.030 -8.779 1.00 18.56 229 ASP A N 1
ATOM 1332 C CA . ASP A 1 229 ? 51.357 -59.582 -8.883 1.00 19.50 229 ASP A CA 1
ATOM 1333 C C . ASP A 1 229 ? 50.362 -58.602 -8.247 1.00 21.10 229 ASP A C 1
ATOM 1334 O O . ASP A 1 229 ? 49.258 -58.477 -8.687 1.00 22.20 229 ASP A O 1
ATOM 1339 N N . PHE A 1 230 ? 50.770 -57.901 -7.198 1.00 22.40 230 PHE A N 1
ATOM 1340 C CA . PHE A 1 230 ? 49.922 -56.908 -6.628 1.00 23.88 230 PHE A CA 1
ATOM 1341 C C . PHE A 1 230 ? 49.628 -55.809 -7.643 1.00 24.42 230 PHE A C 1
ATOM 1342 O O . PHE A 1 230 ? 48.450 -55.370 -7.826 1.00 26.79 230 PHE A O 1
ATOM 1350 N N . ILE A 1 231 ? 50.681 -55.360 -8.291 1.00 21.27 231 ILE A N 1
ATOM 1351 C CA . ILE A 1 231 ? 50.563 -54.288 -9.289 1.00 20.96 231 ILE A CA 1
ATOM 1352 C C . ILE A 1 231 ? 49.516 -54.671 -10.362 1.00 22.08 231 ILE A C 1
ATOM 1353 O O . ILE A 1 231 ? 48.638 -53.856 -10.730 1.00 21.83 231 ILE A O 1
ATOM 1358 N N . ARG A 1 232 ? 49.613 -55.900 -10.827 1.00 21.80 232 ARG A N 1
ATOM 1359 C CA . ARG A 1 232 ? 48.677 -56.444 -11.814 1.00 26.79 232 ARG A CA 1
ATOM 1360 C C . ARG A 1 232 ? 47.210 -56.360 -11.327 1.00 24.26 232 ARG A C 1
ATOM 1361 O O . ARG A 1 232 ? 46.335 -55.969 -12.094 1.00 22.88 232 ARG A O 1
ATOM 1369 N N . LEU A 1 233 ? 46.974 -56.772 -10.086 1.00 22.00 233 LEU A N 1
ATOM 1370 C CA . LEU A 1 233 ? 45.630 -56.800 -9.519 1.00 23.68 233 LEU A CA 1
ATOM 1371 C C . LEU A 1 233 ? 45.194 -55.342 -9.375 1.00 21.81 233 LEU A C 1
ATOM 1372 O O . LEU A 1 233 ? 44.132 -54.965 -9.848 1.00 20.31 233 LEU A O 1
ATOM 1377 N N . ALA A 1 234 ? 46.046 -54.486 -8.839 1.00 20.37 234 ALA A N 1
ATOM 1378 C CA . ALA A 1 234 ? 45.652 -53.068 -8.802 1.00 22.70 234 ALA A CA 1
ATOM 1379 C C . ALA A 1 234 ? 45.262 -52.544 -10.145 1.00 22.81 234 ALA A C 1
ATOM 1380 O O . ALA A 1 234 ? 44.307 -51.740 -10.299 1.00 24.93 234 ALA A O 1
ATOM 1382 N N . ARG A 1 235 ? 45.926 -53.024 -11.179 1.00 21.84 235 ARG A N 1
ATOM 1383 C CA . ARG A 1 235 ? 45.660 -52.399 -12.458 1.00 20.88 235 ARG A CA 1
ATOM 1384 C C . ARG A 1 235 ? 44.362 -52.938 -13.087 1.00 20.98 235 ARG A C 1
ATOM 1385 O O . ARG A 1 235 ? 43.648 -52.210 -13.826 1.00 21.92 235 ARG A O 1
ATOM 1393 N N . LYS A 1 236 ? 44.001 -54.180 -12.791 1.00 20.11 236 LYS A N 1
ATOM 1394 C CA . LYS A 1 236 ? 42.697 -54.759 -13.258 1.00 27.01 236 LYS A CA 1
ATOM 1395 C C . LYS A 1 236 ? 41.462 -53.994 -12.726 1.00 27.20 236 LYS A C 1
ATOM 1396 O O . LYS A 1 236 ? 40.376 -53.983 -13.315 1.00 30.29 236 LYS A O 1
ATOM 1402 N N . VAL A 1 237 ? 41.646 -53.418 -11.569 1.00 23.21 237 VAL A N 1
ATOM 1403 C CA . VAL A 1 237 ? 40.626 -52.723 -10.888 1.00 24.76 237 VAL A CA 1
ATOM 1404 C C . VAL A 1 237 ? 40.574 -51.252 -11.340 1.00 25.96 237 VAL A C 1
ATOM 1405 O O . VAL A 1 237 ? 39.583 -50.596 -11.125 1.00 30.48 237 VAL A O 1
ATOM 1409 N N . GLY A 1 238 ? 41.609 -50.722 -12.013 1.00 23.25 238 GLY A N 1
ATOM 1410 C CA . GLY A 1 238 ? 41.516 -49.379 -12.607 1.00 19.22 238 GLY A CA 1
ATOM 1411 C C . GLY A 1 238 ? 42.665 -48.486 -12.114 1.00 23.49 238 GLY A C 1
ATOM 1412 O O . GLY A 1 238 ? 42.824 -47.381 -12.631 1.00 24.14 238 GLY A O 1
ATOM 1413 N N . PHE A 1 239 ? 43.466 -48.959 -11.139 1.00 19.80 239 PHE A N 1
ATOM 1414 C CA . PHE A 1 239 ? 44.699 -48.282 -10.719 1.00 20.14 239 PHE A CA 1
ATOM 1415 C C . PHE A 1 239 ? 45.830 -48.651 -11.693 1.00 21.68 239 PHE A C 1
ATOM 1416 O O . PHE A 1 239 ? 46.621 -49.586 -11.454 1.00 22.11 239 PHE A O 1
ATOM 1424 N N . THR A 1 240 ? 45.919 -47.916 -12.799 1.00 22.94 240 THR A N 1
ATOM 1425 C CA . THR A 1 240 ? 46.742 -48.343 -13.896 1.00 22.02 240 THR A CA 1
ATOM 1426 C C . THR A 1 240 ? 48.226 -48.193 -13.684 1.00 23.88 240 THR A C 1
ATOM 1427 O O . THR A 1 240 ? 48.988 -48.812 -14.415 1.00 23.10 240 THR A O 1
ATOM 1431 N N . ASP A 1 241 ? 48.654 -47.370 -12.710 1.00 24.73 241 ASP A N 1
ATOM 1432 C CA . ASP A 1 241 ? 50.110 -47.110 -12.540 1.00 18.16 241 ASP A CA 1
ATOM 1433 C C . ASP A 1 241 ? 50.479 -46.874 -11.109 1.00 17.51 241 ASP A C 1
ATOM 1434 O O . ASP A 1 241 ? 50.795 -45.748 -10.716 1.00 16.15 241 ASP A O 1
ATOM 1439 N N . PRO A 1 242 ? 50.390 -47.931 -10.291 1.00 18.26 242 PRO A N 1
ATOM 1440 C CA . PRO A 1 242 ? 50.821 -47.855 -8.918 1.00 20.71 242 PRO A CA 1
ATOM 1441 C C . PRO A 1 242 ? 52.223 -47.291 -8.800 1.00 21.62 242 PRO A C 1
ATOM 1442 O O . PRO A 1 242 ? 53.038 -47.597 -9.609 1.00 23.13 242 PRO A O 1
ATOM 1446 N N . ARG A 1 243 ? 52.478 -46.485 -7.774 1.00 25.67 243 ARG A N 1
ATOM 1447 C CA . ARG A 1 243 ? 53.775 -45.858 -7.579 1.00 25.81 243 ARG A CA 1
ATOM 1448 C C . ARG A 1 243 ? 54.204 -46.175 -6.189 1.00 26.07 243 ARG A C 1
ATOM 1449 O O . ARG A 1 243 ? 53.439 -46.095 -5.245 1.00 26.80 243 ARG A O 1
ATOM 1457 N N . GLN A 1 244 ? 55.450 -46.545 -6.079 1.00 27.23 244 GLN A N 1
ATOM 1458 C CA . GLN A 1 244 ? 56.066 -46.935 -4.843 1.00 27.00 244 GLN A CA 1
ATOM 1459 C C . GLN A 1 244 ? 56.632 -45.654 -4.174 1.00 26.63 244 GLN A C 1
ATOM 1460 O O . GLN A 1 244 ? 57.482 -44.936 -4.738 1.00 29.44 244 GLN A O 1
ATOM 1466 N N . LEU A 1 245 ? 56.172 -45.329 -2.985 1.00 24.87 245 LEU A N 1
ATOM 1467 C CA . LEU A 1 245 ? 56.696 -44.118 -2.354 1.00 27.27 245 LEU A CA 1
ATOM 1468 C C . LEU A 1 245 ? 57.970 -44.458 -1.585 1.00 33.13 245 LEU A C 1
ATOM 1469 O O . LEU A 1 245 ? 58.932 -43.711 -1.618 1.00 36.20 245 LEU A O 1
ATOM 1474 N N . GLU A 1 246 ? 57.978 -45.602 -0.898 1.00 34.97 246 GLU A N 1
ATOM 1475 C CA . GLU A 1 246 ? 59.161 -46.067 -0.209 1.00 39.94 246 GLU A CA 1
ATOM 1476 C C . GLU A 1 246 ? 59.050 -47.540 0.223 1.00 40.93 246 GLU A C 1
ATOM 1477 O O . GLU A 1 246 ? 57.958 -48.086 0.441 1.00 35.96 246 GLU A O 1
ATOM 1483 N N . ALA A 1 247 ? 60.203 -48.176 0.298 1.00 37.45 247 ALA A N 1
ATOM 1484 C CA . ALA A 1 247 ? 60.257 -49.592 0.573 1.00 43.53 247 ALA A CA 1
ATOM 1485 C C . ALA A 1 247 ? 61.390 -49.803 1.554 1.00 42.59 247 ALA A C 1
ATOM 1486 O O . ALA A 1 247 ? 62.454 -49.174 1.463 1.00 41.46 247 ALA A O 1
ATOM 1488 N N . GLU A 1 248 ? 61.134 -50.665 2.507 1.00 41.47 248 GLU A N 1
ATOM 1489 C CA . GLU A 1 248 ? 62.162 -51.113 3.408 1.00 49.80 248 GLU A CA 1
ATOM 1490 C C . GLU A 1 248 ? 62.160 -52.656 3.447 1.00 41.71 248 GLU A C 1
ATOM 1491 O O . GLU A 1 248 ? 61.117 -53.298 3.697 1.00 35.61 248 GLU A O 1
ATOM 1497 N N . GLU A 1 249 ? 63.323 -53.241 3.170 1.00 40.25 249 GLU A N 1
ATOM 1498 C CA . GLU A 1 249 ? 63.471 -54.673 3.303 1.00 39.96 249 GLU A CA 1
ATOM 1499 C C . GLU A 1 249 ? 63.302 -55.008 4.753 1.00 40.11 249 GLU A C 1
ATOM 1500 O O . GLU A 1 249 ? 63.872 -54.346 5.603 1.00 44.83 249 GLU A O 1
ATOM 1506 N N . ILE A 1 250 ? 62.465 -56.005 5.007 1.00 41.21 250 ILE A N 1
ATOM 1507 C CA . ILE A 1 250 ? 62.124 -56.495 6.310 1.00 40.95 250 ILE A CA 1
ATOM 1508 C C . ILE A 1 250 ? 63.060 -57.674 6.571 1.00 50.81 250 ILE A C 1
ATOM 1509 O O . ILE A 1 250 ? 62.945 -58.718 5.925 1.00 45.13 250 ILE A O 1
ATOM 1514 N N . GLN A 1 251 ? 64.037 -57.490 7.457 1.00 66.12 251 GLN A N 1
ATOM 1515 C CA . GLN A 1 251 ? 65.042 -58.535 7.740 1.00 69.57 251 GLN A CA 1
ATOM 1516 C C . GLN A 1 251 ? 64.392 -59.604 8.596 1.00 68.71 251 GLN A C 1
ATOM 1517 O O . GLN A 1 251 ? 63.794 -59.294 9.604 1.00 71.79 251 GLN A O 1
ATOM 1523 N N . ILE A 1 252 ? 64.476 -60.859 8.166 1.00 82.35 252 ILE A N 1
ATOM 1524 C CA . ILE A 1 252 ? 63.621 -61.919 8.722 1.00 92.97 252 ILE A CA 1
ATOM 1525 C C . ILE A 1 252 ? 64.150 -62.508 10.068 1.00 113.53 252 ILE A C 1
ATOM 1526 O O . ILE A 1 252 ? 63.389 -62.656 11.053 1.00 106.19 252 ILE A O 1
ATOM 1531 N N . HIS A 1 253 ? 65.456 -62.803 10.097 1.00 125.85 253 HIS A N 1
ATOM 1532 C CA . HIS A 1 253 ? 66.222 -63.100 11.328 1.00 132.60 253 HIS A CA 1
ATOM 1533 C C . HIS A 1 253 ? 65.758 -64.300 12.195 1.00 133.73 253 HIS A C 1
ATOM 1534 O O . HIS A 1 253 ? 66.464 -64.693 13.122 1.00 129.13 253 HIS A O 1
ATOM 1541 N N . ASP A 1 254 ? 64.600 -64.888 11.885 1.00 137.43 254 ASP A N 1
ATOM 1542 C CA . ASP A 1 254 ? 64.127 -66.116 12.553 1.00 129.73 254 ASP A CA 1
ATOM 1543 C C . ASP A 1 254 ? 65.056 -67.315 12.274 1.00 131.44 254 ASP A C 1
ATOM 1544 O O . ASP A 1 254 ? 65.169 -68.222 13.107 1.00 140.54 254 ASP A O 1
ATOM 1549 N N . ALA A 1 255 ? 65.720 -67.305 11.113 1.00 119.70 255 ALA A N 1
ATOM 1550 C CA . ALA A 1 255 ? 66.735 -68.312 10.741 1.00 104.45 255 ALA A CA 1
ATOM 1551 C C . ALA A 1 255 ? 66.141 -69.689 10.455 1.00 92.48 255 ALA A C 1
ATOM 1552 O O . ALA A 1 255 ? 66.639 -70.413 9.599 1.00 88.21 255 ALA A O 1
ATOM 1554 N N . GLU A 1 256 ? 65.086 -70.040 11.181 1.00 83.85 256 GLU A N 1
ATOM 1555 C CA . GLU A 1 256 ? 64.351 -71.261 10.936 1.00 87.25 256 GLU A CA 1
ATOM 1556 C C . GLU A 1 256 ? 63.289 -71.013 9.858 1.00 89.66 256 GLU A C 1
ATOM 1557 O O . GLU A 1 256 ? 62.938 -71.917 9.098 1.00 88.92 256 GLU A O 1
ATOM 1563 N N . LEU A 1 257 ? 62.796 -69.776 9.794 1.00 89.85 257 LEU A N 1
ATOM 1564 C CA . LEU A 1 257 ? 61.855 -69.341 8.756 1.00 84.23 257 LEU A CA 1
ATOM 1565 C C . LEU A 1 257 ? 62.594 -69.091 7.445 1.00 76.15 257 LEU A C 1
ATOM 1566 O O . LEU A 1 257 ? 62.097 -69.408 6.360 1.00 71.50 257 LEU A O 1
ATOM 1571 N N . ARG A 1 258 ? 63.787 -68.516 7.556 1.00 69.38 258 ARG A N 1
ATOM 1572 C CA . ARG A 1 258 ? 64.701 -68.438 6.431 1.00 77.09 258 ARG A CA 1
ATOM 1573 C C . ARG A 1 258 ? 64.619 -69.684 5.535 1.00 83.15 258 ARG A C 1
ATOM 1574 O O . ARG A 1 258 ? 64.508 -69.576 4.310 1.00 83.91 258 ARG A O 1
ATOM 1582 N N . ASP A 1 259 ? 64.659 -70.864 6.157 1.00 83.88 259 ASP A N 1
ATOM 1583 C CA . ASP A 1 259 ? 64.758 -72.129 5.425 1.00 83.62 259 ASP A CA 1
ATOM 1584 C C . ASP A 1 259 ? 63.494 -72.411 4.637 1.00 80.45 259 ASP A C 1
ATOM 1585 O O . ASP A 1 259 ? 63.546 -72.973 3.529 1.00 72.32 259 ASP A O 1
ATOM 1590 N N . GLN A 1 260 ? 62.368 -72.001 5.218 1.00 77.94 260 GLN A N 1
ATOM 1591 C CA . GLN A 1 260 ? 61.036 -72.238 4.644 1.00 75.50 260 GLN A CA 1
ATOM 1592 C C . GLN A 1 260 ? 60.795 -71.425 3.365 1.00 63.61 260 GLN A C 1
ATOM 1593 O O . GLN A 1 260 ? 60.064 -71.859 2.465 1.00 57.98 260 GLN A O 1
ATOM 1599 N N . VAL A 1 261 ? 61.424 -70.251 3.293 1.00 50.79 261 VAL A N 1
ATOM 1600 C CA . VAL A 1 261 ? 61.126 -69.298 2.230 1.00 52.99 261 VAL A CA 1
ATOM 1601 C C . VAL A 1 261 ? 62.128 -69.283 1.076 1.00 49.41 261 VAL A C 1
ATOM 1602 O O . VAL A 1 261 ? 61.858 -68.657 0.045 1.00 47.80 261 VAL A O 1
ATOM 1606 N N . GLY A 1 262 ? 63.262 -69.969 1.243 1.00 44.78 262 GLY A N 1
ATOM 1607 C CA . GLY A 1 262 ? 64.283 -70.035 0.174 1.00 37.79 262 GLY A CA 1
ATOM 1608 C C . GLY A 1 262 ? 64.992 -68.691 0.172 1.00 35.64 262 GLY A C 1
ATOM 1609 O O . GLY A 1 262 ? 65.413 -68.179 1.227 1.00 31.60 262 GLY A O 1
ATOM 1610 N N . GLU A 1 263 ? 65.107 -68.073 -0.991 1.00 29.36 263 GLU A N 1
ATOM 1611 C CA . GLU A 1 263 ? 65.759 -66.782 -0.948 1.00 28.59 263 GLU A CA 1
ATOM 1612 C C . GLU A 1 263 ? 64.710 -65.610 -1.061 1.00 29.92 263 GLU A C 1
ATOM 1613 O O . GLU A 1 263 ? 65.048 -64.508 -1.478 1.00 27.77 263 GLU A O 1
ATOM 1619 N N . ALA A 1 264 ? 63.453 -65.860 -0.709 1.00 29.09 264 ALA A N 1
ATOM 1620 C CA . ALA A 1 264 ? 62.436 -64.774 -0.765 1.00 33.97 264 ALA A CA 1
ATOM 1621 C C . ALA A 1 264 ? 62.841 -63.559 0.070 1.00 32.51 264 ALA A C 1
ATOM 1622 O O . ALA A 1 264 ? 63.258 -63.700 1.197 1.00 35.41 264 ALA A O 1
ATOM 1624 N N . ARG A 1 265 ? 62.728 -62.384 -0.522 1.00 31.41 265 ARG A N 1
ATOM 1625 C CA . ARG A 1 265 ? 62.956 -61.139 0.166 1.00 31.82 265 ARG A CA 1
ATOM 1626 C C . ARG A 1 265 ? 61.637 -60.382 0.346 1.00 32.07 265 ARG A C 1
ATOM 1627 O O . ARG A 1 265 ? 60.857 -60.207 -0.613 1.00 29.72 265 ARG A O 1
ATOM 1635 N N . PHE A 1 266 ? 61.413 -59.932 1.587 1.00 31.81 266 PHE A N 1
ATOM 1636 C CA . PHE A 1 266 ? 60.199 -59.252 1.993 1.00 31.24 266 PHE A CA 1
ATOM 1637 C C . PHE A 1 266 ? 60.413 -57.759 2.183 1.00 32.82 266 PHE A C 1
ATOM 1638 O O . PHE A 1 266 ? 61.451 -57.327 2.693 1.00 31.95 266 PHE A O 1
ATOM 1646 N N . TYR A 1 267 ? 59.397 -56.995 1.768 1.00 29.60 267 TYR A N 1
ATOM 1647 C CA . TYR A 1 267 ? 59.367 -55.537 1.878 1.00 32.68 267 TYR A CA 1
ATOM 1648 C C . TYR A 1 267 ? 58.085 -54.981 2.511 1.00 30.10 267 TYR A C 1
ATOM 1649 O O . TYR A 1 267 ? 56.967 -55.521 2.386 1.00 27.61 267 TYR A O 1
ATOM 1658 N N . SER A 1 268 ? 58.303 -53.875 3.171 1.00 29.07 268 SER A N 1
ATOM 1659 C CA . SER A 1 268 ? 57.278 -53.018 3.660 1.00 33.79 268 SER A CA 1
ATOM 1660 C C . SER A 1 268 ? 57.268 -51.981 2.558 1.00 29.90 268 SER A C 1
ATOM 1661 O O . SER A 1 268 ? 58.267 -51.293 2.353 1.00 22.80 268 SER A O 1
ATOM 1664 N N . ILE A 1 269 ? 56.164 -51.881 1.832 1.00 30.68 269 ILE A N 1
ATOM 1665 C CA . ILE A 1 269 ? 56.074 -50.863 0.744 1.00 29.65 269 ILE A CA 1
ATOM 1666 C C . ILE A 1 269 ? 54.825 -50.000 0.937 1.00 26.65 269 ILE A C 1
ATOM 1667 O O . ILE A 1 269 ? 53.725 -50.520 1.250 1.00 21.73 269 ILE A O 1
ATOM 1672 N N . THR A 1 270 ? 55.009 -48.694 0.727 1.00 27.26 270 THR A N 1
ATOM 1673 C CA . THR A 1 270 ? 53.923 -47.733 0.744 1.00 26.30 270 THR A CA 1
ATOM 1674 C C . THR A 1 270 ? 53.705 -47.419 -0.714 1.00 24.48 270 THR A C 1
ATOM 1675 O O . THR A 1 270 ? 54.591 -46.900 -1.410 1.00 23.66 270 THR A O 1
ATOM 1679 N N . TYR A 1 271 ? 52.492 -47.687 -1.140 1.00 23.27 271 TYR A N 1
ATOM 1680 C CA . TYR A 1 271 ? 52.073 -47.511 -2.511 1.00 23.40 271 TYR A CA 1
ATOM 1681 C C . TYR A 1 271 ? 51.142 -46.335 -2.642 1.00 21.52 271 TYR A C 1
ATOM 1682 O O . TYR A 1 271 ? 50.342 -46.052 -1.710 1.00 21.32 271 TYR A O 1
ATOM 1691 N N . ARG A 1 272 ? 51.164 -45.744 -3.836 1.00 18.39 272 ARG A N 1
ATOM 1692 C CA . ARG A 1 272 ? 50.322 -44.655 -4.204 1.00 19.95 272 ARG A CA 1
ATOM 1693 C C . ARG A 1 272 ? 49.469 -45.035 -5.404 1.00 23.00 272 ARG A C 1
ATOM 1694 O O . ARG A 1 272 ? 49.990 -45.290 -6.498 1.00 26.18 272 ARG A O 1
ATOM 1702 N N . LEU A 1 273 ? 48.145 -45.032 -5.201 1.00 21.92 273 LEU A N 1
ATOM 1703 C CA . LEU A 1 273 ? 47.221 -45.487 -6.201 1.00 21.38 273 LEU A CA 1
ATOM 1704 C C . LEU A 1 273 ? 46.249 -44.342 -6.506 1.00 23.84 273 LEU A C 1
ATOM 1705 O O . LEU A 1 273 ? 45.197 -44.174 -5.819 1.00 22.46 273 LEU A O 1
ATOM 1710 N N . PHE A 1 274 ? 46.575 -43.582 -7.547 1.00 18.95 274 PHE A N 1
ATOM 1711 C CA . PHE A 1 274 ? 45.806 -42.425 -7.867 1.00 18.31 274 PHE A CA 1
ATOM 1712 C C . PHE A 1 274 ? 44.728 -42.787 -8.761 1.00 20.53 274 PHE A C 1
ATOM 1713 O O . PHE A 1 274 ? 44.924 -43.669 -9.657 1.00 21.31 274 PHE A O 1
ATOM 1721 N N . LYS A 1 275 ? 43.626 -42.027 -8.605 1.00 18.55 275 LYS A N 1
ATOM 1722 C CA . LYS A 1 275 ? 42.486 -42.201 -9.468 1.00 17.93 275 LYS A CA 1
ATOM 1723 C C . LYS A 1 275 ? 42.262 -40.948 -10.320 1.00 15.88 275 LYS A C 1
ATOM 1724 O O . LYS A 1 275 ? 41.862 -39.937 -9.834 1.00 16.22 275 LYS A O 1
ATOM 1730 N N . VAL A 1 276 ? 42.477 -41.034 -11.599 1.00 16.95 276 VAL A N 1
ATOM 1731 C CA . VAL A 1 276 ? 42.229 -39.856 -12.450 1.00 20.03 276 VAL A CA 1
ATOM 1732 C C . VAL A 1 276 ? 41.584 -40.369 -13.711 1.00 20.25 276 VAL A C 1
ATOM 1733 O O . VAL A 1 276 ? 42.252 -40.634 -14.720 1.00 24.67 276 VAL A O 1
ATOM 1737 N N . PRO A 1 277 ? 40.279 -40.57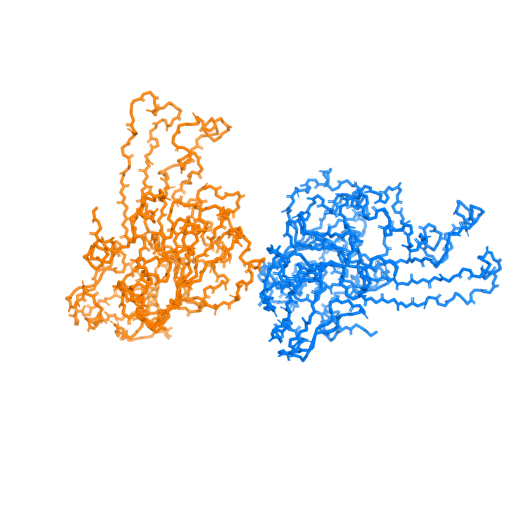8 -13.645 1.00 21.90 277 PRO A N 1
ATOM 1738 C CA . PRO A 1 277 ? 39.603 -41.362 -14.696 1.00 24.89 277 PRO A CA 1
ATOM 1739 C C . PRO A 1 277 ? 39.932 -40.905 -16.094 1.00 23.41 277 PRO A C 1
ATOM 1740 O O . PRO A 1 277 ? 39.878 -39.720 -16.402 1.00 24.63 277 PRO A O 1
ATOM 1744 N N . GLY A 1 278 ? 40.235 -41.867 -16.954 1.00 28.42 278 GLY A N 1
ATOM 1745 C CA . GLY A 1 278 ? 40.531 -41.585 -18.382 1.00 23.29 278 GLY A CA 1
ATOM 1746 C C . GLY A 1 278 ? 41.972 -41.133 -18.624 1.00 23.93 278 GLY A C 1
ATOM 1747 O O . GLY A 1 278 ? 42.344 -41.004 -19.770 1.00 22.12 278 GLY A O 1
ATOM 1748 N N . GLN A 1 279 ? 42.795 -40.963 -17.580 1.00 21.44 279 GLN A N 1
ATOM 1749 C CA . GLN A 1 279 ? 44.100 -40.321 -17.752 1.00 23.50 279 GLN A CA 1
ATOM 1750 C C . GLN A 1 279 ? 45.302 -41.214 -17.488 1.00 24.03 279 GLN A C 1
ATOM 1751 O O . GLN A 1 279 ? 46.380 -40.898 -17.989 1.00 26.30 279 GLN A O 1
ATOM 1757 N N . ILE A 1 280 ? 45.158 -42.266 -16.665 1.00 19.41 280 ILE A N 1
ATOM 1758 C CA . ILE A 1 280 ? 46.319 -42.944 -16.142 1.00 20.39 280 ILE A CA 1
ATOM 1759 C C . ILE A 1 280 ? 46.614 -44.142 -17.080 1.00 23.20 280 ILE A C 1
ATOM 1760 O O . ILE A 1 280 ? 45.719 -44.960 -17.335 1.00 23.65 280 ILE A O 1
ATOM 1765 N N . GLU A 1 281 ? 47.816 -44.188 -17.665 1.00 21.84 281 GLU A N 1
ATOM 1766 C CA . GLU A 1 281 ? 48.116 -45.150 -18.778 1.00 20.21 281 GLU A CA 1
ATOM 1767 C C . GLU A 1 281 ? 49.091 -46.139 -18.272 1.00 19.50 281 GLU A C 1
ATOM 1768 O O . GLU A 1 281 ? 49.654 -45.938 -17.203 1.00 20.70 281 GLU A O 1
ATOM 1774 N N . ASP A 1 282 ? 49.276 -47.244 -18.964 1.00 21.28 282 ASP A N 1
ATOM 1775 C CA . ASP A 1 282 ? 50.224 -48.241 -18.453 1.00 22.15 282 ASP A CA 1
ATOM 1776 C C . ASP A 1 282 ? 51.599 -48.059 -19.007 1.00 22.11 282 ASP A C 1
ATOM 1777 O O . ASP A 1 282 ? 52.391 -48.945 -18.892 1.00 20.04 282 ASP A O 1
ATOM 1782 N N . LEU A 1 283 ? 51.903 -46.925 -19.608 1.00 23.15 283 LEU A N 1
ATOM 1783 C CA . LEU A 1 283 ? 53.338 -46.600 -19.813 1.00 25.69 283 LEU A CA 1
ATOM 1784 C C . LEU A 1 283 ? 53.472 -45.127 -19.514 1.00 25.25 283 LEU A C 1
ATOM 1785 O O . LEU A 1 283 ? 52.476 -44.390 -19.571 1.00 26.85 283 LEU A O 1
ATOM 1790 N N . ALA A 1 284 ? 54.709 -44.692 -19.255 1.00 19.93 284 ALA A N 1
ATOM 1791 C CA . ALA A 1 284 ? 55.037 -43.299 -19.241 1.00 19.13 284 ALA A CA 1
ATOM 1792 C C . ALA A 1 284 ? 54.942 -42.798 -20.682 1.00 20.09 284 ALA A C 1
ATOM 1793 O O . ALA A 1 284 ? 55.726 -43.236 -21.533 1.00 21.97 284 ALA A O 1
ATOM 1795 N N . GLU A 1 285 ? 53.989 -41.900 -20.972 1.00 20.43 285 GLU A N 1
ATOM 1796 C CA . GLU A 1 285 ? 53.706 -41.423 -22.316 1.00 20.88 285 GLU A CA 1
ATOM 1797 C C . GLU A 1 285 ? 54.049 -39.959 -22.347 1.00 23.53 285 GLU A C 1
ATOM 1798 O O . GLU A 1 285 ? 53.801 -39.215 -21.375 1.00 24.00 285 GLU A O 1
ATOM 1804 N N . ASP A 1 286 ? 54.539 -39.497 -23.490 1.00 23.74 286 ASP A N 1
ATOM 1805 C CA . ASP A 1 286 ? 55.152 -38.168 -23.534 1.00 22.51 286 ASP A CA 1
ATOM 1806 C C . ASP A 1 286 ? 54.207 -37.149 -24.140 1.00 22.08 286 ASP A C 1
ATOM 1807 O O . ASP A 1 286 ? 54.027 -37.158 -25.331 1.00 24.03 286 ASP A O 1
ATOM 1812 N N . TYR A 1 287 ? 53.648 -36.241 -23.365 1.00 21.23 287 TYR A N 1
ATOM 1813 C CA . TYR A 1 287 ? 52.865 -35.167 -23.959 1.00 23.35 287 TYR A CA 1
ATOM 1814 C C . TYR A 1 287 ? 53.597 -33.803 -23.865 1.00 25.46 287 TYR A C 1
ATOM 1815 O O . TYR A 1 287 ? 52.982 -32.750 -24.095 1.00 27.73 287 TYR A O 1
ATOM 1824 N N . GLY A 1 288 ? 54.902 -33.828 -23.587 1.00 25.36 288 GLY A N 1
ATOM 1825 C CA . GLY A 1 288 ? 55.679 -32.591 -23.468 1.00 32.09 288 GLY A CA 1
ATOM 1826 C C . GLY A 1 288 ? 55.291 -31.650 -22.320 1.00 35.41 288 GLY A C 1
ATOM 1827 O O . GLY A 1 288 ? 55.505 -30.405 -22.418 1.00 36.49 288 GLY A O 1
ATOM 1828 N N . GLN A 1 289 ? 54.733 -32.218 -21.236 1.00 26.34 289 GLN A N 1
ATOM 1829 C CA . GLN A 1 289 ? 54.352 -31.397 -20.129 1.00 25.46 289 GLN A CA 1
ATOM 1830 C C . GLN A 1 289 ? 55.528 -31.106 -19.194 1.00 22.94 289 GLN A C 1
ATOM 1831 O O . GLN A 1 289 ? 56.505 -31.897 -19.101 1.00 22.45 289 GLN A O 1
ATOM 1837 N N . VAL A 1 290 ? 55.400 -29.990 -18.469 1.00 22.51 290 VAL A N 1
ATOM 1838 C CA . VAL A 1 290 ? 56.373 -29.643 -17.377 1.00 19.83 290 VAL A CA 1
ATOM 1839 C C . VAL A 1 290 ? 55.631 -29.392 -16.089 1.00 20.27 290 VAL A C 1
ATOM 1840 O O . VAL A 1 290 ? 54.627 -28.671 -16.123 1.00 23.52 290 VAL A O 1
ATOM 1844 N N . ALA A 1 291 ? 56.171 -29.888 -14.977 1.00 20.12 291 ALA A N 1
ATOM 1845 C CA . ALA A 1 291 ? 55.628 -29.688 -13.624 1.00 22.83 291 ALA A CA 1
ATOM 1846 C C . ALA A 1 291 ? 56.534 -28.807 -12.722 1.00 25.39 291 ALA A C 1
ATOM 1847 O O . ALA A 1 291 ? 57.799 -28.892 -12.766 1.00 26.22 291 ALA A O 1
ATOM 1849 N N . VAL A 1 292 ? 55.903 -27.936 -11.930 1.00 21.16 292 VAL A N 1
ATOM 1850 C CA . VAL A 1 292 ? 56.671 -27.109 -11.054 1.00 22.04 292 VAL A CA 1
ATOM 1851 C C . VAL A 1 292 ? 55.932 -27.234 -9.773 1.00 21.84 292 VAL A C 1
ATOM 1852 O O . VAL A 1 292 ? 54.692 -26.928 -9.698 1.00 24.36 292 VAL A O 1
ATOM 1856 N N . TYR A 1 293 ? 56.661 -27.746 -8.787 1.00 21.09 293 TYR A N 1
ATOM 1857 C CA . TYR A 1 293 ? 56.179 -27.732 -7.465 1.00 20.31 293 TYR A CA 1
ATOM 1858 C C . TYR A 1 293 ? 56.391 -26.396 -6.833 1.00 25.20 293 TYR A C 1
ATOM 1859 O O . TYR A 1 293 ? 57.493 -25.866 -6.858 1.00 29.67 293 TYR A O 1
ATOM 1868 N N . LYS A 1 294 ? 55.313 -25.820 -6.305 1.00 26.46 294 LYS A N 1
ATOM 1869 C CA . LYS A 1 294 ? 55.304 -24.434 -5.827 1.00 25.93 294 LYS A CA 1
ATOM 1870 C C . LYS A 1 294 ? 55.751 -24.277 -4.359 1.00 24.45 294 LYS A C 1
ATOM 1871 O O . LYS A 1 294 ? 55.845 -23.162 -3.856 1.00 27.70 294 LYS A O 1
ATOM 1877 N N . GLY A 1 295 ? 56.031 -25.360 -3.672 1.00 23.25 295 GLY A N 1
ATOM 1878 C CA . GLY A 1 295 ? 56.623 -25.245 -2.340 1.00 22.71 295 GLY A CA 1
ATOM 1879 C C . GLY A 1 295 ? 55.669 -25.111 -1.164 1.00 25.19 295 GLY A C 1
ATOM 1880 O O . GLY A 1 295 ? 56.123 -24.937 -0.012 1.00 23.02 295 GLY A O 1
ATOM 1881 N N . THR A 1 296 ? 54.366 -25.278 -1.444 1.00 27.47 296 THR A N 1
ATOM 1882 C CA . THR A 1 296 ? 53.319 -24.847 -0.567 1.00 25.97 296 THR A CA 1
ATOM 1883 C C . THR A 1 296 ? 52.763 -25.992 0.265 1.00 30.84 296 THR A C 1
ATOM 1884 O O . THR A 1 296 ? 51.793 -25.828 0.991 1.00 34.05 296 THR A O 1
ATOM 1888 N N . ILE A 1 297 ? 53.352 -27.173 0.197 1.00 31.49 297 ILE A N 1
ATOM 1889 C CA . ILE A 1 297 ? 52.752 -28.246 0.999 1.00 27.63 297 ILE A CA 1
ATOM 1890 C C . ILE A 1 297 ? 53.429 -28.250 2.332 1.00 31.04 297 ILE A C 1
ATOM 1891 O O . ILE A 1 297 ? 54.653 -28.418 2.391 1.00 36.40 297 ILE A O 1
ATOM 1896 N N . PRO A 1 298 ? 52.649 -28.021 3.401 1.00 34.29 298 PRO A N 1
ATOM 1897 C CA . PRO A 1 298 ? 53.223 -27.778 4.755 1.00 30.72 298 PRO A CA 1
ATOM 1898 C C . PRO A 1 298 ? 54.177 -28.878 5.153 1.00 31.04 298 PRO A C 1
ATOM 1899 O O . PRO A 1 298 ? 53.850 -30.059 4.964 1.00 29.42 298 PRO A O 1
ATOM 1903 N N . GLY A 1 299 ? 55.334 -28.504 5.710 1.00 29.53 299 GLY A N 1
ATOM 1904 C CA . GLY A 1 299 ? 56.408 -29.458 6.013 1.00 29.51 299 GLY A CA 1
ATOM 1905 C C . GLY A 1 299 ? 57.237 -29.886 4.820 1.00 30.56 299 GLY A C 1
ATOM 1906 O O . GLY A 1 299 ? 58.164 -30.693 4.974 1.00 29.25 299 GLY A O 1
ATOM 1907 N N . HIS A 1 300 ? 56.936 -29.306 3.654 1.00 28.35 300 HIS A N 1
ATOM 1908 C CA . HIS A 1 300 ? 57.651 -29.573 2.382 1.00 31.41 300 HIS A CA 1
ATOM 1909 C C . HIS A 1 300 ? 57.908 -28.335 1.541 1.00 30.70 300 HIS A C 1
ATOM 1910 O O . HIS A 1 300 ? 57.630 -28.313 0.345 1.00 28.41 300 HIS A O 1
ATOM 1917 N N . SER A 1 301 ? 58.460 -27.303 2.168 1.00 29.98 301 SER A N 1
ATOM 1918 C CA . SER A 1 301 ? 58.680 -26.026 1.441 1.00 31.66 301 SER A CA 1
ATOM 1919 C C . SER A 1 301 ? 59.846 -26.051 0.433 1.00 26.47 301 SER A C 1
ATOM 1920 O O . SER A 1 301 ? 59.890 -25.206 -0.414 1.00 28.55 301 SER A O 1
ATOM 1923 N N . HIS A 1 302 ? 60.783 -26.987 0.575 1.00 27.84 302 HIS A N 1
ATOM 1924 C CA . HIS A 1 302 ? 61.988 -27.090 -0.307 1.00 32.85 302 HIS A CA 1
ATOM 1925 C C . HIS A 1 302 ? 61.844 -28.090 -1.444 1.00 34.93 302 HIS A C 1
ATOM 1926 O O . HIS A 1 302 ? 62.358 -27.882 -2.542 1.00 33.56 302 HIS A O 1
ATOM 1933 N N . ALA A 1 303 ? 61.063 -29.135 -1.179 1.00 32.50 303 ALA A N 1
ATOM 1934 C CA . ALA A 1 303 ? 61.028 -30.259 -2.039 1.00 31.19 303 ALA A CA 1
ATOM 1935 C C . ALA A 1 303 ? 59.818 -31.147 -1.668 1.00 30.75 303 ALA A C 1
ATOM 1936 O O . ALA A 1 303 ? 59.377 -31.201 -0.504 1.00 26.10 303 ALA A O 1
ATOM 1938 N N . TYR A 1 304 ? 59.299 -31.826 -2.671 1.00 24.84 304 TYR A N 1
ATOM 1939 C CA . TYR A 1 304 ? 58.257 -32.826 -2.439 1.00 24.79 304 TYR A CA 1
ATOM 1940 C C . TYR A 1 304 ? 58.513 -34.139 -3.210 1.00 22.94 304 TYR A C 1
ATOM 1941 O O . TYR A 1 304 ? 58.695 -34.150 -4.455 1.00 24.02 304 TYR A O 1
ATOM 1950 N N . ASP A 1 305 ? 58.545 -35.235 -2.502 1.00 22.62 305 ASP A N 1
ATOM 1951 C CA . ASP A 1 305 ? 58.514 -36.560 -3.176 1.00 24.84 305 ASP A CA 1
ATOM 1952 C C . ASP A 1 305 ? 57.121 -37.064 -3.576 1.00 24.64 305 ASP A C 1
ATOM 1953 O O . ASP A 1 305 ? 56.342 -37.493 -2.710 1.00 22.35 305 ASP A O 1
ATOM 1958 N N . LEU A 1 306 ? 56.818 -37.060 -4.872 1.00 21.94 306 LEU A N 1
ATOM 1959 C CA . LEU A 1 306 ? 55.671 -37.800 -5.345 1.00 21.36 306 LEU A CA 1
ATOM 1960 C C . LEU A 1 306 ? 55.907 -39.280 -5.044 1.00 22.45 306 LEU A C 1
ATOM 1961 O O . LEU A 1 306 ? 55.049 -39.987 -4.505 1.00 22.24 306 LEU A O 1
ATOM 1966 N N . ASP A 1 307 ? 57.032 -39.808 -5.497 1.00 25.34 307 ASP A N 1
ATOM 1967 C CA . ASP A 1 307 ? 57.288 -41.259 -5.320 1.00 23.79 307 ASP A CA 1
ATOM 1968 C C . ASP A 1 307 ? 58.784 -41.371 -5.338 1.00 27.84 307 ASP A C 1
ATOM 1969 O O . ASP A 1 307 ? 59.454 -40.353 -5.518 1.00 29.94 307 ASP A O 1
ATOM 1974 N N . ASP A 1 308 ? 59.311 -42.587 -5.198 1.00 29.58 308 ASP A N 1
ATOM 1975 C CA . ASP A 1 308 ? 60.750 -42.749 -5.059 1.00 34.01 308 ASP A CA 1
ATOM 1976 C C . ASP A 1 308 ? 61.555 -42.500 -6.338 1.00 34.91 308 ASP A C 1
ATOM 1977 O O . ASP A 1 308 ? 62.767 -42.574 -6.272 1.00 31.89 308 ASP A O 1
ATOM 1982 N N . HIS A 1 309 ? 60.890 -42.231 -7.475 1.00 34.72 309 HIS A N 1
ATOM 1983 C CA . HIS A 1 309 ? 61.595 -41.788 -8.737 1.00 35.82 309 HIS A CA 1
ATOM 1984 C C . HIS A 1 309 ? 61.282 -40.367 -9.143 1.00 30.13 309 HIS A C 1
ATOM 1985 O O . HIS A 1 309 ? 61.649 -39.934 -10.234 1.00 31.50 309 HIS A O 1
ATOM 1992 N N . HIS A 1 310 ? 60.586 -39.635 -8.286 1.00 27.51 310 HIS A N 1
ATOM 1993 C CA . HIS A 1 310 ? 60.142 -38.280 -8.680 1.00 29.02 310 HIS A CA 1
ATOM 1994 C C . HIS A 1 310 ? 60.183 -37.364 -7.495 1.00 27.31 310 HIS A C 1
ATOM 1995 O O . HIS A 1 310 ? 59.226 -37.305 -6.720 1.00 29.00 310 HIS A O 1
ATOM 2002 N N . ARG A 1 311 ? 61.275 -36.631 -7.378 1.00 26.19 311 ARG A N 1
ATOM 2003 C CA . ARG A 1 311 ? 61.429 -35.614 -6.357 1.00 31.40 311 ARG A CA 1
ATOM 2004 C C . ARG A 1 311 ? 61.410 -34.251 -7.039 1.00 29.01 311 ARG A C 1
ATOM 2005 O O . ARG A 1 311 ? 62.180 -34.042 -7.943 1.00 34.97 311 ARG A O 1
ATOM 2013 N N . PHE A 1 312 ? 60.529 -33.365 -6.598 1.00 25.01 312 PHE A N 1
ATOM 2014 C CA . PHE A 1 312 ? 60.330 -32.059 -7.160 1.00 25.52 312 PHE A CA 1
ATOM 2015 C C . PHE A 1 312 ? 60.903 -31.067 -6.212 1.00 28.69 312 PHE A C 1
ATOM 2016 O O . PHE A 1 312 ? 60.525 -31.018 -4.985 1.00 30.19 312 PHE A O 1
ATOM 2024 N N . VAL A 1 313 ? 61.780 -30.237 -6.770 1.00 25.78 313 VAL A N 1
ATOM 2025 C CA . VAL A 1 313 ? 62.377 -29.216 -5.969 1.00 21.70 313 VAL A CA 1
ATOM 2026 C C . VAL A 1 313 ? 61.550 -27.968 -6.199 1.00 21.99 313 VAL A C 1
ATOM 2027 O O . VAL A 1 313 ? 61.151 -27.611 -7.355 1.00 22.69 313 VAL A O 1
ATOM 2031 N N . THR A 1 314 ? 61.277 -27.277 -5.107 1.00 21.58 314 THR A N 1
ATOM 2032 C CA . THR A 1 314 ? 60.503 -25.999 -5.199 1.00 23.59 314 THR A CA 1
ATOM 2033 C C . THR A 1 314 ? 60.943 -25.052 -6.316 1.00 24.91 314 THR A C 1
ATOM 2034 O O . THR A 1 314 ? 62.085 -24.702 -6.400 1.00 30.53 314 THR A O 1
ATOM 2038 N N . ASN A 1 315 ? 60.016 -24.704 -7.204 1.00 26.02 315 ASN A N 1
ATOM 2039 C CA . ASN A 1 315 ? 60.180 -23.816 -8.304 1.00 24.24 315 ASN A CA 1
ATOM 2040 C C . ASN A 1 315 ? 61.127 -24.250 -9.394 1.00 28.58 315 ASN A C 1
ATOM 2041 O O . ASN A 1 315 ? 61.422 -23.428 -10.287 1.00 26.93 315 ASN A O 1
ATOM 2046 N N . LYS A 1 316 ? 61.578 -25.524 -9.340 1.00 24.73 316 LYS A N 1
ATOM 2047 C CA . LYS A 1 316 ? 62.430 -26.041 -10.384 1.00 24.73 316 LYS A CA 1
ATOM 2048 C C . LYS A 1 316 ? 61.605 -26.863 -11.411 1.00 25.89 316 LYS A C 1
ATOM 2049 O O . LYS A 1 316 ? 61.181 -27.961 -11.1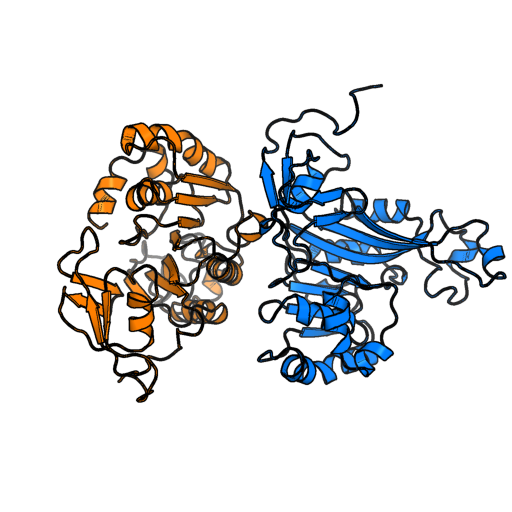50 1.00 23.65 316 LYS A O 1
ATOM 2055 N N . PRO A 1 317 ? 61.399 -26.331 -12.584 1.00 25.87 317 PRO A N 1
ATOM 2056 C CA . PRO A 1 317 ? 60.612 -27.131 -13.503 1.00 24.07 317 PRO A CA 1
ATOM 2057 C C . PRO A 1 317 ? 61.218 -28.488 -13.899 1.00 25.59 317 PRO A C 1
ATOM 2058 O O . PRO A 1 317 ? 62.438 -28.638 -14.004 1.00 26.99 317 PRO A O 1
ATOM 2062 N N . MET A 1 318 ? 60.368 -29.498 -14.095 1.00 25.16 318 MET A N 1
ATOM 2063 C CA . MET A 1 318 ? 60.833 -30.801 -14.565 1.00 25.06 318 MET A CA 1
ATOM 2064 C C . MET A 1 318 ? 59.898 -31.368 -15.651 1.00 25.98 318 MET A C 1
ATOM 2065 O O . MET A 1 318 ? 58.609 -31.253 -15.605 1.00 22.00 318 MET A O 1
ATOM 2070 N N . LEU A 1 319 ? 60.542 -31.950 -16.659 1.00 28.06 319 LEU A N 1
ATOM 2071 C CA . LEU A 1 319 ? 59.806 -32.715 -17.705 1.00 27.70 319 LEU A CA 1
ATOM 2072 C C . LEU A 1 319 ? 59.150 -33.937 -17.053 1.00 26.86 319 LEU A C 1
ATOM 2073 O O . LEU A 1 319 ? 59.783 -34.670 -16.241 1.00 24.86 319 LEU A O 1
ATOM 2078 N N . VAL A 1 320 ? 57.873 -34.143 -17.400 1.00 24.31 320 VAL A N 1
ATOM 2079 C CA . VAL A 1 320 ? 57.163 -35.278 -16.876 1.00 22.48 320 VAL A CA 1
ATOM 2080 C C . VAL A 1 320 ? 56.331 -35.978 -17.905 1.00 23.22 320 VAL A C 1
ATOM 2081 O O . VAL A 1 320 ? 55.939 -35.387 -18.965 1.00 20.66 320 VAL A O 1
ATOM 2085 N N . ALA A 1 321 ? 56.047 -37.263 -17.596 1.00 22.32 321 ALA A N 1
ATOM 2086 C CA . ALA A 1 321 ? 55.060 -38.006 -18.408 1.00 20.51 321 ALA A CA 1
ATOM 2087 C C . ALA A 1 321 ? 53.594 -37.605 -18.056 1.00 19.44 321 ALA A C 1
ATOM 2088 O O . ALA A 1 321 ? 53.361 -36.973 -17.025 1.00 19.00 321 ALA A O 1
ATOM 2090 N N . GLY A 1 322 ? 52.626 -37.943 -18.923 1.00 19.90 322 GLY A N 1
ATOM 2091 C CA . GLY A 1 322 ? 51.150 -37.781 -18.664 1.00 16.87 322 GLY A CA 1
ATOM 2092 C C . GLY A 1 322 ? 50.736 -38.202 -17.260 1.00 17.54 322 GLY A C 1
ATOM 2093 O O . GLY A 1 322 ? 50.014 -37.456 -16.527 1.00 18.86 322 GLY A O 1
ATOM 2094 N N . ASN A 1 323 ? 51.271 -39.330 -16.831 1.00 17.66 323 ASN A N 1
ATOM 2095 C CA . ASN A 1 323 ? 50.798 -39.923 -15.583 1.00 19.32 323 ASN A CA 1
ATOM 2096 C C . ASN A 1 323 ? 51.160 -39.052 -14.445 1.00 18.42 323 ASN A C 1
ATOM 2097 O O . ASN A 1 323 ? 50.310 -38.670 -13.620 1.00 20.28 323 ASN A O 1
ATOM 2102 N N . THR A 1 324 ? 52.446 -38.775 -14.362 1.00 17.92 324 THR A N 1
ATOM 2103 C CA . THR A 1 324 ? 52.988 -37.964 -13.319 1.00 17.59 324 THR A CA 1
ATOM 2104 C C . THR A 1 324 ? 52.321 -36.573 -13.388 1.00 17.54 324 THR A C 1
ATOM 2105 O O . THR A 1 324 ? 51.985 -36.040 -12.344 1.00 18.77 324 THR A O 1
ATOM 2109 N N . ALA A 1 325 ? 52.142 -36.001 -14.586 1.00 16.73 325 ALA A N 1
ATOM 2110 C CA . ALA A 1 325 ? 51.473 -34.677 -14.664 1.00 19.78 325 ALA A CA 1
ATOM 2111 C C . ALA A 1 325 ? 50.042 -34.757 -14.056 1.00 20.47 325 ALA A C 1
ATOM 2112 O O . ALA A 1 325 ? 49.560 -33.820 -13.429 1.00 23.49 325 ALA A O 1
ATOM 2114 N N . SER A 1 326 ? 49.370 -35.880 -14.260 1.00 20.33 326 SER A N 1
ATOM 2115 C CA . SER A 1 326 ? 48.027 -36.091 -13.733 1.00 19.86 326 SER A CA 1
ATOM 2116 C C . SER A 1 326 ? 48.106 -36.224 -12.216 1.00 20.48 326 SER A C 1
ATOM 2117 O O . SER A 1 326 ? 47.239 -35.694 -11.495 1.00 23.41 326 SER A O 1
ATOM 2120 N N . MET A 1 327 ? 49.077 -36.993 -11.732 1.00 16.97 327 MET A N 1
ATOM 2121 C CA . MET A 1 327 ? 49.161 -37.227 -10.313 1.00 17.58 327 MET A CA 1
ATOM 2122 C C . MET A 1 327 ? 49.434 -36.010 -9.403 1.00 19.82 327 MET A C 1
ATOM 2123 O O . MET A 1 327 ? 49.072 -36.023 -8.191 1.00 15.76 327 MET A O 1
ATOM 2128 N N . VAL A 1 328 ? 50.177 -35.024 -9.947 1.00 19.10 328 VAL A N 1
ATOM 2129 C CA . VAL A 1 328 ? 50.553 -33.859 -9.176 1.00 17.64 328 VAL A CA 1
ATOM 2130 C C . VAL A 1 328 ? 49.701 -32.716 -9.679 1.00 18.06 328 VAL A C 1
ATOM 2131 O O . VAL A 1 328 ? 49.450 -31.793 -8.943 1.00 16.45 328 VAL A O 1
ATOM 2135 N N . GLY A 1 329 ? 49.179 -32.791 -10.903 1.00 18.07 329 GLY A N 1
ATOM 2136 C CA . GLY A 1 329 ? 48.460 -31.592 -11.303 1.00 19.54 329 GLY A CA 1
ATOM 2137 C C . GLY A 1 329 ? 46.981 -31.721 -11.591 1.00 22.72 329 GLY A C 1
ATOM 2138 O O . GLY A 1 329 ? 46.415 -30.780 -12.154 1.00 20.87 329 GLY A O 1
ATOM 2139 N N . GLU A 1 330 ? 46.387 -32.890 -11.319 1.00 20.97 330 GLU A N 1
ATOM 2140 C CA . GLU A 1 330 ? 44.959 -33.132 -11.690 1.00 23.89 330 GLU A CA 1
ATOM 2141 C C . GLU A 1 330 ? 44.344 -33.859 -10.536 1.00 21.99 330 GLU A C 1
ATOM 2142 O O . GLU A 1 330 ? 43.228 -34.238 -10.609 1.00 24.31 330 GLU A O 1
ATOM 2148 N N . SER A 1 331 ? 45.117 -34.086 -9.492 1.00 20.24 331 SER A N 1
ATOM 2149 C CA . SER A 1 331 ? 44.672 -34.691 -8.271 1.00 19.35 331 SER A CA 1
ATOM 2150 C C . SER A 1 331 ? 44.435 -33.644 -7.176 1.00 19.77 331 SER A C 1
ATOM 2151 O O . SER A 1 331 ? 44.414 -32.429 -7.418 1.00 20.44 331 SER A O 1
ATOM 2154 N N . TYR A 1 332 ? 44.326 -34.131 -5.950 1.00 19.75 332 TYR A N 1
ATOM 2155 C CA . TYR A 1 332 ? 44.099 -33.260 -4.798 1.00 20.86 332 TYR A CA 1
ATOM 2156 C C . TYR A 1 332 ? 45.340 -32.471 -4.506 1.00 21.12 332 TYR A C 1
ATOM 2157 O O . TYR A 1 332 ? 45.292 -31.531 -3.717 1.00 21.37 332 TYR A O 1
ATOM 2166 N N . LEU A 1 333 ? 46.456 -32.852 -5.127 1.00 20.61 333 LEU A N 1
ATOM 2167 C CA . LEU A 1 333 ? 47.731 -32.196 -4.838 1.00 20.27 333 LEU A CA 1
ATOM 2168 C C . LEU A 1 333 ? 47.853 -30.995 -5.748 1.00 19.35 333 LEU A C 1
ATOM 2169 O O . LEU A 1 333 ? 48.767 -30.227 -5.577 1.00 23.13 333 LEU A O 1
ATOM 2174 N N . ALA A 1 334 ? 46.964 -30.844 -6.723 1.00 16.22 334 ALA A N 1
ATOM 2175 C CA . ALA A 1 334 ? 47.157 -29.890 -7.783 1.00 15.47 334 ALA A CA 1
ATOM 2176 C C . ALA A 1 334 ? 47.344 -28.400 -7.423 1.00 18.45 334 ALA A C 1
ATOM 2177 O O . ALA A 1 334 ? 48.022 -27.658 -8.226 1.00 19.85 334 ALA A O 1
ATOM 2179 N N . PRO A 1 335 ? 46.665 -27.928 -6.357 1.00 17.53 335 PRO A N 1
ATOM 2180 C CA . PRO A 1 335 ? 46.841 -26.507 -6.009 1.00 21.67 335 PRO A CA 1
ATOM 2181 C C . PRO A 1 335 ? 48.351 -26.164 -5.748 1.00 23.15 335 PRO A C 1
ATOM 2182 O O . PRO A 1 335 ? 48.727 -24.998 -5.781 1.00 24.87 335 PRO A O 1
ATOM 2186 N N . HIS A 1 336 ? 49.167 -27.166 -5.421 1.00 22.82 336 HIS A N 1
ATOM 2187 C CA . HIS A 1 336 ? 50.579 -26.922 -5.147 1.00 21.13 336 HIS A CA 1
ATOM 2188 C C . HIS A 1 336 ? 51.516 -27.068 -6.351 1.00 20.81 336 HIS A C 1
ATOM 2189 O O . HIS A 1 336 ? 52.762 -27.004 -6.166 1.00 23.04 336 HIS A O 1
ATOM 2196 N N . PHE A 1 337 ? 50.972 -27.290 -7.550 1.00 16.91 337 PHE A N 1
ATOM 2197 C CA . PHE A 1 337 ? 51.798 -27.557 -8.721 1.00 18.28 337 PHE A CA 1
ATOM 2198 C C . PHE A 1 337 ? 51.331 -26.747 -9.879 1.00 21.41 337 PHE A C 1
ATOM 2199 O O . PHE A 1 337 ? 50.160 -26.568 -9.998 1.00 23.29 337 PHE A O 1
ATOM 2207 N N . THR A 1 338 ? 52.235 -26.351 -10.778 1.00 23.48 338 THR A N 1
ATOM 2208 C CA . THR A 1 338 ? 51.854 -25.782 -12.062 1.00 21.61 338 THR A CA 1
ATOM 2209 C C . THR A 1 338 ? 52.263 -26.803 -13.091 1.00 22.70 338 THR A C 1
ATOM 2210 O O . THR A 1 338 ? 53.381 -27.356 -13.044 1.00 25.13 338 THR A O 1
ATOM 2214 N N . ILE A 1 339 ? 51.375 -27.006 -14.055 1.00 24.94 339 ILE A N 1
ATOM 2215 C CA . ILE A 1 339 ? 51.622 -27.828 -15.208 1.00 20.75 339 ILE A CA 1
ATOM 2216 C C . ILE A 1 339 ? 51.695 -26.934 -16.385 1.00 22.77 339 ILE A C 1
ATOM 2217 O O . ILE A 1 339 ? 50.777 -26.160 -16.661 1.00 20.49 339 ILE A O 1
ATOM 2222 N N . ILE A 1 340 ? 52.759 -27.068 -17.149 1.00 23.77 340 ILE A N 1
ATOM 2223 C CA . ILE A 1 340 ? 52.813 -26.309 -18.375 1.00 22.88 340 ILE A CA 1
ATOM 2224 C C . ILE A 1 340 ? 52.662 -27.301 -19.493 1.00 22.43 340 ILE A C 1
ATOM 2225 O O . ILE A 1 340 ? 53.375 -28.299 -19.567 1.00 27.96 340 ILE A O 1
ATOM 2230 N N . GLY A 1 341 ? 51.772 -27.003 -20.407 1.00 25.27 341 GLY A N 1
ATOM 2231 C CA . GLY A 1 341 ? 51.488 -27.893 -21.508 1.00 25.15 341 GLY A CA 1
ATOM 2232 C C . GLY A 1 341 ? 50.143 -28.540 -21.319 1.00 29.08 341 GLY A C 1
ATOM 2233 O O . GLY A 1 341 ? 49.378 -28.178 -20.429 1.00 31.36 341 GLY A O 1
ATOM 2234 N N . ASP A 1 342 ? 49.834 -29.505 -22.179 1.00 36.05 342 ASP A N 1
ATOM 2235 C CA . ASP A 1 342 ? 48.649 -30.304 -22.023 1.00 28.89 342 ASP A CA 1
ATOM 2236 C C . ASP A 1 342 ? 48.809 -31.570 -22.878 1.00 27.65 342 ASP A C 1
ATOM 2237 O O . ASP A 1 342 ? 49.926 -31.962 -23.214 1.00 30.23 342 ASP A O 1
ATOM 2242 N N . ARG A 1 343 ? 47.704 -32.239 -23.193 1.00 26.20 343 ARG A N 1
ATOM 2243 C CA . ARG A 1 343 ? 47.779 -33.535 -23.833 1.00 29.77 343 ARG A CA 1
ATOM 2244 C C . ARG A 1 343 ? 47.282 -33.446 -25.257 1.00 30.43 343 ARG A C 1
ATOM 2245 O O . ARG A 1 343 ? 46.989 -34.455 -25.824 1.00 35.79 343 ARG A O 1
ATOM 2253 N N . ALA A 1 344 ? 47.235 -32.262 -25.872 1.00 33.95 344 ALA A N 1
ATOM 2254 C CA . ALA A 1 344 ? 46.770 -32.167 -27.287 1.00 32.20 344 ALA A CA 1
ATOM 2255 C C . ALA A 1 344 ? 47.701 -32.819 -28.314 1.00 31.34 344 ALA A C 1
ATOM 2256 O O . ALA A 1 344 ? 47.306 -33.107 -29.457 1.00 37.83 344 ALA A O 1
ATOM 2258 N N . VAL A 1 345 ? 48.940 -33.046 -27.929 1.00 30.75 345 VAL A N 1
ATOM 2259 C CA . VAL A 1 345 ? 49.869 -33.584 -28.885 1.00 29.38 345 VAL A CA 1
ATOM 2260 C C . VAL A 1 345 ? 50.642 -34.607 -28.173 1.00 29.23 345 VAL A C 1
ATOM 2261 O O . VAL A 1 345 ? 51.209 -34.324 -27.126 1.00 27.81 345 VAL A O 1
ATOM 2265 N N . HIS A 1 346 ? 50.668 -35.801 -28.769 1.00 29.46 346 HIS A N 1
ATOM 2266 C CA . HIS A 1 346 ? 51.436 -36.920 -28.221 1.00 29.98 346 HIS A CA 1
ATOM 2267 C C . HIS A 1 346 ? 52.778 -37.033 -28.937 1.00 32.13 346 HIS A C 1
ATOM 2268 O O . HIS A 1 346 ? 52.853 -36.996 -30.202 1.00 33.82 346 HIS A O 1
ATOM 2275 N N . TYR A 1 347 ? 53.826 -37.238 -28.150 1.00 28.20 347 TYR A N 1
ATOM 2276 C CA . TYR A 1 347 ? 55.187 -37.244 -28.698 1.00 30.54 347 TYR A CA 1
ATOM 2277 C C . TYR A 1 347 ? 55.833 -38.593 -28.725 1.00 33.74 347 TYR A C 1
ATOM 2278 O O . TYR A 1 347 ? 56.924 -38.746 -29.297 1.00 33.18 347 TYR A O 1
ATOM 2287 N N . GLY A 1 348 ? 55.224 -39.582 -28.055 1.00 31.05 348 GLY A N 1
ATOM 2288 C CA . GLY A 1 348 ? 55.894 -40.860 -28.060 1.00 26.72 348 GLY A CA 1
ATOM 2289 C C . GLY A 1 348 ? 56.044 -41.329 -26.658 1.00 26.53 348 GLY A C 1
ATOM 2290 O O . GLY A 1 348 ? 55.448 -40.785 -25.744 1.00 24.44 348 GLY A O 1
ATOM 2291 N N . GLN A 1 349 ? 56.777 -42.405 -26.487 1.00 23.78 349 GLN A N 1
ATOM 2292 C CA . GLN A 1 349 ? 56.959 -42.873 -25.184 1.00 24.48 349 GLN A CA 1
ATOM 2293 C C . GLN A 1 349 ? 57.998 -41.998 -24.426 1.00 29.90 349 GLN A C 1
ATOM 2294 O O . GLN A 1 349 ? 59.017 -41.614 -24.991 1.00 31.57 349 GLN A O 1
ATOM 2300 N N . PHE A 1 350 ? 57.757 -41.715 -23.143 1.00 30.51 350 PHE A N 1
ATOM 2301 C CA . PHE A 1 350 ? 58.557 -40.724 -22.448 1.00 27.05 350 PHE A CA 1
ATOM 2302 C C . PHE A 1 350 ? 59.823 -41.380 -21.979 1.00 27.78 350 PHE A C 1
ATOM 2303 O O . PHE A 1 350 ? 59.759 -42.478 -21.434 1.00 27.93 350 PHE A O 1
ATOM 2311 N N . ASP A 1 351 ? 60.996 -40.773 -22.216 1.00 35.13 351 ASP A N 1
ATOM 2312 C CA . ASP A 1 351 ? 62.277 -41.400 -21.758 1.00 43.63 351 ASP A CA 1
ATOM 2313 C C . ASP A 1 351 ? 62.634 -42.748 -22.391 1.00 54.14 351 ASP A C 1
ATOM 2314 O O . ASP A 1 351 ? 63.026 -43.719 -21.708 1.00 55.42 351 ASP A O 1
ATOM 2319 N N . ALA A 1 352 ? 62.500 -42.807 -23.703 1.00 60.46 352 ALA A N 1
ATOM 2320 C CA . ALA A 1 352 ? 62.719 -44.022 -24.449 1.00 62.16 352 ALA A CA 1
ATOM 2321 C C . ALA A 1 352 ? 62.540 -43.605 -25.897 1.00 63.54 352 ALA A C 1
ATOM 2322 O O . ALA A 1 352 ? 61.682 -42.746 -26.215 1.00 57.00 352 ALA A O 1
ATOM 2324 N N . SER A 1 353 ? 63.388 -44.177 -26.755 1.00 68.70 353 SER A N 1
ATOM 2325 C CA . SER A 1 353 ? 63.299 -44.012 -28.214 1.00 72.74 353 SER A CA 1
ATOM 2326 C C . SER A 1 353 ? 62.067 -44.760 -28.784 1.00 72.02 353 SER A C 1
ATOM 2327 O O . SER A 1 353 ? 61.413 -45.553 -28.071 1.00 66.33 353 SER A O 1
ATOM 2330 N N . GLY A 1 354 ? 61.734 -44.480 -30.045 1.00 73.04 354 GLY A N 1
ATOM 2331 C CA . GLY A 1 354 ? 60.765 -45.303 -30.803 1.00 69.78 354 GLY A CA 1
ATOM 2332 C C . GLY A 1 354 ? 61.249 -46.750 -30.959 1.00 66.28 354 GLY A C 1
ATOM 2333 O O . GLY A 1 354 ? 62.307 -47.123 -30.419 1.00 63.09 354 GLY A O 1
ATOM 2334 N N . PRO A 1 355 ? 60.470 -47.584 -31.667 1.00 63.81 355 PRO A N 1
ATOM 2335 C CA . PRO A 1 355 ? 60.724 -49.006 -32.044 1.00 63.33 355 PRO A CA 1
ATOM 2336 C C . PRO A 1 355 ? 62.232 -49.455 -32.231 1.00 66.39 355 PRO A C 1
ATOM 2337 O O . PRO A 1 355 ? 62.974 -48.891 -33.072 1.00 54.66 355 PRO A O 1
ATOM 2341 N N . LYS A 1 356 ? 62.638 -50.481 -31.462 1.00 67.91 356 LYS A N 1
ATOM 2342 C CA . LYS A 1 356 ? 64.048 -50.914 -31.278 1.00 74.85 356 LYS A CA 1
ATOM 2343 C C . LYS A 1 356 ? 65.006 -49.763 -30.848 1.00 85.61 356 LYS A C 1
ATOM 2344 O O . LYS A 1 356 ? 65.202 -49.471 -29.648 1.00 76.16 356 LYS A O 1
ATOM 2350 N N . ALA B 1 51 ? 16.171 -6.275 -15.769 1.00 83.87 51 ALA B N 1
ATOM 2351 C CA . ALA B 1 51 ? 16.918 -5.480 -16.790 1.00 83.87 51 ALA B CA 1
ATOM 2352 C C . ALA B 1 51 ? 18.220 -4.931 -16.190 1.00 81.76 51 ALA B C 1
ATOM 2353 O O . ALA B 1 51 ? 18.160 -4.164 -15.236 1.00 76.58 51 ALA B O 1
ATOM 2355 N N . PRO B 1 52 ? 19.394 -5.349 -16.733 1.00 87.11 52 PRO B N 1
ATOM 2356 C CA . PRO B 1 52 ? 20.821 -5.060 -16.353 1.00 81.11 52 PRO B CA 1
ATOM 2357 C C . PRO B 1 52 ? 21.216 -3.615 -15.996 1.00 72.35 52 PRO B C 1
ATOM 2358 O O . PRO B 1 52 ? 20.633 -2.690 -16.528 1.00 77.52 52 PRO B O 1
ATOM 2362 N N . PRO B 1 53 ? 22.228 -3.427 -15.118 1.00 71.00 53 PRO B N 1
ATOM 2363 C CA . PRO B 1 53 ? 22.762 -2.096 -14.747 1.00 72.12 53 PRO B CA 1
ATOM 2364 C C . PRO B 1 53 ? 23.432 -1.360 -15.922 1.00 78.73 53 PRO B C 1
ATOM 2365 O O . PRO B 1 53 ? 23.305 -1.821 -17.060 1.00 86.19 53 PRO B O 1
ATOM 2369 N N . PRO B 1 54 ? 24.150 -0.229 -15.660 1.00 86.80 54 PRO B N 1
ATOM 2370 C CA . PRO B 1 54 ? 24.592 0.586 -16.798 1.00 83.40 54 PRO B CA 1
ATOM 2371 C C . PRO B 1 54 ? 25.911 0.106 -17.418 1.00 74.74 54 PRO B C 1
ATOM 2372 O O . PRO B 1 54 ? 25.909 -0.231 -18.591 1.00 73.88 54 PRO B O 1
ATOM 2376 N N . ALA B 1 55 ? 27.000 0.055 -16.635 1.00 75.18 55 ALA B N 1
ATOM 2377 C CA . ALA B 1 55 ? 28.342 -0.379 -17.106 1.00 66.11 55 ALA B CA 1
ATOM 2378 C C . ALA B 1 55 ? 28.375 -1.818 -17.703 1.00 65.96 55 ALA B C 1
ATOM 2379 O O . ALA B 1 55 ? 29.222 -2.141 -18.568 1.00 63.73 55 ALA B O 1
ATOM 2381 N N . VAL B 1 56 ? 27.418 -2.633 -17.258 1.00 61.96 56 VAL B N 1
ATOM 2382 C CA . VAL B 1 56 ? 27.164 -3.990 -17.733 1.00 63.01 56 VAL B CA 1
ATOM 2383 C C . VAL B 1 56 ? 26.507 -3.984 -19.109 1.00 65.88 56 VAL B C 1
ATOM 2384 O O . VAL B 1 56 ? 26.857 -4.805 -19.955 1.00 73.50 56 VAL B O 1
ATOM 2388 N N . ARG B 1 57 ? 25.534 -3.098 -19.335 1.00 77.09 57 ARG B N 1
ATOM 2389 C CA . ARG B 1 57 ? 24.931 -2.968 -20.675 1.00 72.21 57 ARG B CA 1
ATOM 2390 C C . ARG B 1 57 ? 25.964 -2.488 -21.727 1.00 67.94 57 ARG B C 1
ATOM 2391 O O . ARG B 1 57 ? 26.001 -3.015 -22.847 1.00 64.75 57 ARG B O 1
ATOM 2399 N N . ALA B 1 58 ? 26.814 -1.528 -21.332 1.00 62.85 58 ALA B N 1
ATOM 2400 C CA . ALA B 1 58 ? 27.985 -1.078 -22.111 1.00 60.80 58 ALA B CA 1
ATOM 2401 C C . ALA B 1 58 ? 28.899 -2.222 -22.515 1.00 66.76 58 ALA B C 1
ATOM 2402 O O . ALA B 1 58 ? 28.991 -2.558 -23.705 1.00 72.62 58 ALA B O 1
ATOM 2404 N N . ALA B 1 59 ? 29.598 -2.796 -21.531 1.00 64.08 59 ALA B N 1
ATOM 2405 C CA . ALA B 1 59 ? 30.499 -3.928 -21.787 1.00 54.51 59 ALA B CA 1
ATOM 2406 C C . ALA B 1 59 ? 29.796 -5.116 -22.476 1.00 51.73 59 ALA B C 1
ATOM 2407 O O . ALA B 1 59 ? 30.357 -5.695 -23.389 1.00 40.92 59 ALA B O 1
ATOM 2409 N N . LEU B 1 60 ? 28.564 -5.436 -22.083 1.00 52.28 60 LEU B N 1
ATOM 2410 C CA . LEU B 1 60 ? 27.806 -6.508 -22.725 1.00 61.81 60 LEU B CA 1
ATOM 2411 C C . LEU B 1 60 ? 27.607 -6.240 -24.218 1.00 73.99 60 LEU B C 1
ATOM 2412 O O . LEU B 1 60 ? 27.680 -7.158 -25.025 1.00 83.15 60 LEU B O 1
ATOM 2417 N N . ALA B 1 61 ? 27.374 -4.978 -24.580 1.00 84.29 61 ALA B N 1
ATOM 2418 C CA . ALA B 1 61 ? 27.093 -4.603 -25.973 1.00 85.32 61 ALA B CA 1
ATOM 2419 C C . ALA B 1 61 ? 28.136 -5.109 -26.960 1.00 84.64 61 ALA B C 1
ATOM 2420 O O . ALA B 1 61 ? 27.765 -5.549 -28.043 1.00 96.09 61 ALA B O 1
ATOM 2422 N N . ASP B 1 62 ? 29.419 -5.064 -26.591 1.00 73.78 62 ASP B N 1
ATOM 2423 C CA . ASP B 1 62 ? 30.482 -5.477 -27.510 1.00 75.68 62 ASP B CA 1
ATOM 2424 C C . ASP B 1 62 ? 31.402 -6.623 -27.016 1.00 75.28 62 ASP B C 1
ATOM 2425 O O . ASP B 1 62 ? 32.628 -6.574 -27.195 1.00 70.34 62 ASP B O 1
ATOM 2430 N N . VAL B 1 63 ? 30.797 -7.643 -26.393 1.00 70.83 63 VAL B N 1
ATOM 2431 C CA . VAL B 1 63 ? 31.459 -8.944 -26.252 1.00 70.19 63 VAL B CA 1
ATOM 2432 C C . VAL B 1 63 ? 31.050 -9.724 -27.484 1.00 66.40 63 VAL B C 1
ATOM 2433 O O . VAL B 1 63 ? 29.898 -9.604 -27.926 1.00 66.92 63 VAL B O 1
ATOM 2437 N N . PRO B 1 64 ? 31.981 -10.511 -28.054 1.00 56.86 64 PRO B N 1
ATOM 2438 C CA . PRO B 1 64 ? 31.655 -11.214 -29.274 1.00 55.75 64 PRO B CA 1
ATOM 2439 C C . PRO B 1 64 ? 30.262 -11.846 -29.238 1.00 57.85 64 PRO B C 1
ATOM 2440 O O . PRO B 1 64 ? 29.737 -12.200 -28.189 1.00 58.80 64 PRO B O 1
ATOM 2444 N N . THR B 1 65 ? 29.651 -11.978 -30.391 1.00 59.25 65 THR B N 1
ATOM 2445 C CA . THR B 1 65 ? 28.274 -12.379 -30.376 1.00 62.91 65 THR B CA 1
ATOM 2446 C C . THR B 1 65 ? 28.081 -13.923 -30.266 1.00 62.49 65 THR B C 1
ATOM 2447 O O . THR B 1 65 ? 27.006 -14.381 -29.867 1.00 68.39 65 THR B O 1
ATOM 2451 N N . GLU B 1 66 ? 29.122 -14.707 -30.572 1.00 57.94 66 GLU B N 1
ATOM 2452 C CA . GLU B 1 66 ? 29.096 -16.199 -30.465 1.00 62.82 66 GLU B CA 1
ATOM 2453 C C . GLU B 1 66 ? 29.198 -16.592 -28.977 1.00 69.64 66 GLU B C 1
ATOM 2454 O O . GLU B 1 66 ? 28.695 -17.647 -28.537 1.00 75.68 66 GLU B O 1
ATOM 2460 N N . VAL B 1 67 ? 29.870 -15.718 -28.227 1.00 59.44 67 VAL B N 1
ATOM 2461 C CA . VAL B 1 67 ? 29.946 -15.763 -26.778 1.00 53.88 67 VAL B CA 1
ATOM 2462 C C . VAL B 1 67 ? 28.545 -15.532 -26.160 1.00 58.16 67 VAL B C 1
ATOM 2463 O O . VAL B 1 67 ? 28.032 -16.403 -25.428 1.00 59.75 67 VAL B O 1
ATOM 2467 N N . LYS B 1 68 ? 27.899 -14.407 -26.477 1.00 56.16 68 LYS B N 1
ATOM 2468 C CA . LYS B 1 68 ? 26.598 -14.124 -25.851 1.00 62.39 68 LYS B CA 1
ATOM 2469 C C . LYS B 1 68 ? 25.643 -15.243 -26.156 1.00 63.15 68 LYS B C 1
ATOM 2470 O O . LYS B 1 68 ? 25.105 -15.844 -25.247 1.00 69.79 68 LYS B O 1
ATOM 2476 N N . GLU B 1 69 ? 25.449 -15.525 -27.442 1.00 72.18 69 GLU B N 1
ATOM 2477 C CA . GLU B 1 69 ? 24.329 -16.366 -27.912 1.00 78.56 69 GLU B CA 1
ATOM 2478 C C . GLU B 1 69 ? 24.374 -17.825 -27.444 1.00 76.25 69 GLU B C 1
ATOM 2479 O O . GLU B 1 69 ? 23.353 -18.502 -27.495 1.00 76.20 69 GLU B O 1
ATOM 2485 N N . LYS B 1 70 ? 25.549 -18.306 -27.017 1.00 79.88 70 LYS B N 1
ATOM 2486 C CA . LYS B 1 70 ? 25.726 -19.703 -26.547 1.00 82.33 70 LYS B CA 1
ATOM 2487 C C . LYS B 1 70 ? 25.836 -19.848 -24.997 1.00 82.56 70 LYS B C 1
ATOM 2488 O O . LYS B 1 70 ? 26.678 -20.590 -24.486 1.00 90.25 70 LYS B O 1
ATOM 2494 N N . PHE B 1 71 ? 24.968 -19.166 -24.255 1.00 80.69 71 PHE B N 1
ATOM 2495 C CA . PHE B 1 71 ? 25.159 -18.987 -22.817 1.00 81.74 71 PHE B CA 1
ATOM 2496 C C . PHE B 1 71 ? 23.796 -18.787 -22.146 1.00 90.84 71 PHE B C 1
ATOM 2497 O O . PHE B 1 71 ? 23.217 -17.709 -22.279 1.00 94.40 71 PHE B O 1
ATOM 2505 N N . TRP B 1 72 ? 23.254 -19.808 -21.467 1.00 96.01 72 TRP B N 1
ATOM 2506 C CA . TRP B 1 72 ? 22.006 -19.596 -20.698 1.00 107.73 72 TRP B CA 1
ATOM 2507 C C . TRP B 1 72 ? 22.348 -19.196 -19.269 1.00 104.09 72 TRP B C 1
ATOM 2508 O O . TRP B 1 72 ? 22.999 -19.948 -18.536 1.00 98.89 72 TRP B O 1
ATOM 2519 N N . GLY B 1 73 ? 21.920 -17.994 -18.900 1.00 94.26 73 GLY B N 1
ATOM 2520 C CA . GLY B 1 73 ? 22.111 -17.478 -17.558 1.00 83.78 73 GLY B CA 1
ATOM 2521 C C . GLY B 1 73 ? 20.896 -16.719 -17.093 1.00 71.52 73 GLY B C 1
ATOM 2522 O O . GLY B 1 73 ? 20.265 -16.026 -17.878 1.00 73.70 73 GLY B O 1
ATOM 2523 N N . CYS B 1 74 ? 20.601 -16.846 -15.801 1.00 71.98 74 CYS B N 1
ATOM 2524 C CA . CYS B 1 74 ? 19.455 -16.208 -15.136 1.00 68.31 74 CYS B CA 1
ATOM 2525 C C . CYS B 1 74 ? 19.813 -15.005 -14.230 1.00 66.53 74 CYS B C 1
ATOM 2526 O O . CYS B 1 74 ? 19.311 -14.890 -13.114 1.00 67.01 74 CYS B O 1
ATOM 2529 N N . GLY B 1 75 ? 20.645 -14.091 -14.698 1.00 64.02 75 GLY B N 1
ATOM 2530 C CA . GLY B 1 75 ? 20.895 -12.861 -13.928 1.00 72.62 75 GLY B CA 1
ATOM 2531 C C . GLY B 1 75 ? 22.074 -12.193 -14.580 1.00 75.46 75 GLY B C 1
ATOM 2532 O O . GLY B 1 75 ? 22.567 -12.692 -15.609 1.00 75.92 75 GLY B O 1
ATOM 2533 N N . ASN B 1 76 ? 22.529 -11.073 -14.022 1.00 68.94 76 ASN B N 1
ATOM 2534 C CA . ASN B 1 76 ? 23.807 -10.510 -14.493 1.00 65.46 76 ASN B CA 1
ATOM 2535 C C . ASN B 1 76 ? 24.788 -10.185 -13.375 1.00 64.28 76 ASN B C 1
ATOM 2536 O O . ASN B 1 76 ? 25.160 -9.001 -13.190 1.00 60.71 76 ASN B O 1
ATOM 2541 N N . PRO B 1 77 ? 25.252 -11.269 -12.680 1.00 47.34 77 PRO B N 1
ATOM 2542 C CA . PRO B 1 77 ? 25.895 -11.307 -11.405 1.00 42.19 77 PRO B CA 1
ATOM 2543 C C . PRO B 1 77 ? 27.305 -10.750 -11.397 1.00 42.93 77 PRO B C 1
ATOM 2544 O O . PRO B 1 77 ? 28.137 -11.231 -10.655 1.00 42.63 77 PRO B O 1
ATOM 2548 N N . ILE B 1 78 ? 27.582 -9.686 -12.135 1.00 43.02 78 ILE B N 1
ATOM 2549 C CA . ILE B 1 78 ? 28.876 -9.049 -11.922 1.00 41.09 78 ILE B CA 1
ATOM 2550 C C . ILE B 1 78 ? 28.761 -7.860 -10.949 1.00 43.40 78 ILE B C 1
ATOM 2551 O O . ILE B 1 78 ? 28.055 -6.924 -11.205 1.00 51.42 78 ILE B O 1
ATOM 2556 N N . PRO B 1 79 ? 29.436 -7.912 -9.800 1.00 41.69 79 PRO B N 1
ATOM 2557 C CA . PRO B 1 79 ? 29.168 -6.824 -8.872 1.00 41.57 79 PRO B CA 1
ATOM 2558 C C . PRO B 1 79 ? 30.030 -5.589 -9.201 1.00 44.82 79 PRO B C 1
ATOM 2559 O O . PRO B 1 79 ? 31.046 -5.711 -9.899 1.00 40.21 79 PRO B O 1
ATOM 2563 N N . ALA B 1 80 ? 29.637 -4.426 -8.679 1.00 43.96 80 ALA B N 1
ATOM 2564 C CA . ALA B 1 80 ? 30.368 -3.202 -8.917 1.00 39.43 80 ALA B CA 1
ATOM 2565 C C . ALA B 1 80 ? 31.531 -3.139 -7.987 1.00 38.34 80 ALA B C 1
ATOM 2566 O O . ALA B 1 80 ? 31.559 -3.823 -6.962 1.00 39.82 80 ALA B O 1
ATOM 2568 N N . GLY B 1 81 ? 32.540 -2.369 -8.352 1.00 33.35 81 GLY B N 1
ATOM 2569 C CA . GLY B 1 81 ? 33.635 -2.150 -7.439 1.00 29.89 81 GLY B CA 1
ATOM 2570 C C . GLY B 1 81 ? 34.813 -3.070 -7.534 1.00 37.01 81 GLY B C 1
ATOM 2571 O O . GLY B 1 81 ? 35.622 -3.153 -6.581 1.00 36.49 81 GLY B O 1
ATOM 2572 N N . ILE B 1 82 ? 34.961 -3.734 -8.686 1.00 39.84 82 ILE B N 1
ATOM 2573 C CA . ILE B 1 82 ? 35.979 -4.809 -8.824 1.00 42.92 82 ILE B CA 1
ATOM 2574 C C . ILE B 1 82 ? 37.318 -4.471 -9.526 1.00 41.79 82 ILE B C 1
ATOM 2575 O O . ILE B 1 82 ? 38.186 -5.336 -9.705 1.00 42.66 82 ILE B O 1
ATOM 2580 N N . GLU B 1 83 ? 37.497 -3.203 -9.862 1.00 41.70 83 GLU B N 1
ATOM 2581 C CA . GLU B 1 83 ? 38.729 -2.697 -10.443 1.00 42.15 83 GLU B CA 1
ATOM 2582 C C . GLU B 1 83 ? 39.902 -3.331 -9.738 1.00 38.06 83 GLU B C 1
ATOM 2583 O O . GLU B 1 83 ? 39.999 -3.226 -8.506 1.00 39.60 83 GLU B O 1
ATOM 2589 N N . GLY B 1 84 ? 40.801 -3.967 -10.501 1.00 30.80 84 GLY B N 1
ATOM 2590 C CA . GLY B 1 84 ? 42.079 -4.441 -9.920 1.00 27.89 84 GLY B CA 1
ATOM 2591 C C . GLY B 1 84 ? 41.975 -5.815 -9.265 1.00 30.72 84 GLY B C 1
ATOM 2592 O O . GLY B 1 84 ? 42.945 -6.308 -8.700 1.00 32.53 84 GLY B O 1
ATOM 2593 N N . LEU B 1 85 ? 40.806 -6.445 -9.326 1.00 33.71 85 LEU B N 1
ATOM 2594 C CA . LEU B 1 85 ? 40.586 -7.670 -8.533 1.00 38.21 85 LEU B CA 1
ATOM 2595 C C . LEU B 1 85 ? 40.707 -8.958 -9.355 1.00 36.20 85 LEU B C 1
ATOM 2596 O O . LEU B 1 85 ? 40.328 -8.981 -10.529 1.00 36.13 85 LEU B O 1
ATOM 2601 N N . ARG B 1 86 ? 41.133 -10.031 -8.687 1.00 36.34 86 ARG B N 1
ATOM 2602 C CA . ARG B 1 86 ? 41.095 -11.408 -9.213 1.00 29.21 86 ARG B CA 1
ATOM 2603 C C . ARG B 1 86 ? 39.696 -12.038 -9.088 1.00 32.71 86 ARG B C 1
ATOM 2604 O O . ARG B 1 86 ? 39.200 -12.336 -7.974 1.00 38.81 86 ARG B O 1
ATOM 2612 N N . VAL B 1 87 ? 39.074 -12.308 -10.229 1.00 30.04 87 VAL B N 1
ATOM 2613 C CA . VAL B 1 87 ? 37.751 -12.860 -10.265 1.00 31.60 87 VAL B CA 1
ATOM 2614 C C . VAL B 1 87 ? 37.721 -14.317 -10.776 1.00 36.52 87 VAL B C 1
ATOM 2615 O O . VAL B 1 87 ? 38.403 -14.626 -11.775 1.00 46.79 87 VAL B O 1
ATOM 2619 N N . LEU B 1 88 ? 36.952 -15.199 -10.112 1.00 29.06 88 LEU B N 1
ATOM 2620 C CA . LEU B 1 88 ? 36.720 -16.571 -10.565 1.00 25.68 88 LEU B CA 1
ATOM 2621 C C . LEU B 1 88 ? 35.274 -16.718 -10.970 1.00 27.48 88 LEU B C 1
ATOM 2622 O O . LEU B 1 88 ? 34.365 -16.267 -10.266 1.00 27.85 88 LEU B O 1
ATOM 2627 N N . ASP B 1 89 ? 35.038 -17.382 -12.085 1.00 28.26 89 ASP B N 1
ATOM 2628 C CA . ASP B 1 89 ? 33.730 -17.486 -12.602 1.00 29.62 89 ASP B CA 1
ATOM 2629 C C . ASP B 1 89 ? 33.400 -18.948 -12.808 1.00 31.57 89 ASP B C 1
ATOM 2630 O O . ASP B 1 89 ? 33.962 -19.593 -13.682 1.00 29.82 89 ASP B O 1
ATOM 2635 N N . LEU B 1 90 ? 32.438 -19.462 -12.041 1.00 29.48 90 LEU B N 1
ATOM 2636 C CA . LEU B 1 90 ? 32.153 -20.870 -12.026 1.00 27.15 90 LEU B CA 1
ATOM 2637 C C . LEU B 1 90 ? 31.184 -21.198 -13.102 1.00 31.73 90 LEU B C 1
ATOM 2638 O O . LEU B 1 90 ? 30.157 -20.549 -13.176 1.00 33.77 90 LEU B O 1
ATOM 2643 N N . GLY B 1 91 ? 31.439 -22.265 -13.873 1.00 33.57 91 GLY B N 1
ATOM 2644 C CA . GLY B 1 91 ? 30.557 -22.655 -14.983 1.00 31.66 91 GLY B CA 1
ATOM 2645 C C . GLY B 1 91 ? 30.478 -21.549 -16.045 1.00 33.34 91 GLY B C 1
ATOM 2646 O O . GLY B 1 91 ? 29.406 -21.181 -16.481 1.00 33.44 91 GLY B O 1
ATOM 2647 N N . ALA B 1 92 ? 31.627 -21.041 -16.467 1.00 35.93 92 ALA B N 1
ATOM 2648 C CA . ALA B 1 92 ? 31.715 -19.903 -17.436 1.00 33.50 92 ALA B CA 1
ATOM 2649 C C . ALA B 1 92 ? 31.104 -20.161 -18.849 1.00 32.69 92 ALA B C 1
ATOM 2650 O O . ALA B 1 92 ? 30.875 -19.215 -19.617 1.00 39.62 92 ALA B O 1
ATOM 2652 N N . GLY B 1 93 ? 30.832 -21.412 -19.214 1.00 31.86 93 GLY B N 1
ATOM 2653 C CA . GLY B 1 93 ? 30.288 -21.703 -20.565 1.00 36.15 93 GLY B CA 1
ATOM 2654 C C . GLY B 1 93 ? 31.081 -20.974 -21.673 1.00 39.95 93 GLY B C 1
ATOM 2655 O O . GLY B 1 93 ? 32.347 -20.961 -21.685 1.00 33.37 93 GLY B O 1
ATOM 2656 N N . SER B 1 94 ? 30.337 -20.293 -22.540 1.00 41.40 94 SER B N 1
ATOM 2657 C CA . SER B 1 94 ? 30.900 -19.633 -23.732 1.00 41.59 94 SER B CA 1
ATOM 2658 C C . SER B 1 94 ? 31.642 -18.368 -23.349 1.00 44.67 94 SER B C 1
ATOM 2659 O O . SER B 1 94 ? 32.438 -17.850 -24.131 1.00 44.50 94 SER B O 1
ATOM 2662 N N . GLY B 1 95 ? 31.406 -17.870 -22.133 1.00 40.81 95 GLY B N 1
ATOM 2663 C CA . GLY B 1 95 ? 32.349 -16.894 -21.566 1.00 33.92 95 GLY B CA 1
ATOM 2664 C C . GLY B 1 95 ? 31.741 -15.557 -21.277 1.00 31.95 95 GLY B C 1
ATOM 2665 O O . GLY B 1 95 ? 32.461 -14.627 -20.848 1.00 35.01 95 GLY B O 1
ATOM 2666 N N . ARG B 1 96 ? 30.422 -15.457 -21.439 1.00 29.87 96 ARG B N 1
ATOM 2667 C CA . ARG B 1 96 ? 29.796 -14.142 -21.447 1.00 37.56 96 ARG B CA 1
ATOM 2668 C C . ARG B 1 96 ? 30.107 -13.401 -20.146 1.00 45.49 96 ARG B C 1
ATOM 2669 O O . ARG B 1 96 ? 30.700 -12.292 -20.165 1.00 46.02 96 ARG B O 1
ATOM 2677 N N . ASP B 1 97 ? 29.812 -14.051 -19.012 1.00 41.19 97 ASP B N 1
ATOM 2678 C CA . ASP B 1 97 ? 30.001 -13.386 -17.735 1.00 39.34 97 ASP B CA 1
ATOM 2679 C C . ASP B 1 97 ? 31.458 -13.061 -17.479 1.00 39.63 97 ASP B C 1
ATOM 2680 O O . ASP B 1 97 ? 31.772 -11.979 -16.999 1.00 42.98 97 ASP B O 1
ATOM 2685 N N . ALA B 1 98 ? 32.347 -13.968 -17.856 1.00 34.03 98 ALA B N 1
ATOM 2686 C CA . ALA B 1 98 ? 33.763 -13.711 -17.735 1.00 36.85 98 ALA B CA 1
ATOM 2687 C C . ALA B 1 98 ? 34.248 -12.505 -18.579 1.00 35.38 98 ALA B C 1
ATOM 2688 O O . ALA B 1 98 ? 35.094 -11.710 -18.142 1.00 35.13 98 ALA B O 1
ATOM 2690 N N . TYR B 1 99 ? 33.728 -12.368 -19.795 1.00 45.03 99 TYR B N 1
ATOM 2691 C CA . TYR B 1 99 ? 34.147 -11.261 -20.704 1.00 41.64 99 TYR B CA 1
ATOM 2692 C C . TYR B 1 99 ? 33.683 -9.929 -20.135 1.00 37.92 99 TYR B C 1
ATOM 2693 O O . TYR B 1 99 ? 34.415 -8.947 -20.125 1.00 37.33 99 TYR B O 1
ATOM 2702 N N . VAL B 1 100 ? 32.482 -9.899 -19.574 1.00 36.63 100 VAL B N 1
ATOM 2703 C CA . VAL B 1 100 ? 32.047 -8.666 -18.878 1.00 35.47 100 VAL B CA 1
ATOM 2704 C C . VAL B 1 100 ? 32.983 -8.250 -17.725 1.00 38.61 100 VAL B C 1
ATOM 2705 O O . VAL B 1 100 ? 33.353 -7.084 -17.591 1.00 40.19 100 VAL B O 1
ATOM 2709 N N . ALA B 1 101 ? 33.391 -9.223 -16.912 1.00 40.25 101 ALA B N 1
ATOM 2710 C CA . ALA B 1 101 ? 34.242 -8.965 -15.751 1.00 38.67 101 ALA B CA 1
ATOM 2711 C C . ALA B 1 101 ? 35.634 -8.527 -16.174 1.00 37.18 101 ALA B C 1
ATOM 2712 O O . ALA B 1 101 ? 36.302 -7.679 -15.530 1.00 33.78 101 ALA B O 1
ATOM 2714 N N . ALA B 1 102 ? 36.089 -9.179 -17.235 1.00 36.60 102 ALA B N 1
ATOM 2715 C CA . ALA B 1 102 ? 37.341 -8.855 -17.889 1.00 33.83 102 ALA B CA 1
ATOM 2716 C C . ALA B 1 102 ? 37.419 -7.319 -18.122 1.00 34.70 102 ALA B C 1
ATOM 2717 O O . ALA B 1 102 ? 38.414 -6.693 -17.787 1.00 29.95 102 ALA B O 1
ATOM 2719 N N . LYS B 1 103 ? 36.341 -6.721 -18.620 1.00 35.73 103 LYS B N 1
ATOM 2720 C CA . LYS B 1 103 ? 36.270 -5.255 -18.690 1.00 44.98 103 LYS B CA 1
ATOM 2721 C C . LYS B 1 103 ? 36.265 -4.651 -17.253 1.00 42.72 103 LYS B C 1
ATOM 2722 O O . LYS B 1 103 ? 37.206 -3.963 -16.835 1.00 36.77 103 LYS B O 1
ATOM 2728 N N . LEU B 1 104 ? 35.229 -4.987 -16.481 1.00 42.81 104 LEU B N 1
ATOM 2729 C CA . LEU B 1 104 ? 34.994 -4.308 -15.213 1.00 39.96 104 LEU B CA 1
ATOM 2730 C C . LEU B 1 104 ? 36.149 -4.315 -14.248 1.00 38.71 104 LEU B C 1
ATOM 2731 O O . LEU B 1 104 ? 36.302 -3.414 -13.443 1.00 45.58 104 LEU B O 1
ATOM 2736 N N . VAL B 1 105 ? 37.036 -5.286 -14.389 1.00 38.13 105 VAL B N 1
ATOM 2737 C CA . VAL B 1 105 ? 38.165 -5.425 -13.490 1.00 31.65 105 VAL B CA 1
ATOM 2738 C C . VAL B 1 105 ? 39.342 -4.581 -13.955 1.00 38.64 105 VAL B C 1
ATOM 2739 O O . VAL B 1 105 ? 40.331 -4.330 -13.175 1.00 31.43 105 VAL B O 1
ATOM 2743 N N . GLY B 1 106 ? 39.256 -4.130 -15.231 1.00 45.37 106 GLY B N 1
ATOM 2744 C CA . GLY B 1 106 ? 40.392 -3.438 -15.908 1.00 50.09 106 GLY B CA 1
ATOM 2745 C C . GLY B 1 106 ? 41.680 -4.250 -16.118 1.00 52.91 106 GLY B C 1
ATOM 2746 O O . GLY B 1 106 ? 41.891 -5.357 -15.562 1.00 45.20 106 GLY B O 1
ATOM 2747 N N . GLU B 1 107 ? 42.566 -3.676 -16.906 1.00 49.43 107 GLU B N 1
ATOM 2748 C CA . GLU B 1 107 ? 43.793 -4.341 -17.286 1.00 54.52 107 GLU B CA 1
ATOM 2749 C C . GLU B 1 107 ? 44.552 -4.906 -16.109 1.00 48.06 107 GLU B C 1
ATOM 2750 O O . GLU B 1 107 ? 45.218 -5.937 -16.233 1.00 46.48 107 GLU B O 1
ATOM 2756 N N . LYS B 1 108 ? 44.511 -4.230 -14.976 1.00 47.59 108 LYS B N 1
ATOM 2757 C CA . LYS B 1 108 ? 45.314 -4.713 -13.860 1.00 44.69 108 LYS B CA 1
ATOM 2758 C C . LYS B 1 108 ? 44.640 -5.852 -13.040 1.00 47.81 108 LYS B C 1
ATOM 2759 O O . LYS B 1 108 ? 45.291 -6.444 -12.175 1.00 43.18 108 LYS B O 1
ATOM 2765 N N . GLY B 1 109 ? 43.363 -6.177 -13.323 1.00 45.40 109 GLY B N 1
ATOM 2766 C CA . GLY B 1 109 ? 42.703 -7.371 -12.732 1.00 45.94 109 GLY B CA 1
ATOM 2767 C C . GLY B 1 109 ? 42.610 -8.593 -13.662 1.00 48.83 109 GLY B C 1
ATOM 2768 O O . GLY B 1 109 ? 42.775 -8.479 -14.905 1.00 50.40 109 GLY B O 1
ATOM 2769 N N . SER B 1 110 ? 42.318 -9.762 -13.089 1.00 41.43 110 SER B N 1
ATOM 2770 C CA . SER B 1 110 ? 42.227 -11.024 -13.883 1.00 35.49 110 SER B CA 1
ATOM 2771 C C . SER B 1 110 ? 40.991 -11.809 -13.572 1.00 39.93 110 SER B C 1
ATOM 2772 O O . SER B 1 110 ? 40.437 -11.728 -12.463 1.00 46.38 110 SER B O 1
ATOM 2775 N N . VAL B 1 111 ? 40.577 -12.582 -14.568 1.00 33.03 111 VAL B N 1
ATOM 2776 C CA . VAL B 1 111 ? 39.508 -13.481 -14.481 1.00 31.22 111 VAL B CA 1
ATOM 2777 C C . VAL B 1 111 ? 39.926 -14.900 -14.884 1.00 35.63 111 VAL B C 1
ATOM 2778 O O . VAL B 1 111 ? 40.653 -15.073 -15.856 1.00 41.53 111 VAL B O 1
ATOM 2782 N N . THR B 1 112 ? 39.416 -15.896 -14.160 1.00 31.36 112 THR B N 1
ATOM 2783 C CA . THR B 1 112 ? 39.572 -17.275 -14.487 1.00 29.16 112 THR B CA 1
ATOM 2784 C C . THR B 1 112 ? 38.155 -17.814 -14.576 1.00 31.36 112 THR B C 1
ATOM 2785 O O . THR B 1 112 ? 37.399 -17.615 -13.648 1.00 35.73 112 THR B O 1
ATOM 2789 N N . GLY B 1 113 ? 37.793 -18.476 -15.689 1.00 32.91 113 GLY B N 1
ATOM 2790 C CA . GLY B 1 113 ? 36.538 -19.253 -15.821 1.00 26.87 113 GLY B CA 1
ATOM 2791 C C . GLY B 1 113 ? 36.837 -20.765 -15.782 1.00 34.38 113 GLY B C 1
ATOM 2792 O O . GLY B 1 113 ? 37.843 -21.230 -16.386 1.00 31.01 113 GLY B O 1
ATOM 2793 N N . VAL B 1 114 ? 35.990 -21.528 -15.063 1.00 28.67 114 VAL B N 1
ATOM 2794 C CA . VAL B 1 114 ? 36.085 -22.924 -15.007 1.00 28.57 114 VAL B CA 1
ATOM 2795 C C . VAL B 1 114 ? 34.853 -23.430 -15.696 1.00 31.59 114 VAL B C 1
ATOM 2796 O O . VAL B 1 114 ? 33.764 -22.956 -15.385 1.00 29.55 114 VAL B O 1
ATOM 2800 N N . ASP B 1 115 ? 35.022 -24.397 -16.615 1.00 33.82 115 ASP B N 1
ATOM 2801 C CA . ASP B 1 115 ? 33.864 -25.113 -17.143 1.00 36.83 115 ASP B CA 1
ATOM 2802 C C . ASP B 1 115 ? 34.034 -26.602 -17.432 1.00 36.28 115 ASP B C 1
ATOM 2803 O O . ASP B 1 115 ? 35.139 -27.108 -17.703 1.00 36.76 115 ASP B O 1
ATOM 2808 N N . MET B 1 116 ? 32.908 -27.288 -17.315 1.00 44.11 116 MET B N 1
ATOM 2809 C CA . MET B 1 116 ? 32.819 -28.738 -17.370 1.00 58.84 116 MET B CA 1
ATOM 2810 C C . MET B 1 116 ? 32.964 -29.222 -18.818 1.00 57.54 116 MET B C 1
ATOM 2811 O O . MET B 1 116 ? 33.512 -30.300 -19.052 1.00 59.59 116 MET B O 1
ATOM 2816 N N . THR B 1 117 ? 32.517 -28.402 -19.775 1.00 56.68 117 THR B N 1
ATOM 2817 C CA . THR B 1 117 ? 32.447 -28.768 -21.209 1.00 54.30 117 THR B CA 1
ATOM 2818 C C . THR B 1 117 ? 33.545 -28.136 -22.045 1.00 51.23 117 THR B C 1
ATOM 2819 O O . THR B 1 117 ? 33.569 -26.924 -22.174 1.00 51.85 117 THR B O 1
ATOM 2823 N N . PRO B 1 118 ? 34.438 -28.958 -22.649 1.00 56.99 118 PRO B N 1
ATOM 2824 C CA . PRO B 1 118 ? 35.525 -28.446 -23.522 1.00 53.62 118 PRO B CA 1
ATOM 2825 C C . PRO B 1 118 ? 35.030 -27.744 -24.801 1.00 48.33 118 PRO B C 1
ATOM 2826 O O . PRO B 1 118 ? 35.675 -26.815 -25.280 1.00 47.83 118 PRO B O 1
ATOM 2830 N N . ALA B 1 119 ? 33.898 -28.185 -25.335 1.00 50.92 119 ALA B N 1
ATOM 2831 C CA . ALA B 1 119 ? 33.325 -27.569 -26.526 1.00 60.84 119 ALA B CA 1
ATOM 2832 C C . ALA B 1 119 ? 32.943 -26.108 -26.234 1.00 66.17 119 ALA B C 1
ATOM 2833 O O . ALA B 1 119 ? 33.220 -25.194 -27.037 1.00 69.67 119 ALA B O 1
ATOM 2835 N N . GLN B 1 120 ? 32.344 -25.902 -25.057 1.00 68.64 120 GLN B N 1
ATOM 2836 C CA . GLN B 1 120 ? 31.929 -24.574 -24.565 1.00 61.32 120 GLN B CA 1
ATOM 2837 C C . GLN B 1 120 ? 33.131 -23.657 -24.300 1.00 52.08 120 GLN B C 1
ATOM 2838 O O . GLN B 1 120 ? 33.157 -22.488 -24.641 1.00 56.92 120 GLN B O 1
ATOM 2844 N N . LEU B 1 121 ? 34.152 -24.238 -23.715 1.00 48.59 121 LEU B N 1
ATOM 2845 C CA . LEU B 1 121 ? 35.355 -23.546 -23.406 1.00 49.34 121 LEU B CA 1
ATOM 2846 C C . LEU B 1 121 ? 36.096 -23.083 -24.628 1.00 50.21 121 LEU B C 1
ATOM 2847 O O . LEU B 1 121 ? 36.668 -22.005 -24.618 1.00 52.23 121 LEU B O 1
ATOM 2852 N N . GLU B 1 122 ? 36.132 -23.911 -25.665 1.00 53.13 122 GLU B N 1
ATOM 2853 C CA . GLU B 1 122 ? 36.782 -23.514 -26.912 1.00 61.31 122 GLU B CA 1
ATOM 2854 C C . GLU B 1 122 ? 36.170 -22.202 -27.441 1.00 54.18 122 GLU B C 1
ATOM 2855 O O . GLU B 1 122 ? 36.898 -21.243 -27.685 1.00 49.71 122 GLU B O 1
ATOM 2861 N N . VAL B 1 123 ? 34.839 -22.138 -27.557 1.00 48.50 123 VAL B N 1
ATOM 2862 C CA . VAL B 1 123 ? 34.180 -20.860 -27.919 1.00 46.81 123 VAL B CA 1
ATOM 2863 C C . VAL B 1 123 ? 34.802 -19.677 -27.180 1.00 52.13 123 VAL B C 1
ATOM 2864 O O . VAL B 1 123 ? 35.103 -18.644 -27.787 1.00 59.92 123 VAL B O 1
ATOM 2868 N N . ALA B 1 124 ? 35.021 -19.851 -25.878 1.00 48.45 124 ALA B N 1
ATOM 2869 C CA . ALA B 1 124 ? 35.531 -18.796 -25.013 1.00 42.39 124 ALA B CA 1
ATOM 2870 C C . ALA B 1 124 ? 37.031 -18.527 -25.192 1.00 46.02 124 ALA B C 1
ATOM 2871 O O . ALA B 1 124 ? 37.466 -17.369 -25.165 1.00 44.81 124 ALA B O 1
ATOM 2873 N N . ILE B 1 125 ? 37.833 -19.583 -25.320 1.00 46.41 125 ILE B N 1
ATOM 2874 C CA . ILE B 1 125 ? 39.271 -19.401 -25.491 1.00 44.69 125 ILE B CA 1
ATOM 2875 C C . ILE B 1 125 ? 39.584 -18.708 -26.830 1.00 48.41 125 ILE B C 1
ATOM 2876 O O . ILE B 1 125 ? 40.466 -17.827 -26.879 1.00 44.29 125 ILE B O 1
ATOM 2881 N N . SER B 1 126 ? 38.847 -19.067 -27.890 1.00 46.80 126 SER B N 1
ATOM 2882 C CA . SER B 1 126 ? 39.182 -18.563 -29.225 1.00 54.74 126 SER B CA 1
ATOM 2883 C C . SER B 1 126 ? 38.989 -17.046 -29.351 1.00 57.85 126 SER B C 1
ATOM 2884 O O . SER B 1 126 ? 39.842 -16.357 -29.918 1.00 55.25 126 SER B O 1
ATOM 2887 N N . HIS B 1 127 ? 37.923 -16.518 -28.759 1.00 62.07 127 HIS B N 1
ATOM 2888 C CA . HIS B 1 127 ? 37.654 -15.075 -28.861 1.00 56.12 127 HIS B CA 1
ATOM 2889 C C . HIS B 1 127 ? 38.381 -14.182 -27.836 1.00 57.14 127 HIS B C 1
ATOM 2890 O O . HIS B 1 127 ? 38.455 -12.969 -28.025 1.00 63.24 127 HIS B O 1
ATOM 2897 N N . ALA B 1 128 ? 38.917 -14.754 -26.758 1.00 53.93 128 ALA B N 1
ATOM 2898 C CA . ALA B 1 128 ? 39.554 -13.930 -25.717 1.00 50.16 128 ALA B CA 1
ATOM 2899 C C . ALA B 1 128 ? 40.509 -12.869 -26.289 1.00 54.95 128 ALA B C 1
ATOM 2900 O O . ALA B 1 128 ? 40.657 -11.775 -25.744 1.00 55.72 128 ALA B O 1
ATOM 2902 N N . ASP B 1 129 ? 41.188 -13.185 -27.378 1.00 63.35 129 ASP B N 1
ATOM 2903 C CA . ASP B 1 129 ? 42.236 -12.281 -27.810 1.00 65.89 129 ASP B CA 1
ATOM 2904 C C . ASP B 1 129 ? 41.730 -11.115 -28.674 1.00 61.11 129 ASP B C 1
ATOM 2905 O O . ASP B 1 129 ? 41.912 -9.950 -28.302 1.00 55.89 129 ASP B O 1
ATOM 2910 N N . ALA B 1 130 ? 41.030 -11.414 -29.764 1.00 61.70 130 ALA B N 1
ATOM 2911 C CA . ALA B 1 130 ? 40.381 -10.338 -30.551 1.00 69.55 130 ALA B CA 1
ATOM 2912 C C . ALA B 1 130 ? 39.685 -9.375 -29.561 1.00 73.04 130 ALA B C 1
ATOM 2913 O O . ALA B 1 130 ? 40.061 -8.180 -29.463 1.00 66.61 130 ALA B O 1
ATOM 2915 N N . TYR B 1 131 ? 38.723 -9.918 -28.800 1.00 65.72 131 TYR B N 1
ATOM 2916 C CA . TYR B 1 131 ? 38.051 -9.167 -27.730 1.00 64.81 131 TYR B CA 1
ATOM 2917 C C . TYR B 1 131 ? 38.971 -8.294 -26.850 1.00 56.08 131 TYR B C 1
ATOM 2918 O O . TYR B 1 131 ? 38.745 -7.100 -26.744 1.00 55.38 131 TYR B O 1
ATOM 2927 N N . ALA B 1 132 ? 40.019 -8.855 -26.253 1.00 53.32 132 ALA B N 1
ATOM 2928 C CA . ALA B 1 132 ? 40.853 -8.036 -25.343 1.00 63.16 132 ALA B CA 1
ATOM 2929 C C . ALA B 1 132 ? 41.463 -6.773 -25.976 1.00 69.37 132 ALA B C 1
ATOM 2930 O O . ALA B 1 132 ? 41.213 -5.662 -25.488 1.00 70.74 132 ALA B O 1
ATOM 2932 N N . ARG B 1 133 ? 42.264 -6.931 -27.038 1.00 81.57 133 ARG B N 1
ATOM 2933 C CA . ARG B 1 133 ? 42.927 -5.765 -27.662 1.00 84.89 133 ARG B CA 1
ATOM 2934 C C . ARG B 1 133 ? 41.985 -4.906 -28.518 1.00 78.77 133 ARG B C 1
ATOM 2935 O O . ARG B 1 133 ? 41.953 -3.695 -28.348 1.00 82.47 133 ARG B O 1
ATOM 2943 N N . ASP B 1 134 ? 41.216 -5.525 -29.417 1.00 73.20 134 ASP B N 1
ATOM 2944 C CA . ASP B 1 134 ? 40.330 -4.756 -30.297 1.00 68.43 134 ASP B CA 1
ATOM 2945 C C . ASP B 1 134 ? 39.263 -4.034 -29.480 1.00 71.34 134 ASP B C 1
ATOM 2946 O O . ASP B 1 134 ? 39.017 -2.840 -29.680 1.00 68.21 134 ASP B O 1
ATOM 2951 N N . LYS B 1 135 ? 38.617 -4.769 -28.572 1.00 72.98 135 LYS B N 1
ATOM 2952 C CA . LYS B 1 135 ? 37.450 -4.238 -27.849 1.00 62.77 135 LYS B CA 1
ATOM 2953 C C . LYS B 1 135 ? 37.757 -3.515 -26.550 1.00 61.67 135 LYS B C 1
ATOM 2954 O O . LYS B 1 135 ? 37.009 -2.609 -26.174 1.00 51.76 135 LYS B O 1
ATOM 2960 N N . LEU B 1 136 ? 38.871 -3.856 -25.895 1.00 61.56 136 LEU B N 1
ATOM 2961 C CA . LEU B 1 136 ? 39.102 -3.364 -24.529 1.00 61.46 136 LEU B CA 1
ATOM 2962 C C . LEU B 1 136 ? 40.294 -2.459 -24.397 1.00 66.01 136 LEU B C 1
ATOM 2963 O O . LEU B 1 136 ? 40.268 -1.566 -23.563 1.00 63.16 136 LEU B O 1
ATOM 2968 N N . GLY B 1 137 ? 41.349 -2.697 -25.184 1.00 59.00 137 GLY B N 1
ATOM 2969 C CA . GLY B 1 137 ? 42.478 -1.769 -25.204 1.00 45.25 137 GLY B CA 1
ATOM 2970 C C . GLY B 1 137 ? 43.685 -2.384 -24.561 1.00 52.31 137 GLY B C 1
ATOM 2971 O O . GLY B 1 137 ? 44.726 -1.721 -24.377 1.00 47.36 137 GLY B O 1
ATOM 2972 N N . TYR B 1 138 ? 43.573 -3.669 -24.232 1.00 50.04 138 TYR B N 1
ATOM 2973 C CA . TYR B 1 138 ? 44.581 -4.238 -23.378 1.00 54.61 138 TYR B CA 1
ATOM 2974 C C . TYR B 1 138 ? 45.751 -4.702 -24.235 1.00 55.22 138 TYR B C 1
ATOM 2975 O O . TYR B 1 138 ? 45.545 -5.006 -25.403 1.00 52.99 138 TYR B O 1
ATOM 2984 N N . GLY B 1 139 ? 46.953 -4.762 -23.653 1.00 54.81 139 GLY B N 1
ATOM 2985 C CA . GLY B 1 139 ? 48.086 -5.492 -24.253 1.00 58.30 139 GLY B CA 1
ATOM 2986 C C . GLY B 1 139 ? 47.654 -6.913 -24.587 1.00 69.43 139 GLY B C 1
ATOM 2987 O O . GLY B 1 139 ? 47.255 -7.204 -25.722 1.00 71.46 139 GLY B O 1
ATOM 2988 N N . LYS B 1 140 ? 47.680 -7.787 -23.582 1.00 68.68 140 LYS B N 1
ATOM 2989 C CA . LYS B 1 140 ? 47.190 -9.157 -23.728 1.00 61.21 140 LYS B CA 1
ATOM 2990 C C . LYS B 1 140 ? 45.786 -9.331 -23.130 1.00 60.60 140 LYS B C 1
ATOM 2991 O O . LYS B 1 140 ? 45.158 -8.354 -22.749 1.00 67.94 140 LYS B O 1
ATOM 2997 N N . SER B 1 141 ? 45.282 -10.568 -23.119 1.00 60.26 141 SER B N 1
ATOM 2998 C CA . SER B 1 141 ? 44.045 -10.968 -22.402 1.00 52.93 141 SER B CA 1
ATOM 2999 C C . SER B 1 141 ? 44.365 -11.111 -20.923 1.00 46.52 141 SER B C 1
ATOM 3000 O O . SER B 1 141 ? 45.410 -11.650 -20.531 1.00 46.45 141 SER B O 1
ATOM 3003 N N . ASN B 1 142 ? 43.474 -10.611 -20.088 1.00 40.03 142 ASN B N 1
ATOM 3004 C CA . ASN B 1 142 ? 43.642 -10.810 -18.661 1.00 40.79 142 ASN B CA 1
ATOM 3005 C C . ASN B 1 142 ? 42.755 -12.023 -18.222 1.00 45.19 142 ASN B C 1
ATOM 3006 O O . ASN B 1 142 ? 42.762 -12.372 -17.044 1.00 58.26 142 ASN B O 1
ATOM 3011 N N . MET B 1 143 ? 41.997 -12.629 -19.158 1.00 36.67 143 MET B N 1
ATOM 3012 C CA . MET B 1 143 ? 41.302 -13.876 -18.925 1.00 42.32 143 MET B CA 1
ATOM 3013 C C . MET B 1 143 ? 42.158 -15.190 -18.929 1.00 45.53 143 MET B C 1
ATOM 3014 O O . MET B 1 143 ? 43.286 -15.194 -19.390 1.00 54.37 143 MET B O 1
ATOM 3019 N N . THR B 1 144 ? 41.637 -16.260 -18.322 1.00 39.90 144 THR B N 1
ATOM 3020 C CA . THR B 1 144 ? 42.177 -17.594 -18.416 1.00 32.32 144 THR B CA 1
ATOM 3021 C C . THR B 1 144 ? 40.977 -18.532 -18.266 1.00 38.62 144 THR B C 1
ATOM 3022 O O . THR B 1 144 ? 40.190 -18.366 -17.337 1.00 38.08 144 THR B O 1
ATOM 3026 N N . PHE B 1 145 ? 40.861 -19.533 -19.142 1.00 36.92 145 PHE B N 1
ATOM 3027 C CA . PHE B 1 145 ? 39.821 -20.551 -19.045 1.00 34.89 145 PHE B CA 1
ATOM 3028 C C . PHE B 1 145 ? 40.345 -21.963 -18.862 1.00 35.41 145 PHE B C 1
ATOM 3029 O O . PHE B 1 145 ? 41.227 -22.395 -19.567 1.00 42.27 145 PHE B O 1
ATOM 3037 N N . ILE B 1 146 ? 39.835 -22.690 -17.883 1.00 35.46 146 ILE B N 1
ATOM 3038 C CA . ILE B 1 146 ? 40.359 -24.010 -17.617 1.00 33.55 146 ILE B CA 1
ATOM 3039 C C . ILE B 1 146 ? 39.175 -24.993 -17.465 1.00 38.25 146 ILE B C 1
ATOM 3040 O O . ILE B 1 146 ? 38.039 -24.610 -17.157 1.00 42.05 146 ILE B O 1
ATOM 3045 N N . GLN B 1 147 ? 39.401 -26.260 -17.733 1.00 37.67 147 GLN B N 1
ATOM 3046 C CA . GLN B 1 147 ? 38.313 -27.173 -17.658 1.00 38.48 147 GLN B CA 1
ATOM 3047 C C . GLN B 1 147 ? 38.368 -27.811 -16.290 1.00 33.71 147 GLN B C 1
ATOM 3048 O O . GLN B 1 147 ? 39.434 -28.078 -15.745 1.00 32.76 147 GLN B O 1
ATOM 3054 N N . GLY B 1 148 ? 37.207 -28.029 -15.715 1.00 27.62 148 GLY B N 1
ATOM 3055 C CA . GLY B 1 148 ? 37.161 -28.768 -14.449 1.00 26.26 148 GLY B CA 1
ATOM 3056 C C . GLY B 1 148 ? 35.739 -28.813 -13.959 1.00 31.00 148 GLY B C 1
ATOM 3057 O O . GLY B 1 148 ? 34.772 -28.316 -14.656 1.00 26.01 148 GLY B O 1
ATOM 3058 N N . GLU B 1 149 ? 35.611 -29.443 -12.792 1.00 26.90 149 GLU B N 1
ATOM 3059 C CA . GLU B 1 149 ? 34.328 -29.640 -12.171 1.00 26.07 149 GLU B CA 1
ATOM 3060 C C . GLU B 1 149 ? 34.309 -28.585 -11.052 1.00 24.90 149 GLU B C 1
ATOM 3061 O O . GLU B 1 149 ? 35.255 -28.464 -10.267 1.00 25.68 149 GLU B O 1
ATOM 3067 N N . ILE B 1 150 ? 33.234 -27.830 -10.959 1.00 23.33 150 ILE B N 1
ATOM 3068 C CA . ILE B 1 150 ? 33.191 -26.764 -9.959 1.00 23.86 150 ILE B CA 1
ATOM 3069 C C . ILE B 1 150 ? 33.097 -27.328 -8.536 1.00 21.44 150 ILE B C 1
ATOM 3070 O O . ILE B 1 150 ? 33.342 -26.618 -7.595 1.00 19.35 150 ILE B O 1
ATOM 3075 N N . GLU B 1 151 ? 32.754 -28.590 -8.389 1.00 18.85 151 GLU B N 1
ATOM 3076 C CA . GLU B 1 151 ? 32.830 -29.186 -7.097 1.00 19.39 151 GLU B CA 1
ATOM 3077 C C . GLU B 1 151 ? 34.309 -29.432 -6.710 1.00 19.95 151 GLU B C 1
ATOM 3078 O O . GLU B 1 151 ? 34.592 -29.766 -5.530 1.00 18.93 151 GLU B O 1
ATOM 3084 N N . TYR B 1 152 ? 35.213 -29.359 -7.699 1.00 19.12 152 TYR B N 1
ATOM 3085 C CA . TYR B 1 152 ? 36.593 -29.862 -7.493 1.00 21.25 152 TYR B CA 1
ATOM 3086 C C . TYR B 1 152 ? 37.675 -28.840 -7.923 1.00 25.36 152 TYR B C 1
ATOM 3087 O O . TYR B 1 152 ? 38.529 -29.096 -8.849 1.00 25.17 152 TYR B O 1
ATOM 3096 N N . LEU B 1 153 ? 37.647 -27.701 -7.221 1.00 21.98 153 LEU B N 1
ATOM 3097 C CA . LEU B 1 153 ? 38.388 -26.569 -7.751 1.00 22.37 153 LEU B CA 1
ATOM 3098 C C . LEU B 1 153 ? 39.830 -26.863 -7.451 1.00 20.80 153 LEU B C 1
ATOM 3099 O O . LEU B 1 153 ? 40.682 -26.444 -8.220 1.00 21.08 153 LEU B O 1
ATOM 3104 N N . ASP B 1 154 ? 40.073 -27.591 -6.353 1.00 19.98 154 ASP B N 1
ATOM 3105 C CA . ASP B 1 154 ? 41.412 -28.116 -6.021 1.00 21.32 154 ASP B CA 1
ATOM 3106 C C . ASP B 1 154 ? 41.963 -28.944 -7.176 1.00 23.31 154 ASP B C 1
ATOM 3107 O O . ASP B 1 154 ? 43.088 -28.661 -7.641 1.00 23.92 154 ASP B O 1
ATOM 3112 N N . ARG B 1 155 ? 41.170 -29.888 -7.703 1.00 21.30 155 ARG B N 1
ATOM 3113 C CA . ARG B 1 155 ? 41.676 -30.733 -8.801 1.00 23.70 155 ARG B CA 1
ATOM 3114 C C . ARG B 1 155 ? 42.029 -29.882 -10.021 1.00 24.83 155 ARG B C 1
ATOM 3115 O O . ARG B 1 155 ? 42.863 -30.262 -10.843 1.00 27.42 155 ARG B O 1
ATOM 3123 N N . ALA B 1 156 ? 41.392 -28.727 -10.119 1.00 21.30 156 ALA B N 1
ATOM 3124 C CA . ALA B 1 156 ? 41.619 -27.821 -11.231 1.00 20.27 156 ALA B CA 1
ATOM 3125 C C . ALA B 1 156 ? 42.847 -26.941 -10.969 1.00 20.01 156 ALA B C 1
ATOM 3126 O O . ALA B 1 156 ? 43.160 -26.105 -11.798 1.00 21.70 156 ALA B O 1
ATOM 3128 N N . GLY B 1 157 ? 43.466 -27.048 -9.795 1.00 18.42 157 GLY B N 1
ATOM 3129 C CA . GLY B 1 157 ? 44.658 -26.275 -9.514 1.00 22.19 157 GLY B CA 1
ATOM 3130 C C . GLY B 1 157 ? 44.489 -24.960 -8.723 1.00 25.84 157 GLY B C 1
ATOM 3131 O O . GLY B 1 157 ? 45.468 -24.302 -8.451 1.00 22.86 157 GLY B O 1
ATOM 3132 N N . LEU B 1 158 ? 43.265 -24.593 -8.344 1.00 24.98 158 LEU B N 1
ATOM 3133 C CA . LEU B 1 158 ? 43.017 -23.319 -7.691 1.00 23.45 158 LEU B CA 1
ATOM 3134 C C . LEU B 1 158 ? 43.385 -23.335 -6.232 1.00 24.61 158 LEU B C 1
ATOM 3135 O O . LEU B 1 158 ? 42.957 -24.214 -5.454 1.00 23.09 158 LEU B O 1
ATOM 3140 N N . GLU B 1 159 ? 44.162 -22.324 -5.861 1.00 24.32 159 GLU B N 1
ATOM 3141 C CA . GLU B 1 159 ? 44.791 -22.244 -4.556 1.00 28.08 159 GLU B CA 1
ATOM 3142 C C . GLU B 1 159 ? 43.901 -21.605 -3.525 1.00 26.91 159 GLU B C 1
ATOM 3143 O O . GLU B 1 159 ? 42.997 -20.800 -3.866 1.00 23.91 159 GLU B O 1
ATOM 3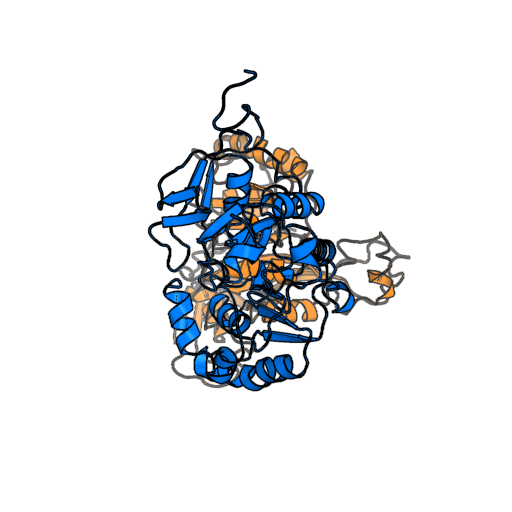149 N N . ASP B 1 160 ? 44.218 -21.898 -2.259 1.00 26.79 160 ASP B N 1
ATOM 3150 C CA . ASP B 1 160 ? 43.605 -21.191 -1.127 1.00 25.85 160 ASP B CA 1
ATOM 3151 C C . ASP B 1 160 ? 43.766 -19.682 -1.336 1.00 26.08 160 ASP B C 1
ATOM 3152 O O . ASP B 1 160 ? 44.828 -19.238 -1.771 1.00 23.29 160 ASP B O 1
ATOM 3157 N N . SER B 1 161 ? 42.722 -18.896 -1.026 1.00 29.33 161 SER B N 1
ATOM 3158 C CA . SER B 1 161 ? 42.826 -17.433 -0.976 1.00 29.93 161 SER B CA 1
ATOM 3159 C C . SER B 1 161 ? 43.508 -16.824 -2.181 1.00 31.15 161 SER B C 1
ATOM 3160 O O . SER B 1 161 ? 44.462 -16.054 -2.028 1.00 31.85 161 SER B O 1
ATOM 3163 N N . SER B 1 162 ? 43.086 -17.191 -3.369 1.00 28.81 162 SER B N 1
ATOM 3164 C CA . SER B 1 162 ? 43.753 -16.645 -4.527 1.00 29.88 162 SER B CA 1
ATOM 3165 C C . SER B 1 162 ? 42.775 -15.811 -5.398 1.00 29.81 162 SER B C 1
ATOM 3166 O O . SER B 1 162 ? 43.144 -15.315 -6.491 1.00 32.45 162 SER B O 1
ATOM 3169 N N . PHE B 1 163 ? 41.527 -15.700 -4.949 1.00 25.64 163 PHE B N 1
ATOM 3170 C CA . PHE B 1 163 ? 40.526 -14.908 -5.635 1.00 25.59 163 PHE B CA 1
ATOM 3171 C C . PHE B 1 163 ? 39.858 -13.946 -4.676 1.00 28.61 163 PHE B C 1
ATOM 3172 O O . PHE B 1 163 ? 39.572 -14.333 -3.547 1.00 29.45 163 PHE B O 1
ATOM 3180 N N . ASP B 1 164 ? 39.590 -12.724 -5.155 1.00 24.89 164 ASP B N 1
ATOM 3181 C CA . ASP B 1 164 ? 38.806 -11.751 -4.388 1.00 28.13 164 ASP B CA 1
ATOM 3182 C C . ASP B 1 164 ? 37.321 -11.958 -4.578 1.00 24.51 164 ASP B C 1
ATOM 3183 O O . ASP B 1 164 ? 36.518 -11.602 -3.728 1.00 23.69 164 ASP B O 1
ATOM 3188 N N . LEU B 1 165 ? 36.959 -12.503 -5.716 1.00 24.57 165 LEU B N 1
ATOM 3189 C CA . LEU B 1 165 ? 35.583 -12.738 -5.992 1.00 23.67 165 LEU B CA 1
ATOM 3190 C C . LEU B 1 165 ? 35.322 -14.074 -6.689 1.00 27.46 165 LEU B C 1
ATOM 3191 O O . LEU B 1 165 ? 36.129 -14.539 -7.541 1.00 21.52 165 LEU B O 1
ATOM 3196 N N . VAL B 1 166 ? 34.161 -14.658 -6.364 1.00 26.45 166 VAL B N 1
ATOM 3197 C CA . VAL B 1 166 ? 33.684 -15.796 -7.069 1.00 25.48 166 VAL B CA 1
ATOM 3198 C C . VAL B 1 166 ? 32.277 -15.491 -7.530 1.00 27.98 166 VAL B C 1
ATOM 3199 O O . VAL B 1 166 ? 31.399 -15.141 -6.713 1.00 30.80 166 VAL B O 1
ATOM 3203 N N . ILE B 1 167 ? 32.048 -15.709 -8.815 1.00 22.45 167 ILE B N 1
ATOM 3204 C CA . ILE B 1 167 ? 30.768 -15.437 -9.375 1.00 26.04 167 ILE B CA 1
ATOM 3205 C C . ILE B 1 167 ? 30.249 -16.637 -10.101 1.00 23.45 167 ILE B C 1
ATOM 3206 O O . ILE B 1 167 ? 30.997 -17.540 -10.456 1.00 19.91 167 ILE B O 1
ATOM 3211 N N . SER B 1 168 ? 28.963 -16.604 -10.397 1.00 23.69 168 SER B N 1
ATOM 3212 C CA . SER B 1 168 ? 28.362 -17.785 -10.954 1.00 26.13 168 SER B CA 1
ATOM 3213 C C . SER B 1 168 ? 26.921 -17.448 -11.346 1.00 28.34 168 SER B C 1
ATOM 3214 O O . SER B 1 168 ? 26.383 -16.462 -10.838 1.00 26.67 168 SER B O 1
ATOM 3217 N N . ASN B 1 169 ? 26.260 -18.309 -12.149 1.00 28.59 169 ASN B N 1
ATOM 3218 C CA . ASN B 1 169 ? 25.047 -17.885 -12.747 1.00 32.71 169 ASN B CA 1
ATOM 3219 C C . ASN B 1 169 ? 24.179 -19.023 -13.161 1.00 35.84 169 ASN B C 1
ATOM 3220 O O . ASN B 1 169 ? 24.353 -19.548 -14.253 1.00 41.29 169 ASN B O 1
ATOM 3225 N N . CYS B 1 170 ? 23.249 -19.399 -12.273 1.00 36.18 170 CYS B N 1
ATOM 3226 C CA . CYS B 1 170 ? 22.314 -20.471 -12.498 1.00 33.84 170 CYS B CA 1
ATOM 3227 C C . CYS B 1 170 ? 22.974 -21.779 -12.794 1.00 38.45 170 CYS B C 1
ATOM 3228 O O . CYS B 1 170 ? 22.473 -22.567 -13.582 1.00 42.24 170 CYS B O 1
ATOM 3231 N N . VAL B 1 171 ? 24.071 -22.072 -12.141 1.00 38.90 171 VAL B N 1
ATOM 3232 C CA . VAL B 1 171 ? 24.749 -23.307 -12.476 1.00 40.48 171 VAL B CA 1
ATOM 3233 C C . VAL B 1 171 ? 24.787 -24.283 -11.289 1.00 41.17 171 VAL B C 1
ATOM 3234 O O . VAL B 1 171 ? 24.698 -25.499 -11.445 1.00 43.98 171 VAL B O 1
ATOM 3238 N N . ILE B 1 172 ? 24.813 -23.732 -10.096 1.00 40.17 172 ILE B N 1
ATOM 3239 C CA . ILE B 1 172 ? 24.921 -24.507 -8.881 1.00 43.07 172 ILE B CA 1
ATOM 3240 C C . ILE B 1 172 ? 23.777 -25.493 -8.651 1.00 45.68 172 ILE B C 1
ATOM 3241 O O . ILE B 1 172 ? 23.969 -26.550 -8.048 1.00 45.56 172 ILE B O 1
ATOM 3246 N N . ASN B 1 173 ? 22.609 -25.206 -9.202 1.00 46.68 173 ASN B N 1
ATOM 3247 C CA . ASN B 1 173 ? 21.476 -26.085 -8.965 1.00 48.20 173 ASN B CA 1
ATOM 3248 C C . ASN B 1 173 ? 21.636 -27.400 -9.624 1.00 47.42 173 ASN B C 1
ATOM 3249 O O . ASN B 1 173 ? 21.054 -28.393 -9.191 1.00 52.76 173 ASN B O 1
ATOM 3254 N N . LEU B 1 174 ? 22.423 -27.387 -10.691 1.00 46.37 174 LEU B N 1
ATOM 3255 C CA . LEU B 1 174 ? 22.757 -28.580 -11.418 1.00 48.23 174 LEU B CA 1
ATOM 3256 C C . LEU B 1 174 ? 23.875 -29.403 -10.736 1.00 43.69 174 LEU B C 1
ATOM 3257 O O . LEU B 1 174 ? 24.120 -30.547 -11.128 1.00 45.57 174 LEU B O 1
ATOM 3262 N N . SER B 1 175 ? 24.577 -28.823 -9.750 1.00 40.12 175 SER B N 1
ATOM 3263 C CA . SER B 1 175 ? 25.688 -29.554 -9.135 1.00 36.09 175 SER B CA 1
ATOM 3264 C C . SER B 1 175 ? 25.219 -30.805 -8.419 1.00 34.14 175 SER B C 1
ATOM 3265 O O . SER B 1 175 ? 24.258 -30.773 -7.669 1.00 38.00 175 SER B O 1
ATOM 3268 N N . PRO B 1 176 ? 25.940 -31.902 -8.587 1.00 35.23 176 PRO B N 1
ATOM 3269 C CA . PRO B 1 176 ? 25.675 -33.044 -7.695 1.00 37.08 176 PRO B CA 1
ATOM 3270 C C . PRO B 1 176 ? 26.226 -32.915 -6.252 1.00 34.88 176 PRO B C 1
ATOM 3271 O O . PRO B 1 176 ? 26.130 -33.898 -5.474 1.00 27.30 176 PRO B O 1
ATOM 3275 N N . ASP B 1 177 ? 26.796 -31.753 -5.871 1.00 32.34 177 ASP B N 1
ATOM 3276 C CA . ASP B 1 177 ? 27.389 -31.641 -4.514 1.00 27.79 177 ASP B CA 1
ATOM 3277 C C . ASP B 1 177 ? 27.562 -30.157 -4.205 1.00 30.47 177 ASP B C 1
ATOM 3278 O O . ASP B 1 177 ? 28.700 -29.581 -4.195 1.00 29.40 177 ASP B O 1
ATOM 3283 N N . LYS B 1 178 ? 26.409 -29.519 -4.021 1.00 29.37 178 LYS B N 1
ATOM 3284 C CA . LYS B 1 178 ? 26.310 -28.069 -3.679 1.00 31.46 178 LYS B CA 1
ATOM 3285 C C . LYS B 1 178 ? 27.249 -27.701 -2.574 1.00 24.96 178 LYS B C 1
ATOM 3286 O O . LYS B 1 178 ? 27.947 -26.698 -2.660 1.00 27.57 178 LYS B O 1
ATOM 3292 N N . ALA B 1 179 ? 27.312 -28.543 -1.565 1.00 22.10 179 ALA B N 1
ATOM 3293 C CA . ALA B 1 179 ? 28.125 -28.266 -0.385 1.00 24.34 179 ALA B CA 1
ATOM 3294 C C . ALA B 1 179 ? 29.594 -28.058 -0.766 1.00 23.85 179 ALA B C 1
ATOM 3295 O O . ALA B 1 179 ? 30.243 -27.124 -0.269 1.00 27.08 179 ALA B O 1
ATOM 3297 N N . ARG B 1 180 ? 30.103 -28.902 -1.659 1.00 22.37 180 ARG B N 1
ATOM 3298 C CA . ARG B 1 180 ? 31.519 -28.891 -1.978 1.00 21.15 180 ARG B CA 1
ATOM 3299 C C . ARG B 1 180 ? 31.764 -27.718 -2.943 1.00 20.61 180 ARG B C 1
ATOM 3300 O O . ARG B 1 180 ? 32.764 -26.997 -2.823 1.00 20.80 180 ARG B O 1
ATOM 3308 N N . VAL B 1 181 ? 30.799 -27.402 -3.810 1.00 20.67 181 VAL B N 1
ATOM 3309 C CA . VAL B 1 181 ? 30.899 -26.160 -4.610 1.00 19.90 181 VAL B CA 1
ATOM 3310 C C . VAL B 1 181 ? 31.106 -24.980 -3.659 1.00 22.38 181 VAL B C 1
ATOM 3311 O O . VAL B 1 181 ? 32.059 -24.207 -3.816 1.00 26.49 181 VAL B O 1
ATOM 3315 N N . LEU B 1 182 ? 30.297 -24.912 -2.612 1.00 20.55 182 LEU B N 1
ATOM 3316 C CA . LEU B 1 182 ? 30.326 -23.779 -1.682 1.00 21.69 182 LEU B CA 1
ATOM 3317 C C . LEU B 1 182 ? 31.539 -23.782 -0.775 1.00 21.03 182 LEU B C 1
ATOM 3318 O O . LEU B 1 182 ? 32.164 -22.728 -0.496 1.00 22.69 182 LEU B O 1
ATOM 3323 N N . SER B 1 183 ? 31.948 -24.953 -0.326 1.00 18.86 183 SER B N 1
ATOM 3324 C CA . SER B 1 183 ? 33.184 -24.953 0.510 1.00 18.07 183 SER B CA 1
ATOM 3325 C C . SER B 1 183 ? 34.446 -24.672 -0.337 1.00 17.51 183 SER B C 1
ATOM 3326 O O . SER B 1 183 ? 35.418 -24.062 0.169 1.00 16.48 183 SER B O 1
ATOM 3329 N N . GLU B 1 184 ? 34.426 -25.057 -1.613 1.00 17.27 184 GLU B N 1
ATOM 3330 C CA . GLU B 1 184 ? 35.549 -24.706 -2.516 1.00 18.73 184 GLU B CA 1
ATOM 3331 C C . GLU B 1 184 ? 35.639 -23.190 -2.787 1.00 21.62 184 GLU B C 1
ATOM 3332 O O . GLU B 1 184 ? 36.743 -22.602 -2.865 1.00 24.03 184 GLU B O 1
ATOM 3338 N N . ALA B 1 185 ? 34.490 -22.540 -2.939 1.00 22.16 185 ALA B N 1
ATOM 3339 C CA . ALA B 1 185 ? 34.466 -21.088 -3.144 1.00 19.75 185 ALA B CA 1
ATOM 3340 C C . ALA B 1 185 ? 34.968 -20.428 -1.892 1.00 19.61 185 ALA B C 1
ATOM 3341 O O . ALA B 1 185 ? 35.788 -19.489 -1.974 1.00 21.12 185 ALA B O 1
ATOM 3343 N N . TYR B 1 186 ? 34.550 -20.922 -0.726 1.00 18.26 186 TYR B N 1
ATOM 3344 C CA . TYR B 1 186 ? 35.059 -20.336 0.516 1.00 18.98 186 TYR B CA 1
ATOM 3345 C C . TYR B 1 186 ? 36.555 -20.515 0.643 1.00 21.06 186 TYR B C 1
ATOM 3346 O O . TYR B 1 186 ? 37.259 -19.619 1.171 1.00 20.85 186 TYR B O 1
ATOM 3355 N N . ARG B 1 187 ? 37.050 -21.658 0.149 1.00 22.62 187 ARG B N 1
ATOM 3356 C CA . ARG B 1 187 ? 38.503 -22.000 0.272 1.00 23.30 187 ARG B CA 1
ATOM 3357 C C . ARG B 1 187 ? 39.292 -21.055 -0.671 1.00 22.23 187 ARG B C 1
ATOM 3358 O O . ARG B 1 187 ? 40.361 -20.570 -0.338 1.00 20.53 187 ARG B O 1
ATOM 3366 N N . VAL B 1 188 ? 38.791 -20.844 -1.887 1.00 21.77 188 VAL B N 1
ATOM 3367 C CA . VAL B 1 188 ? 39.638 -20.144 -2.816 1.00 22.14 188 VAL B CA 1
ATOM 3368 C C . VAL B 1 188 ? 39.592 -18.622 -2.654 1.00 27.39 188 VAL B C 1
ATOM 3369 O O . VAL B 1 188 ? 40.499 -17.928 -3.161 1.00 24.32 188 VAL B O 1
ATOM 3373 N N . LEU B 1 189 ? 38.513 -18.121 -2.007 1.00 27.12 189 LEU B N 1
ATOM 3374 C CA . LEU B 1 189 ? 38.358 -16.690 -1.671 1.00 22.93 189 LEU B CA 1
ATOM 3375 C C . LEU B 1 189 ? 39.451 -16.201 -0.757 1.00 23.55 189 LEU B C 1
ATOM 3376 O O . LEU B 1 189 ? 39.744 -16.837 0.281 1.00 27.15 189 LEU B O 1
ATOM 3381 N N . ALA B 1 190 ? 40.051 -15.072 -1.059 1.00 23.10 190 ALA B N 1
ATOM 3382 C CA . ALA B 1 190 ? 40.877 -14.441 0.035 1.00 27.34 190 ALA B CA 1
ATOM 3383 C C . ALA B 1 190 ? 39.997 -13.858 1.159 1.00 25.62 190 ALA B C 1
ATOM 3384 O O . ALA B 1 190 ? 38.839 -13.584 0.907 1.00 25.60 190 ALA B O 1
ATOM 3386 N N . PRO B 1 191 ? 40.554 -13.651 2.365 1.00 26.19 191 PRO B N 1
ATOM 3387 C CA . PRO B 1 191 ? 39.855 -12.768 3.340 1.00 27.14 191 PRO B CA 1
ATOM 3388 C C . PRO B 1 191 ? 39.439 -11.455 2.738 1.00 27.69 191 PRO B C 1
ATOM 3389 O O . PRO B 1 191 ? 40.244 -10.750 2.124 1.00 32.40 191 PRO B O 1
ATOM 3393 N N . GLY B 1 192 ? 38.165 -11.118 2.867 1.00 27.92 192 GLY B N 1
ATOM 3394 C CA . GLY B 1 192 ? 37.687 -9.835 2.382 1.00 20.73 192 GLY B CA 1
ATOM 3395 C C . GLY B 1 192 ? 36.923 -10.038 1.102 1.00 23.66 192 GLY B C 1
ATOM 3396 O O . GLY B 1 192 ? 36.320 -9.090 0.579 1.00 24.69 192 GLY B O 1
ATOM 3397 N N . GLY B 1 193 ? 36.834 -11.288 0.617 1.00 20.97 193 GLY B N 1
ATOM 3398 C CA . GLY B 1 193 ? 36.247 -11.519 -0.685 1.00 17.70 193 GLY B CA 1
ATOM 3399 C C . GLY B 1 193 ? 34.795 -11.901 -0.596 1.00 20.60 193 GLY B C 1
ATOM 3400 O O . GLY B 1 193 ? 34.219 -12.001 0.485 1.00 19.83 193 GLY B O 1
ATOM 3401 N N . GLU B 1 194 ? 34.195 -12.175 -1.745 1.00 21.72 194 GLU B N 1
ATOM 3402 C CA . GLU B 1 194 ? 32.792 -12.425 -1.728 1.00 22.37 194 GLU B CA 1
ATOM 3403 C C . GLU B 1 194 ? 32.507 -13.435 -2.886 1.00 22.11 194 GLU B C 1
ATOM 3404 O O . GLU B 1 194 ? 33.059 -13.336 -3.967 1.00 20.54 194 GLU B O 1
ATOM 3410 N N . MET B 1 195 ? 31.604 -14.349 -2.635 1.00 21.71 195 MET B N 1
ATOM 3411 C CA . MET B 1 195 ? 30.920 -15.066 -3.619 1.00 22.78 195 MET B CA 1
ATOM 3412 C C . MET B 1 195 ? 29.552 -14.361 -3.897 1.00 27.96 195 MET B C 1
ATOM 3413 O O . MET B 1 195 ? 28.642 -14.235 -2.998 1.00 27.93 195 MET B O 1
ATOM 3418 N N . HIS B 1 196 ? 29.406 -13.951 -5.158 1.00 27.96 196 HIS B N 1
ATOM 3419 C CA . HIS B 1 196 ? 28.345 -13.125 -5.647 1.00 30.66 196 HIS B CA 1
ATOM 3420 C C . HIS B 1 196 ? 27.786 -13.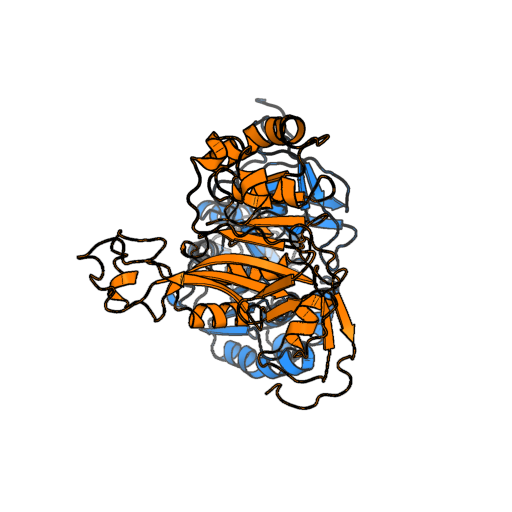852 -6.808 1.00 30.95 196 HIS B C 1
ATOM 3421 O O . HIS B 1 196 ? 28.475 -13.952 -7.837 1.00 32.06 196 HIS B O 1
ATOM 3428 N N . PHE B 1 197 ? 26.560 -14.359 -6.700 1.00 26.34 197 PHE B N 1
ATOM 3429 C CA . PHE B 1 197 ? 26.079 -15.201 -7.757 1.00 26.06 197 PHE B CA 1
ATOM 3430 C C . PHE B 1 197 ? 24.611 -15.207 -7.806 1.00 29.31 197 PHE B C 1
ATOM 3431 O O . PHE B 1 197 ? 23.949 -14.767 -6.860 1.00 30.92 197 PHE B O 1
ATOM 3439 N N . SER B 1 198 ? 24.068 -15.789 -8.872 1.00 29.62 198 SER B N 1
ATOM 3440 C CA . SER B 1 198 ? 22.656 -15.715 -8.998 1.00 27.95 198 SER B CA 1
ATOM 3441 C C . SER B 1 198 ? 22.175 -17.073 -9.313 1.00 25.70 198 SER B C 1
ATOM 3442 O O . SER B 1 198 ? 22.893 -17.832 -9.946 1.00 26.71 198 SER B O 1
ATOM 3445 N N . ASP B 1 199 ? 20.961 -17.404 -8.888 1.00 26.43 199 ASP B N 1
ATOM 3446 C CA . ASP B 1 199 ? 20.429 -18.785 -9.084 1.00 25.74 199 ASP B CA 1
ATOM 3447 C C . ASP B 1 199 ? 18.940 -18.827 -8.743 1.00 28.05 199 ASP B C 1
ATOM 3448 O O . ASP B 1 199 ? 18.340 -17.828 -8.305 1.00 31.31 199 ASP B O 1
ATOM 3453 N N . VAL B 1 200 ? 18.369 -19.999 -8.880 1.00 29.68 200 VAL B N 1
ATOM 3454 C CA . VAL B 1 200 ? 16.972 -20.213 -8.599 1.00 35.33 200 VAL B CA 1
ATOM 3455 C C . VAL B 1 200 ? 16.723 -20.989 -7.291 1.00 34.77 200 VAL B C 1
ATOM 3456 O O . VAL B 1 200 ? 17.141 -22.151 -7.148 1.00 37.05 200 VAL B O 1
ATOM 3460 N N . TYR B 1 201 ? 15.958 -20.356 -6.416 1.00 30.86 201 TYR B N 1
ATOM 3461 C CA . TYR B 1 201 ? 15.478 -20.931 -5.208 1.00 35.26 201 TYR B CA 1
ATOM 3462 C C . TYR B 1 201 ? 13.918 -21.016 -5.207 1.00 40.44 201 TYR B C 1
ATOM 3463 O O . TYR B 1 201 ? 13.246 -20.409 -6.034 1.00 41.81 201 TYR B O 1
ATOM 3472 N N . VAL B 1 202 ? 13.381 -21.755 -4.238 1.00 43.31 202 VAL B N 1
ATOM 3473 C CA . VAL B 1 202 ? 11.936 -21.947 -3.995 1.00 42.93 202 VAL B CA 1
ATOM 3474 C C . VAL B 1 202 ? 11.565 -21.381 -2.614 1.00 45.19 202 VAL B C 1
ATOM 3475 O O . VAL B 1 202 ? 12.448 -21.173 -1.755 1.00 47.56 202 VAL B O 1
ATOM 3479 N N . ASP B 1 203 ? 10.286 -21.087 -2.391 1.00 42.48 203 ASP B N 1
ATOM 3480 C CA . ASP B 1 203 ? 9.880 -20.517 -1.101 1.00 36.96 203 ASP B CA 1
ATOM 3481 C C . ASP B 1 203 ? 9.488 -21.650 -0.143 1.00 31.89 203 ASP B C 1
ATOM 3482 O O . ASP B 1 203 ? 9.014 -21.382 0.958 1.00 29.36 203 ASP B O 1
ATOM 3487 N N . ARG B 1 204 ? 9.685 -22.896 -0.585 1.00 25.31 204 ARG B N 1
ATOM 3488 C CA . ARG B 1 204 ? 9.399 -24.040 0.236 1.00 31.02 204 ARG B CA 1
ATOM 3489 C C . ARG B 1 204 ? 10.163 -25.220 -0.330 1.00 29.94 204 ARG B C 1
ATOM 3490 O O . ARG B 1 204 ? 10.682 -25.135 -1.436 1.00 30.33 204 ARG B O 1
ATOM 3498 N N . ARG B 1 205 ? 10.173 -26.343 0.382 1.00 32.37 205 ARG B N 1
ATOM 3499 C CA . ARG B 1 205 ? 10.829 -27.538 -0.130 1.00 38.33 205 ARG B CA 1
ATOM 3500 C C . ARG B 1 205 ? 9.979 -28.221 -1.175 1.00 42.70 205 ARG B C 1
ATOM 3501 O O . ARG B 1 205 ? 8.844 -28.639 -0.917 1.00 46.43 205 ARG B O 1
ATOM 3509 N N . LEU B 1 206 ? 10.548 -28.394 -2.346 1.00 46.29 206 LEU B N 1
ATOM 3510 C CA . LEU B 1 206 ? 9.905 -29.222 -3.360 1.00 47.28 206 LEU B CA 1
ATOM 3511 C C . LEU B 1 206 ? 9.689 -30.665 -2.897 1.00 50.16 206 LEU B C 1
ATOM 3512 O O . LEU B 1 206 ? 10.635 -31.324 -2.486 1.00 47.10 206 LEU B O 1
ATOM 3517 N N . PRO B 1 207 ? 8.437 -31.163 -3.015 1.00 56.14 207 PRO B N 1
ATOM 3518 C CA . PRO B 1 207 ? 8.023 -32.546 -2.755 1.00 53.59 207 PRO B CA 1
ATOM 3519 C C . PRO B 1 207 ? 8.932 -33.520 -3.448 1.00 59.09 207 PRO B C 1
ATOM 3520 O O . PRO B 1 207 ? 9.461 -33.204 -4.521 1.00 59.19 207 PRO B O 1
ATOM 3524 N N . GLN B 1 208 ? 9.099 -34.695 -2.847 1.00 65.24 208 GLN B N 1
ATOM 3525 C CA . GLN B 1 208 ? 9.850 -35.801 -3.472 1.00 86.15 208 GLN B CA 1
ATOM 3526 C C . GLN B 1 208 ? 9.393 -36.055 -4.926 1.00 90.29 208 GLN B C 1
ATOM 3527 O O . GLN B 1 208 ? 10.209 -36.027 -5.858 1.00 85.14 208 GLN B O 1
ATOM 3533 N N . SER B 1 209 ? 8.092 -36.315 -5.088 1.00 94.78 209 SER B N 1
ATOM 3534 C CA . SER B 1 209 ? 7.404 -36.324 -6.386 1.00 99.68 209 SER B CA 1
ATOM 3535 C C . SER B 1 209 ? 8.162 -35.559 -7.496 1.00 105.74 209 SER B C 1
ATOM 3536 O O . SER B 1 209 ? 8.528 -36.146 -8.523 1.00 107.34 209 SER B O 1
ATOM 3539 N N . VAL B 1 210 ? 8.418 -34.268 -7.252 1.00 108.35 210 VAL B N 1
ATOM 3540 C CA . VAL B 1 210 ? 9.085 -33.359 -8.203 1.00 100.76 210 VAL B CA 1
ATOM 3541 C C . VAL B 1 210 ? 10.574 -33.653 -8.440 1.00 103.43 210 VAL B C 1
ATOM 3542 O O . VAL B 1 210 ? 11.031 -33.634 -9.578 1.00 111.19 210 VAL B O 1
ATOM 3546 N N . ARG B 1 211 ? 11.336 -33.900 -7.382 1.00 103.95 211 ARG B N 1
ATOM 3547 C CA . ARG B 1 211 ? 12.747 -34.233 -7.564 1.00 114.90 211 ARG B CA 1
ATOM 3548 C C . ARG B 1 211 ? 12.943 -35.599 -8.232 1.00 119.24 211 ARG B C 1
ATOM 3549 O O . ARG B 1 211 ? 13.668 -35.694 -9.223 1.00 112.49 211 ARG B O 1
ATOM 3557 N N . SER B 1 212 ? 12.282 -36.631 -7.690 1.00 126.34 212 SER B N 1
ATOM 3558 C CA . SER B 1 212 ? 12.450 -38.041 -8.110 1.00 129.92 212 SER B CA 1
ATOM 3559 C C . SER B 1 212 ? 12.313 -38.219 -9.610 1.00 135.80 212 SER B C 1
ATOM 3560 O O . SER B 1 212 ? 13.208 -38.756 -10.271 1.00 127.60 212 SER B O 1
ATOM 3563 N N . HIS B 1 213 ? 11.158 -37.793 -10.117 1.00 143.49 213 HIS B N 1
ATOM 3564 C CA . HIS B 1 213 ? 10.856 -37.780 -11.538 1.00 144.37 213 HIS B CA 1
ATOM 3565 C C . HIS B 1 213 ? 10.969 -36.307 -11.948 1.00 136.50 213 HIS B C 1
ATOM 3566 O O . HIS B 1 213 ? 9.973 -35.586 -11.887 1.00 127.04 213 HIS B O 1
ATOM 3573 N N . PRO B 1 214 ? 12.179 -35.857 -12.367 1.00 136.16 214 PRO B N 1
ATOM 3574 C CA . PRO B 1 214 ? 12.478 -34.414 -12.433 1.00 127.35 214 PRO B CA 1
ATOM 3575 C C . PRO B 1 214 ? 11.618 -33.634 -13.441 1.00 124.36 214 PRO B C 1
ATOM 3576 O O . PRO B 1 214 ? 12.063 -32.615 -13.985 1.00 116.73 214 PRO B O 1
ATOM 3580 N N . VAL B 1 215 ? 10.386 -34.118 -13.636 1.00 127.56 215 VAL B N 1
ATOM 3581 C CA . VAL B 1 215 ? 9.367 -33.584 -14.568 1.00 134.66 215 VAL B CA 1
ATOM 3582 C C . VAL B 1 215 ? 9.909 -33.320 -15.985 1.00 137.55 215 VAL B C 1
ATOM 3583 O O . VAL B 1 215 ? 9.142 -33.203 -16.945 1.00 135.46 215 VAL B O 1
ATOM 3587 N N . LEU B 1 216 ? 11.235 -33.253 -16.094 1.00 138.34 216 LEU B N 1
ATOM 3588 C CA . LEU B 1 216 ? 11.938 -32.890 -17.327 1.00 135.98 216 LEU B CA 1
ATOM 3589 C C . LEU B 1 216 ? 11.495 -31.504 -17.855 1.00 134.57 216 LEU B C 1
ATOM 3590 O O . LEU B 1 216 ? 11.967 -31.050 -18.897 1.00 133.73 216 LEU B O 1
ATOM 3595 N N . LEU B 1 217 ? 10.605 -30.845 -17.104 1.00 132.23 217 LEU B N 1
ATOM 3596 C CA . LEU B 1 217 ? 10.189 -29.454 -17.345 1.00 129.74 217 LEU B CA 1
ATOM 3597 C C . LEU B 1 217 ? 10.723 -28.543 -16.216 1.00 124.20 217 LEU B C 1
ATOM 3598 O O . LEU B 1 217 ? 10.589 -28.867 -15.030 1.00 110.71 217 LEU B O 1
ATOM 3603 N N . GLY B 1 218 ? 11.326 -27.414 -16.593 1.00 115.58 218 GLY B N 1
ATOM 3604 C CA . GLY B 1 218 ? 12.047 -26.554 -15.658 1.00 99.46 218 GLY B CA 1
ATOM 3605 C C . GLY B 1 218 ? 13.518 -26.954 -15.586 1.00 113.46 218 GLY B C 1
ATOM 3606 O O . GLY B 1 218 ? 14.355 -26.358 -16.267 1.00 117.11 218 GLY B O 1
ATOM 3607 N N . GLU B 1 219 ? 13.812 -27.953 -14.741 1.00 115.87 219 GLU B N 1
ATOM 3608 C CA . GLU B 1 219 ? 15.150 -28.618 -14.540 1.00 111.14 219 GLU B CA 1
ATOM 3609 C C . GLU B 1 219 ? 16.309 -27.899 -13.801 1.00 99.63 219 GLU B C 1
ATOM 3610 O O . GLU B 1 219 ? 16.845 -28.433 -12.823 1.00 81.06 219 GLU B O 1
ATOM 3616 N N . CYS B 1 220 ? 16.707 -26.717 -14.270 1.00 94.63 220 CYS B N 1
ATOM 3617 C CA . CYS B 1 220 ? 17.466 -25.796 -13.421 1.00 85.79 220 CYS B CA 1
ATOM 3618 C C . CYS B 1 220 ? 16.564 -25.453 -12.241 1.00 79.99 220 CYS B C 1
ATOM 3619 O O . CYS B 1 220 ? 16.985 -24.846 -11.262 1.00 73.18 220 CYS B O 1
ATOM 3622 N N . LEU B 1 221 ? 15.306 -25.874 -12.361 1.00 76.84 221 LEU B N 1
ATOM 3623 C CA . LEU B 1 221 ? 14.265 -25.621 -11.374 1.00 71.08 221 LEU B CA 1
ATOM 3624 C C . LEU B 1 221 ? 13.984 -26.860 -10.501 1.00 70.35 221 LEU B C 1
ATOM 3625 O O . LEU B 1 221 ? 13.661 -26.728 -9.321 1.00 68.99 221 LEU B O 1
ATOM 3630 N N . ALA B 1 222 ? 14.149 -28.056 -11.069 1.00 70.48 222 ALA B N 1
ATOM 3631 C CA . ALA B 1 222 ? 14.019 -29.323 -10.318 1.00 67.69 222 ALA B CA 1
ATOM 3632 C C . ALA B 1 222 ? 15.027 -29.453 -9.165 1.00 66.56 222 ALA B C 1
ATOM 3633 O O . ALA B 1 222 ? 14.723 -30.048 -8.135 1.00 71.38 222 ALA B O 1
ATOM 3635 N N . GLY B 1 223 ? 16.234 -28.922 -9.356 1.00 63.44 223 GLY B N 1
ATOM 3636 C CA . GLY B 1 223 ? 17.276 -29.067 -8.350 1.00 57.95 223 GLY B CA 1
ATOM 3637 C C . GLY B 1 223 ? 17.315 -27.877 -7.392 1.00 59.30 223 GLY B C 1
ATOM 3638 O O . GLY B 1 223 ? 18.189 -27.820 -6.513 1.00 52.89 223 GLY B O 1
ATOM 3639 N N . ALA B 1 224 ? 16.392 -26.924 -7.584 1.00 45.53 224 ALA B N 1
ATOM 3640 C CA . ALA B 1 224 ? 16.354 -25.772 -6.746 1.00 45.97 224 ALA B CA 1
ATOM 3641 C C . ALA B 1 224 ? 15.948 -26.149 -5.329 1.00 45.59 224 ALA B C 1
ATOM 3642 O O . ALA B 1 224 ? 15.220 -27.128 -5.068 1.00 41.40 224 ALA B O 1
ATOM 3644 N N . LEU B 1 225 ? 16.481 -25.313 -4.452 1.00 41.61 225 LEU B N 1
ATOM 3645 C CA . LEU B 1 225 ? 16.487 -25.450 -3.053 1.00 37.51 225 LEU B CA 1
ATOM 3646 C C . LEU B 1 225 ? 15.508 -24.395 -2.465 1.00 33.79 225 LEU B C 1
ATOM 3647 O O . LEU B 1 225 ? 15.436 -23.278 -2.945 1.00 24.28 225 LEU B O 1
ATOM 3652 N N . TYR B 1 226 ? 14.777 -24.782 -1.420 1.00 30.06 226 TYR B N 1
ATOM 3653 C CA . TYR B 1 226 ? 14.226 -23.858 -0.464 1.00 28.78 226 TYR B CA 1
ATOM 3654 C C . TYR B 1 226 ? 15.305 -22.865 0.028 1.00 28.93 226 TYR B C 1
ATOM 3655 O O . TYR B 1 226 ? 16.280 -23.221 0.651 1.00 33.75 226 TYR B O 1
ATOM 3664 N N . ASN B 1 227 ? 15.201 -21.650 -0.457 1.00 32.43 227 ASN B N 1
ATOM 3665 C CA . ASN B 1 227 ? 15.655 -20.450 0.168 1.00 30.98 227 ASN B CA 1
ATOM 3666 C C . ASN B 1 227 ? 16.510 -20.690 1.451 1.00 32.80 227 ASN B C 1
ATOM 3667 O O . ASN B 1 227 ? 17.732 -20.446 1.496 1.00 37.17 227 ASN B O 1
ATOM 3672 N N . ASN B 1 228 ? 15.825 -21.086 2.518 1.00 30.90 228 ASN B N 1
ATOM 3673 C CA . ASN B 1 228 ? 16.407 -21.142 3.850 1.00 27.10 228 ASN B CA 1
ATOM 3674 C C . ASN B 1 228 ? 17.317 -22.416 3.986 1.00 22.75 228 ASN B C 1
ATOM 3675 O O . ASN B 1 228 ? 18.267 -22.390 4.736 1.00 22.99 228 ASN B O 1
ATOM 3680 N N . ASP B 1 229 ? 16.998 -23.514 3.309 1.00 20.20 229 ASP B N 1
ATOM 3681 C CA . ASP B 1 229 ? 17.915 -24.634 3.233 1.00 22.25 229 ASP B CA 1
ATOM 3682 C C . ASP B 1 229 ? 19.241 -24.204 2.612 1.00 25.81 229 ASP B C 1
ATOM 3683 O O . ASP B 1 229 ? 20.287 -24.590 3.113 1.00 30.40 229 ASP B O 1
ATOM 3688 N N . PHE B 1 230 ? 19.207 -23.371 1.575 1.00 27.70 230 PHE B N 1
ATOM 3689 C CA . PHE B 1 230 ? 20.429 -22.880 0.979 1.00 26.84 230 PHE B CA 1
ATOM 3690 C C . PHE B 1 230 ? 21.206 -22.028 1.997 1.00 28.11 230 PHE B C 1
ATOM 3691 O O . PHE B 1 230 ? 22.430 -22.215 2.207 1.00 26.97 230 PHE B O 1
ATOM 3699 N N . ILE B 1 231 ? 20.512 -21.114 2.659 1.00 24.51 231 ILE B N 1
ATOM 3700 C CA . ILE B 1 231 ? 21.178 -20.369 3.712 1.00 25.37 231 ILE B CA 1
ATOM 3701 C C . ILE B 1 231 ? 21.928 -21.281 4.721 1.00 26.14 231 ILE B C 1
ATOM 3702 O O . ILE B 1 231 ? 23.111 -21.021 5.051 1.00 28.36 231 ILE B O 1
ATOM 3707 N N . ARG B 1 232 ? 21.273 -22.369 5.131 1.00 23.11 232 ARG B N 1
ATOM 3708 C CA . ARG B 1 232 ? 21.795 -23.228 6.165 1.00 26.29 232 ARG B CA 1
ATOM 3709 C C . ARG B 1 232 ? 23.074 -23.835 5.690 1.00 25.76 232 ARG B C 1
ATOM 3710 O O . ARG B 1 232 ? 24.013 -23.937 6.464 1.00 24.82 232 ARG B O 1
ATOM 3718 N N . LEU B 1 233 ? 23.053 -24.305 4.441 1.00 23.37 233 LEU B N 1
ATOM 3719 C CA . LEU B 1 233 ? 24.173 -24.942 3.832 1.00 23.98 233 LEU B CA 1
ATOM 3720 C C . LEU B 1 233 ? 25.327 -23.958 3.641 1.00 23.43 233 LEU B C 1
ATOM 3721 O O . LEU B 1 233 ? 26.433 -24.308 3.900 1.00 21.49 233 LEU B O 1
ATOM 3726 N N . ALA B 1 234 ? 25.032 -22.715 3.257 1.00 21.16 234 ALA B N 1
ATOM 3727 C CA . ALA B 1 234 ? 26.068 -21.748 3.061 1.00 26.04 234 ALA B CA 1
ATOM 3728 C C . ALA B 1 234 ? 26.632 -21.505 4.435 1.00 25.18 234 ALA B C 1
ATOM 3729 O O . ALA B 1 234 ? 27.834 -21.362 4.556 1.00 20.76 234 ALA B O 1
ATOM 3731 N N . ARG B 1 235 ? 25.779 -21.510 5.472 1.00 24.88 235 ARG B N 1
ATOM 3732 C CA . ARG B 1 235 ? 26.337 -21.314 6.818 1.00 24.28 235 ARG B CA 1
ATOM 3733 C C . ARG B 1 235 ? 27.258 -22.453 7.228 1.00 22.41 235 ARG B C 1
ATOM 3734 O O . ARG B 1 235 ? 28.235 -22.181 7.934 1.00 21.25 235 ARG B O 1
ATOM 3742 N N . LYS B 1 236 ? 26.924 -23.695 6.915 1.00 19.14 236 LYS B N 1
ATOM 3743 C CA . LYS B 1 236 ? 27.771 -24.779 7.382 1.00 25.56 236 LYS B CA 1
ATOM 3744 C C . LYS B 1 236 ? 29.224 -24.696 6.846 1.00 24.67 236 LYS B C 1
ATOM 3745 O O . LYS B 1 236 ? 30.065 -25.215 7.501 1.00 25.58 236 LYS B O 1
ATOM 3751 N N . VAL B 1 237 ? 29.466 -24.138 5.649 1.00 23.52 237 VAL B N 1
ATOM 3752 C CA . VAL B 1 237 ? 30.811 -23.980 5.093 1.00 23.06 237 VAL B CA 1
ATOM 3753 C C . VAL B 1 237 ? 31.451 -22.694 5.484 1.00 21.16 237 VAL B C 1
ATOM 3754 O O . VAL B 1 237 ? 32.612 -22.441 5.199 1.00 29.57 237 VAL B O 1
ATOM 3758 N N . GLY B 1 238 ? 30.793 -21.911 6.266 1.00 19.86 238 GLY B N 1
ATOM 3759 C CA . GLY B 1 238 ? 31.487 -20.712 6.782 1.00 16.75 238 GLY B CA 1
ATOM 3760 C C . GLY B 1 238 ? 30.965 -19.346 6.319 1.00 20.60 238 GLY B C 1
ATOM 3761 O O . GLY B 1 238 ? 31.343 -18.308 6.899 1.00 21.73 238 GLY B O 1
ATOM 3762 N N . PHE B 1 239 ? 30.046 -19.295 5.336 1.00 22.08 239 PHE B N 1
ATOM 3763 C CA . PHE B 1 239 ? 29.410 -17.984 4.976 1.00 22.31 239 PHE B CA 1
ATOM 3764 C C . PHE B 1 239 ? 28.262 -17.764 5.977 1.00 21.90 239 PHE B C 1
ATOM 3765 O O . PHE B 1 239 ? 27.096 -18.064 5.689 1.00 21.68 239 PHE B O 1
ATOM 3773 N N . THR B 1 240 ? 28.605 -17.212 7.137 1.00 21.35 240 THR B N 1
ATOM 3774 C CA . THR B 1 240 ? 27.690 -17.109 8.250 1.00 23.56 240 THR B CA 1
ATOM 3775 C C . THR B 1 240 ? 26.457 -16.215 8.010 1.00 25.44 240 THR B C 1
ATOM 3776 O O . THR B 1 240 ? 25.410 -16.489 8.593 1.00 23.06 240 THR B O 1
ATOM 3780 N N . ASP B 1 241 ? 26.511 -15.229 7.094 1.00 23.52 241 ASP B N 1
ATOM 3781 C CA . ASP B 1 241 ? 25.321 -14.342 6.932 1.00 21.52 241 ASP B CA 1
ATOM 3782 C C . ASP B 1 241 ? 25.116 -13.900 5.488 1.00 21.27 241 ASP B C 1
ATOM 3783 O O . ASP B 1 241 ? 25.415 -12.723 5.146 1.00 20.14 241 ASP B O 1
ATOM 3788 N N . PRO B 1 242 ? 24.632 -14.811 4.650 1.00 21.43 242 PRO B N 1
ATOM 3789 C CA . PRO B 1 242 ? 24.221 -14.568 3.270 1.00 22.00 242 PRO B CA 1
ATOM 3790 C C . PRO B 1 242 ? 23.230 -13.414 3.252 1.00 26.32 242 PRO B C 1
ATOM 3791 O O . PRO B 1 242 ? 22.220 -13.474 3.973 1.00 26.12 242 PRO B O 1
ATOM 3795 N N . ARG B 1 243 ? 23.539 -12.400 2.446 1.00 28.44 243 ARG B N 1
ATOM 3796 C CA . ARG B 1 243 ? 22.749 -11.162 2.232 1.00 28.98 243 ARG B CA 1
ATOM 3797 C C . ARG B 1 243 ? 22.237 -11.339 0.813 1.00 33.09 243 ARG B C 1
ATOM 3798 O O . ARG B 1 243 ? 22.985 -11.776 -0.106 1.00 36.18 243 ARG B O 1
ATOM 3806 N N . GLN B 1 244 ? 20.958 -11.091 0.616 1.00 35.04 244 GLN B N 1
ATOM 3807 C CA . GLN B 1 244 ? 20.383 -11.231 -0.707 1.00 37.11 244 GLN B CA 1
ATOM 3808 C C . GLN B 1 244 ? 20.316 -9.829 -1.381 1.00 39.30 244 GLN B C 1
ATOM 3809 O O . GLN B 1 244 ? 19.985 -8.835 -0.712 1.00 39.45 244 GLN B O 1
ATOM 3815 N N . LEU B 1 245 ? 20.817 -9.695 -2.621 1.00 34.72 245 LEU B N 1
ATOM 3816 C CA . LEU B 1 245 ? 20.985 -8.314 -3.218 1.00 37.94 245 LEU B CA 1
ATOM 3817 C C . LEU B 1 245 ? 19.709 -7.857 -3.852 1.00 43.87 245 LEU B C 1
ATOM 3818 O O . LEU B 1 245 ? 19.447 -6.652 -3.893 1.00 46.12 245 LEU B O 1
ATOM 3823 N N . GLU B 1 246 ? 18.934 -8.821 -4.355 1.00 41.29 246 GLU B N 1
ATOM 3824 C CA . GLU B 1 246 ? 17.749 -8.545 -5.173 1.00 51.05 246 GLU B CA 1
ATOM 3825 C C . GLU B 1 246 ? 17.193 -9.897 -5.545 1.00 51.41 246 GLU B C 1
ATOM 3826 O O . GLU B 1 246 ? 17.962 -10.883 -5.744 1.00 48.25 246 GLU B O 1
ATOM 3832 N N . ALA B 1 247 ? 15.865 -9.971 -5.582 1.00 46.33 247 ALA B N 1
ATOM 3833 C CA . ALA B 1 247 ? 15.174 -11.217 -5.878 1.00 48.55 247 ALA B CA 1
ATOM 3834 C C . ALA B 1 247 ? 13.996 -10.932 -6.768 1.00 51.75 247 ALA B C 1
ATOM 3835 O O . ALA B 1 247 ? 13.363 -9.872 -6.639 1.00 54.93 247 ALA B O 1
ATOM 3837 N N . GLU B 1 248 ? 13.647 -11.896 -7.607 1.00 46.14 248 GLU B N 1
ATOM 3838 C CA . GLU B 1 248 ? 12.570 -11.699 -8.532 1.00 49.87 248 GLU B CA 1
ATOM 3839 C C . GLU B 1 248 ? 11.771 -12.961 -8.624 1.00 47.05 248 GLU B C 1
ATOM 3840 O O . GLU B 1 248 ? 12.354 -13.999 -8.994 1.00 44.90 248 GLU B O 1
ATOM 3846 N N . GLU B 1 249 ? 10.447 -12.890 -8.377 1.00 41.22 249 GLU B N 1
ATOM 3847 C CA . GLU B 1 249 ? 9.589 -14.040 -8.703 1.00 43.34 249 GLU B CA 1
ATOM 3848 C C . GLU B 1 249 ? 9.700 -14.494 -10.158 1.00 42.91 249 GLU B C 1
ATOM 3849 O O . GLU B 1 249 ? 9.929 -13.670 -11.045 1.00 44.85 249 GLU B O 1
ATOM 3855 N N . ILE B 1 250 ? 9.569 -15.798 -10.393 1.00 43.30 250 ILE B N 1
ATOM 3856 C CA . ILE B 1 250 ? 9.594 -16.352 -11.725 1.00 54.09 250 ILE B CA 1
ATOM 3857 C C . ILE B 1 250 ? 8.221 -16.943 -11.986 1.00 69.51 250 ILE B C 1
ATOM 3858 O O . ILE B 1 250 ? 7.867 -17.954 -11.364 1.00 67.33 250 ILE B O 1
ATOM 3863 N N . GLN B 1 251 ? 7.451 -16.311 -12.888 1.00 85.03 251 GLN B N 1
ATOM 3864 C CA . GLN B 1 251 ? 6.104 -16.795 -13.287 1.00 86.56 251 GLN B CA 1
ATOM 3865 C C . GLN B 1 251 ? 6.131 -18.236 -13.741 1.00 85.22 251 GLN B C 1
ATOM 3866 O O . GLN B 1 251 ? 6.956 -18.606 -14.565 1.00 83.13 251 GLN B O 1
ATOM 3872 N N . ILE B 1 252 ? 5.251 -19.058 -13.185 1.00 98.16 252 ILE B N 1
ATOM 3873 C CA . ILE B 1 252 ? 5.171 -20.442 -13.628 1.00 111.53 252 ILE B CA 1
ATOM 3874 C C . ILE B 1 252 ? 5.089 -20.431 -15.156 1.00 139.40 252 ILE B C 1
ATOM 3875 O O . ILE B 1 252 ? 4.117 -19.909 -15.721 1.00 155.72 252 ILE B O 1
ATOM 3880 N N . HIS B 1 253 ? 6.136 -20.964 -15.807 1.00 157.90 253 HIS B N 1
ATOM 3881 C CA . HIS B 1 253 ? 6.325 -20.884 -17.279 1.00 152.89 253 HIS B CA 1
ATOM 3882 C C . HIS B 1 253 ? 4.982 -20.942 -18.056 1.00 146.52 253 HIS B C 1
ATOM 3883 O O . HIS B 1 253 ? 4.752 -20.150 -18.976 1.00 143.39 253 HIS B O 1
ATOM 3890 N N . ASP B 1 254 ? 4.096 -21.847 -17.632 1.00 140.31 254 ASP B N 1
ATOM 3891 C CA . ASP B 1 254 ? 2.805 -22.110 -18.277 1.00 123.87 254 ASP B CA 1
ATOM 3892 C C . ASP B 1 254 ? 1.703 -22.430 -17.255 1.00 126.31 254 ASP B C 1
ATOM 3893 O O . ASP B 1 254 ? 1.755 -21.990 -16.103 1.00 127.41 254 ASP B O 1
ATOM 3898 N N . ALA B 1 255 ? 0.694 -23.179 -17.701 1.00 128.85 255 ALA B N 1
ATOM 3899 C CA . ALA B 1 255 ? -0.188 -23.934 -16.807 1.00 125.20 255 ALA B CA 1
ATOM 3900 C C . ALA B 1 255 ? 0.227 -25.427 -16.884 1.00 119.77 255 ALA B C 1
ATOM 3901 O O . ALA B 1 255 ? 1.311 -25.738 -17.374 1.00 109.08 255 ALA B O 1
ATOM 3903 N N . GLU B 1 256 ? -0.618 -26.339 -16.408 1.00 121.55 256 GLU B N 1
ATOM 3904 C CA . GLU B 1 256 ? -0.279 -27.777 -16.279 1.00 124.98 256 GLU B CA 1
ATOM 3905 C C . GLU B 1 256 ? 0.908 -27.963 -15.350 1.00 123.18 256 GLU B C 1
ATOM 3906 O O . GLU B 1 256 ? 0.770 -28.605 -14.312 1.00 119.46 256 GLU B O 1
ATOM 3912 N N . LEU B 1 257 ? 2.061 -27.398 -15.723 1.00 128.83 257 LEU B N 1
ATOM 3913 C CA . LEU B 1 257 ? 3.139 -27.146 -14.764 1.00 126.01 257 LEU B CA 1
ATOM 3914 C C . LEU B 1 257 ? 2.584 -26.140 -13.746 1.00 123.82 257 LEU B C 1
ATOM 3915 O O . LEU B 1 257 ? 1.824 -25.228 -14.101 1.00 123.19 257 LEU B O 1
ATOM 3920 N N . ARG B 1 258 ? 3.004 -26.306 -12.495 1.00 112.12 258 ARG B N 1
ATOM 3921 C CA . ARG B 1 258 ? 2.109 -26.218 -11.334 1.00 106.21 258 ARG B CA 1
ATOM 3922 C C . ARG B 1 258 ? 1.491 -27.611 -11.331 1.00 100.58 258 ARG B C 1
ATOM 3923 O O . ARG B 1 258 ? 0.387 -27.814 -10.871 1.00 86.08 258 ARG B O 1
ATOM 3931 N N . ASP B 1 259 ? 2.239 -28.560 -11.893 1.00 107.75 259 ASP B N 1
ATOM 3932 C CA . ASP B 1 259 ? 1.849 -29.952 -11.944 1.00 112.21 259 ASP B CA 1
ATOM 3933 C C . ASP B 1 259 ? 1.848 -30.450 -10.512 1.00 107.80 259 ASP B C 1
ATOM 3934 O O . ASP B 1 259 ? 0.825 -30.386 -9.819 1.00 94.53 259 ASP B O 1
ATOM 3939 N N . GLN B 1 260 ? 3.014 -30.922 -10.075 1.00 103.98 260 GLN B N 1
ATOM 3940 C CA . GLN B 1 260 ? 3.220 -31.363 -8.701 1.00 104.72 260 GLN B CA 1
ATOM 3941 C C . GLN B 1 260 ? 3.848 -30.199 -7.922 1.00 105.75 260 GLN B C 1
ATOM 3942 O O . GLN B 1 260 ? 4.085 -30.306 -6.712 1.00 108.84 260 GLN B O 1
ATOM 3948 N N . VAL B 1 261 ? 4.099 -29.088 -8.619 1.00 93.21 261 VAL B N 1
ATOM 3949 C CA . VAL B 1 261 ? 4.736 -27.906 -8.011 1.00 88.55 261 VAL B CA 1
ATOM 3950 C C . VAL B 1 261 ? 3.874 -27.263 -6.909 1.00 94.06 261 VAL B C 1
ATOM 3951 O O . VAL B 1 261 ? 4.400 -26.596 -5.996 1.00 97.34 261 VAL B O 1
ATOM 3955 N N . GLY B 1 262 ? 2.560 -27.498 -6.982 1.00 87.40 262 GLY B N 1
ATOM 3956 C CA . GLY B 1 262 ? 1.619 -26.984 -5.995 1.00 65.13 262 GLY B CA 1
ATOM 3957 C C . GLY B 1 262 ? 1.692 -25.471 -5.967 1.00 62.32 262 GLY B C 1
ATOM 3958 O O . GLY B 1 262 ? 1.657 -24.815 -7.036 1.00 53.52 262 GLY B O 1
ATOM 3959 N N . GLU B 1 263 ? 1.816 -24.923 -4.747 1.00 54.12 263 GLU B N 1
ATOM 3960 C CA . GLU B 1 263 ? 1.859 -23.470 -4.534 1.00 53.67 263 GLU B CA 1
ATOM 3961 C C . GLU B 1 263 ? 3.305 -22.932 -4.381 1.00 46.54 263 GLU B C 1
ATOM 3962 O O . GLU B 1 263 ? 3.513 -21.769 -4.032 1.00 46.69 263 GLU B O 1
ATOM 3968 N N . ALA B 1 264 ? 4.288 -23.783 -4.666 1.00 46.05 264 ALA B N 1
ATOM 3969 C CA . ALA B 1 264 ? 5.714 -23.399 -4.615 1.00 42.93 264 ALA B CA 1
ATOM 3970 C C . ALA B 1 264 ? 5.907 -22.155 -5.444 1.00 39.73 264 ALA B C 1
ATOM 3971 O O . ALA B 1 264 ? 5.493 -22.102 -6.568 1.00 44.94 264 ALA B O 1
ATOM 3973 N N . ARG B 1 265 ? 6.492 -21.129 -4.884 1.00 36.96 265 ARG B N 1
ATOM 3974 C CA . ARG B 1 265 ? 6.824 -19.991 -5.669 1.00 41.16 265 ARG B CA 1
ATOM 3975 C C . ARG B 1 265 ? 8.359 -20.024 -5.945 1.00 49.69 265 ARG B C 1
ATOM 3976 O O . ARG B 1 265 ? 9.148 -20.467 -5.099 1.00 48.23 265 ARG B O 1
ATOM 3984 N N . PHE B 1 266 ? 8.763 -19.581 -7.134 1.00 46.62 266 PHE B N 1
ATOM 3985 C CA . PHE B 1 266 ? 10.150 -19.693 -7.587 1.00 38.20 266 PHE B CA 1
ATOM 3986 C C . PHE B 1 266 ? 10.721 -18.322 -7.745 1.00 39.61 266 PHE B C 1
ATOM 3987 O O . PHE B 1 266 ? 9.983 -17.358 -7.972 1.00 35.56 266 PHE B O 1
ATOM 3995 N N . TYR B 1 267 ? 12.035 -18.225 -7.534 1.00 37.82 267 TYR B N 1
ATOM 3996 C CA . TYR B 1 267 ? 12.672 -16.945 -7.378 1.00 35.54 267 TYR B CA 1
ATOM 3997 C C . TYR B 1 267 ? 14.094 -17.009 -7.858 1.00 39.35 267 TYR B C 1
ATOM 3998 O O . TYR B 1 267 ? 14.796 -18.052 -7.765 1.00 38.73 267 TYR B O 1
ATOM 4007 N N . SER B 1 268 ? 14.505 -15.858 -8.363 1.00 33.45 268 SER B N 1
ATOM 4008 C CA . SER B 1 268 ? 15.782 -15.675 -8.896 1.00 36.16 268 SER B CA 1
ATOM 4009 C C . SER B 1 268 ? 16.360 -14.751 -7.872 1.00 35.20 268 SER B C 1
ATOM 4010 O O . SER B 1 268 ? 15.790 -13.675 -7.654 1.00 38.87 268 SER B O 1
ATOM 4013 N N . ILE B 1 269 ? 17.439 -15.193 -7.200 1.00 30.86 269 ILE B N 1
ATOM 4014 C CA . ILE B 1 269 ? 18.080 -14.404 -6.157 1.00 28.66 269 ILE B CA 1
ATOM 4015 C C . ILE B 1 269 ? 19.554 -14.254 -6.462 1.00 27.64 269 ILE B C 1
ATOM 4016 O O . ILE B 1 269 ? 20.198 -15.224 -6.862 1.00 35.47 269 ILE B O 1
ATOM 4021 N N . THR B 1 270 ? 20.085 -13.057 -6.262 1.00 28.03 270 THR B N 1
ATOM 4022 C CA . THR B 1 270 ? 21.481 -12.813 -6.218 1.00 30.74 270 THR B CA 1
ATOM 4023 C C . THR B 1 270 ? 21.979 -12.687 -4.759 1.00 31.75 270 THR B C 1
ATOM 4024 O O . THR B 1 270 ? 21.666 -11.696 -4.067 1.00 28.08 270 THR B O 1
ATOM 4028 N N . TYR B 1 271 ? 22.778 -13.674 -4.315 1.00 30.22 271 TYR B N 1
ATOM 4029 C CA . TYR B 1 271 ? 23.271 -13.716 -2.957 1.00 26.05 271 TYR B CA 1
ATOM 4030 C C . TYR B 1 271 ? 24.639 -13.155 -2.863 1.00 28.41 271 TYR B C 1
ATOM 4031 O O . TYR B 1 271 ? 25.435 -13.270 -3.782 1.00 26.05 271 TYR B O 1
ATOM 4040 N N . ARG B 1 272 ? 24.903 -12.554 -1.709 1.00 28.41 272 ARG B N 1
ATOM 4041 C CA . ARG B 1 272 ? 26.197 -12.035 -1.390 1.00 30.55 272 ARG B CA 1
ATOM 4042 C C . ARG B 1 272 ? 26.667 -12.819 -0.181 1.00 31.08 272 ARG B C 1
ATOM 4043 O O . ARG B 1 272 ? 26.048 -12.796 0.886 1.00 35.11 272 ARG B O 1
ATOM 4051 N N . LEU B 1 273 ? 27.778 -13.510 -0.381 1.00 30.13 273 LEU B N 1
ATOM 4052 C CA . LEU B 1 273 ? 28.350 -14.419 0.591 1.00 23.56 273 LEU B CA 1
ATOM 4053 C C . LEU B 1 273 ? 29.740 -13.853 0.835 1.00 22.37 273 LEU B C 1
ATOM 4054 O O . LEU B 1 273 ? 30.604 -14.102 0.007 1.00 21.27 273 LEU B O 1
ATOM 4059 N N . PHE B 1 274 ? 29.920 -13.061 1.896 1.00 18.74 274 PHE B N 1
ATOM 4060 C CA . PHE B 1 274 ? 31.191 -12.545 2.273 1.00 20.01 274 PHE B CA 1
ATOM 4061 C C . PHE B 1 274 ? 31.996 -13.389 3.183 1.00 22.25 274 PHE B C 1
ATOM 4062 O O . PHE B 1 274 ? 31.465 -14.075 4.101 1.00 21.33 274 PHE B O 1
ATOM 4070 N N . LYS B 1 275 ? 33.306 -13.309 2.960 1.00 20.61 275 LYS B N 1
ATOM 4071 C CA . LYS B 1 275 ? 34.207 -14.054 3.772 1.00 20.37 275 LYS B CA 1
ATOM 4072 C C . LYS B 1 275 ? 35.015 -13.028 4.468 1.00 21.19 275 LYS B C 1
ATOM 4073 O O . LYS B 1 275 ? 35.937 -12.405 3.848 1.00 26.03 275 LYS B O 1
ATOM 4079 N N . VAL B 1 276 ? 34.754 -12.898 5.757 1.00 19.16 276 VAL B N 1
ATOM 4080 C CA . VAL B 1 276 ? 35.613 -12.091 6.623 1.00 19.16 276 VAL B CA 1
ATOM 4081 C C . VAL B 1 276 ? 35.873 -12.852 7.904 1.00 22.19 276 VAL B C 1
ATOM 4082 O O . VAL B 1 276 ? 35.143 -12.673 8.925 1.00 21.62 276 VAL B O 1
ATOM 4086 N N . PRO B 1 277 ? 36.973 -13.613 7.924 1.00 22.09 277 PRO B N 1
ATOM 4087 C CA . PRO B 1 277 ? 37.210 -14.625 8.967 1.00 25.26 277 PRO B CA 1
ATOM 4088 C C . PRO B 1 277 ? 37.197 -14.098 10.375 1.00 24.74 277 PRO B C 1
ATOM 4089 O O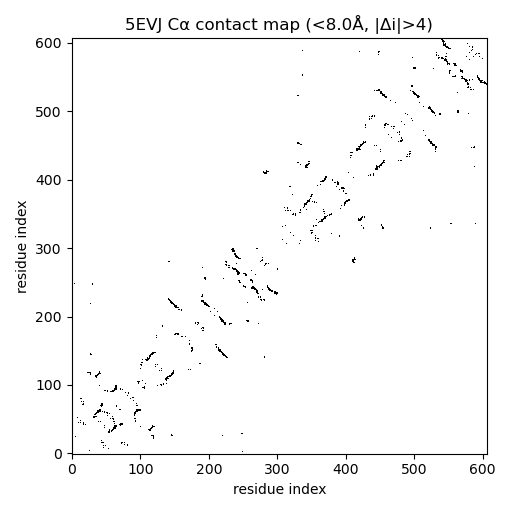 . PRO B 1 277 ? 37.876 -13.124 10.651 1.00 28.51 277 PRO B O 1
ATOM 4093 N N . GLY B 1 278 ? 36.492 -14.774 11.276 1.00 25.70 278 GLY B N 1
ATOM 4094 C CA . GLY B 1 278 ? 36.459 -14.361 12.681 1.00 21.12 278 GLY B CA 1
ATOM 4095 C C . GLY B 1 278 ? 35.421 -13.227 12.904 1.00 27.48 278 GLY B C 1
ATOM 4096 O O . GLY B 1 278 ? 35.134 -12.894 14.041 1.00 28.92 278 GLY B O 1
ATOM 4097 N N . GLN B 1 279 ? 34.837 -12.647 11.840 1.00 25.47 279 GLN B N 1
ATOM 4098 C CA . GLN B 1 279 ? 33.968 -11.475 11.989 1.00 25.72 279 GLN B CA 1
ATOM 4099 C C . GLN B 1 279 ? 32.481 -11.622 11.785 1.00 22.97 279 GLN B C 1
ATOM 4100 O O . GLN B 1 279 ? 31.718 -10.890 12.405 1.00 24.42 279 GLN B O 1
ATOM 4106 N N . ILE B 1 280 ? 32.059 -12.523 10.901 1.00 23.07 280 ILE B N 1
ATOM 4107 C CA . ILE B 1 280 ? 30.664 -12.612 10.530 1.00 20.48 280 ILE B CA 1
ATOM 4108 C C . ILE B 1 280 ? 29.895 -13.560 11.516 1.00 23.83 280 ILE B C 1
ATOM 4109 O O . ILE B 1 280 ? 30.360 -14.653 11.753 1.00 21.90 280 ILE B O 1
ATOM 4114 N N . GLU B 1 281 ? 28.725 -13.131 12.041 1.00 23.32 281 GLU B N 1
ATOM 4115 C CA . GLU B 1 281 ? 28.002 -13.769 13.136 1.00 21.45 281 GLU B CA 1
ATOM 4116 C C . GLU B 1 281 ? 26.626 -14.122 12.657 1.00 20.81 281 GLU B C 1
ATOM 4117 O O . GLU B 1 281 ? 26.245 -13.705 11.615 1.00 21.54 281 GLU B O 1
ATOM 4123 N N . ASP B 1 282 ? 25.912 -15.009 13.321 1.00 21.72 282 ASP B N 1
ATOM 4124 C CA . ASP B 1 282 ? 24.635 -15.408 12.746 1.00 22.08 282 ASP B CA 1
ATOM 4125 C C . ASP B 1 282 ? 23.493 -14.586 13.272 1.00 21.17 282 ASP B C 1
ATOM 4126 O O . ASP B 1 282 ? 22.348 -14.986 13.133 1.00 25.76 282 ASP B O 1
ATOM 4131 N N . LEU B 1 283 ? 23.798 -13.464 13.907 1.00 21.16 283 LEU B N 1
ATOM 4132 C CA . LEU B 1 283 ? 22.767 -12.463 14.299 1.00 22.00 283 LEU B CA 1
ATOM 4133 C C . LEU B 1 283 ? 23.365 -11.123 14.012 1.00 21.95 283 LEU B C 1
ATOM 4134 O O . LEU B 1 283 ? 24.606 -10.985 13.945 1.00 23.30 283 LEU B O 1
ATOM 4139 N N . ALA B 1 284 ? 22.506 -10.147 13.776 1.00 20.56 284 ALA B N 1
ATOM 4140 C CA . ALA B 1 284 ? 22.966 -8.703 13.812 1.00 22.67 284 ALA B CA 1
ATOM 4141 C C . ALA B 1 284 ? 23.352 -8.321 15.218 1.00 21.38 284 ALA B C 1
ATOM 4142 O O . ALA B 1 284 ? 22.466 -8.235 16.080 1.00 25.70 284 ALA B O 1
ATOM 4144 N N . GLU B 1 285 ? 24.639 -8.060 15.454 1.00 20.54 285 GLU B N 1
ATOM 4145 C CA . GLU B 1 285 ? 25.157 -7.733 16.772 1.00 18.26 285 GLU B CA 1
ATOM 4146 C C . GLU B 1 285 ? 25.626 -6.271 16.800 1.00 23.04 285 GLU B C 1
ATOM 4147 O O . GLU B 1 285 ? 26.326 -5.739 15.888 1.00 21.29 285 GLU B O 1
ATOM 4153 N N . ASP B 1 286 ? 25.277 -5.638 17.905 1.00 22.14 286 ASP B N 1
ATOM 4154 C CA . ASP B 1 286 ? 25.417 -4.217 18.079 1.00 21.22 286 ASP B CA 1
ATOM 4155 C C . ASP B 1 286 ? 26.817 -3.821 18.649 1.00 20.07 286 ASP B C 1
ATOM 4156 O O . ASP B 1 286 ? 27.102 -4.010 19.825 1.00 19.18 286 ASP B O 1
ATOM 4161 N N . TYR B 1 287 ? 27.701 -3.303 17.822 1.00 21.42 287 TYR B N 1
ATOM 4162 C CA . TYR B 1 287 ? 28.921 -2.752 18.382 1.00 22.33 287 TYR B CA 1
ATOM 4163 C C . TYR B 1 287 ? 28.916 -1.213 18.324 1.00 24.31 287 TYR B C 1
ATOM 4164 O O . TYR B 1 287 ? 29.918 -0.587 18.661 1.00 24.80 287 TYR B O 1
ATOM 4173 N N . GLY B 1 288 ? 27.740 -0.622 18.057 1.00 25.33 288 GLY B N 1
ATOM 4174 C CA . GLY B 1 288 ? 27.567 0.855 18.100 1.00 26.04 288 GLY B CA 1
ATOM 4175 C C . GLY B 1 288 ? 28.419 1.500 17.019 1.00 27.73 288 GLY B C 1
ATOM 4176 O O . GLY B 1 288 ? 28.999 2.542 17.222 1.00 25.60 288 GLY B O 1
ATOM 4177 N N . GLN B 1 289 ? 28.557 0.810 15.884 1.00 28.13 289 GLN B N 1
ATOM 4178 C CA . GLN B 1 289 ? 29.436 1.282 14.870 1.00 27.69 289 GLN B CA 1
ATOM 4179 C C . GLN B 1 289 ? 28.677 2.158 13.885 1.00 29.23 289 GLN B C 1
ATOM 4180 O O . GLN B 1 289 ? 27.412 2.009 13.665 1.00 23.59 289 GLN B O 1
ATOM 4186 N N . VAL B 1 290 ? 29.467 2.981 13.183 1.00 26.44 290 VAL B N 1
ATOM 4187 C CA . VAL B 1 290 ? 28.817 3.854 12.169 1.00 30.74 290 VAL B CA 1
ATOM 4188 C C . VAL B 1 290 ? 29.567 3.763 10.855 1.00 28.02 290 VAL B C 1
ATOM 4189 O O . VAL B 1 290 ? 30.806 3.913 10.886 1.00 32.68 290 VAL B O 1
ATOM 4193 N N . ALA B 1 291 ? 28.861 3.519 9.741 1.00 27.34 291 ALA B N 1
ATOM 4194 C CA . ALA B 1 291 ? 29.570 3.442 8.421 1.00 37.77 291 ALA B CA 1
ATOM 4195 C C . ALA B 1 291 ? 29.197 4.560 7.425 1.00 40.65 291 ALA B C 1
ATOM 4196 O O . ALA B 1 291 ? 28.034 4.914 7.265 1.00 42.08 291 ALA B O 1
ATOM 4198 N N . VAL B 1 292 ? 30.189 5.043 6.703 1.00 36.29 292 VAL B N 1
ATOM 4199 C CA . VAL B 1 292 ? 29.983 6.157 5.768 1.00 38.01 292 VAL B CA 1
ATOM 4200 C C . VAL B 1 292 ? 30.428 5.674 4.382 1.00 34.08 292 VAL B C 1
ATOM 4201 O O . VAL B 1 292 ? 31.594 5.358 4.217 1.00 33.05 292 VAL B O 1
ATOM 4205 N N . TYR B 1 293 ? 29.514 5.560 3.433 1.00 34.37 293 TYR B N 1
ATOM 4206 C CA . TYR B 1 293 ? 29.869 5.522 1.999 1.00 44.57 293 TYR B CA 1
ATOM 4207 C C . TYR B 1 293 ? 30.603 6.766 1.351 1.00 50.63 293 TYR B C 1
ATOM 4208 O O . TYR B 1 293 ? 29.961 7.785 1.074 1.00 45.49 293 TYR B O 1
ATOM 4217 N N . LYS B 1 294 ? 31.896 6.659 1.035 1.00 44.26 294 LYS B N 1
ATOM 4218 C CA . LYS B 1 294 ? 32.626 7.810 0.491 1.00 43.26 294 LYS B CA 1
ATOM 4219 C C . LYS B 1 294 ? 32.335 8.197 -0.958 1.00 44.09 294 LYS B C 1
ATOM 4220 O O . LYS B 1 294 ? 33.161 8.922 -1.525 1.00 51.90 294 LYS B O 1
ATOM 4226 N N . GLY B 1 295 ? 31.254 7.722 -1.589 1.00 40.45 295 GLY B N 1
ATOM 4227 C CA . GLY B 1 295 ? 31.082 7.898 -3.054 1.00 45.98 295 GLY B CA 1
ATOM 4228 C C . GLY B 1 295 ? 32.038 7.384 -4.177 1.00 49.78 295 GLY B C 1
ATOM 4229 O O . GLY B 1 295 ? 31.715 7.559 -5.364 1.00 49.61 295 GLY B O 1
ATOM 4230 N N . THR B 1 296 ? 33.138 6.687 -3.831 1.00 49.87 296 THR B N 1
ATOM 4231 C CA . THR B 1 296 ? 34.266 6.378 -4.743 1.00 47.70 296 THR B CA 1
ATOM 4232 C C . THR B 1 296 ? 33.994 5.243 -5.751 1.00 54.37 296 THR B C 1
ATOM 4233 O O . THR B 1 296 ? 34.936 4.839 -6.469 1.00 51.72 296 THR B O 1
ATOM 4237 N N . ILE B 1 297 ? 32.758 4.718 -5.817 1.00 54.82 297 ILE B N 1
ATOM 4238 C CA . ILE B 1 297 ? 32.473 3.496 -6.600 1.00 49.75 297 ILE B CA 1
ATOM 4239 C C . ILE B 1 297 ? 31.782 3.794 -7.917 1.00 51.68 297 ILE B C 1
ATOM 4240 O O . ILE B 1 297 ? 30.599 4.140 -7.914 1.00 48.65 297 ILE B O 1
ATOM 4245 N N . PRO B 1 298 ? 32.483 3.557 -9.048 1.00 51.63 298 PRO B N 1
ATOM 4246 C CA . PRO B 1 298 ? 32.021 3.836 -10.418 1.00 47.64 298 PRO B CA 1
ATOM 4247 C C . PRO B 1 298 ? 30.597 3.395 -10.653 1.00 47.68 298 PRO B C 1
ATOM 4248 O O . PRO B 1 298 ? 30.224 2.307 -10.206 1.00 54.23 298 PRO B O 1
ATOM 4252 N N . GLY B 1 299 ? 29.805 4.234 -11.336 1.00 42.70 299 GLY B N 1
ATOM 4253 C CA . GLY B 1 299 ? 28.353 3.970 -11.582 1.00 36.64 299 GLY B CA 1
ATOM 4254 C C . GLY B 1 299 ? 27.543 4.256 -10.325 1.00 43.52 299 GLY B C 1
ATOM 4255 O O . GLY B 1 299 ? 26.305 3.969 -10.294 1.00 44.18 299 GLY B O 1
ATOM 4256 N N . HIS B 1 300 ? 28.240 4.824 -9.306 1.00 43.08 300 HIS B N 1
ATOM 4257 C CA . HIS B 1 300 ? 27.761 4.946 -7.879 1.00 57.30 300 HIS B CA 1
ATOM 4258 C C . HIS B 1 300 ? 28.356 6.100 -6.953 1.00 61.20 300 HIS B C 1
ATOM 4259 O O . HIS B 1 300 ? 28.740 5.865 -5.791 1.00 60.56 300 HIS B O 1
ATOM 4266 N N . SER B 1 301 ? 28.433 7.333 -7.449 1.00 59.90 301 SER B N 1
ATOM 4267 C CA . SER B 1 301 ? 29.053 8.434 -6.672 1.00 60.01 301 SER B CA 1
ATOM 4268 C C . SER B 1 301 ? 28.092 9.187 -5.706 1.00 49.44 301 SER B C 1
ATOM 4269 O O . SER B 1 301 ? 28.506 10.143 -5.027 1.00 45.41 301 SER B O 1
ATOM 4272 N N . HIS B 1 302 ? 26.833 8.745 -5.684 1.00 45.50 302 HIS B N 1
ATOM 4273 C CA . HIS B 1 302 ? 25.693 9.300 -4.933 1.00 49.08 302 HIS B CA 1
ATOM 4274 C C . HIS B 1 302 ? 25.267 8.413 -3.720 1.00 57.09 302 HIS B C 1
ATOM 4275 O O . HIS B 1 302 ? 25.320 8.823 -2.535 1.00 46.40 302 HIS B O 1
ATOM 4282 N N . ALA B 1 303 ? 24.850 7.195 -4.099 1.00 62.58 303 ALA B N 1
ATOM 4283 C CA . ALA B 1 303 ? 24.385 6.086 -3.276 1.00 62.10 303 ALA B CA 1
ATOM 4284 C C . ALA B 1 303 ? 25.124 4.753 -3.667 1.00 66.30 303 ALA B C 1
ATOM 4285 O O . ALA B 1 303 ? 25.571 4.600 -4.815 1.00 64.68 303 ALA B O 1
ATOM 4287 N N . TYR B 1 304 ? 25.240 3.817 -2.711 1.00 61.00 304 TYR B N 1
ATOM 4288 C CA . TYR B 1 304 ? 25.533 2.386 -2.975 1.00 51.98 304 TYR B CA 1
ATOM 4289 C C . TYR B 1 304 ? 24.628 1.403 -2.244 1.00 46.71 304 TYR B C 1
ATOM 4290 O O . TYR B 1 304 ? 24.436 1.532 -1.037 1.00 49.28 304 TYR B O 1
ATOM 4299 N N . ASP B 1 305 ? 24.124 0.397 -2.955 1.00 43.26 305 ASP B N 1
ATOM 4300 C CA . ASP B 1 305 ? 23.364 -0.731 -2.360 1.00 42.72 305 ASP B CA 1
ATOM 4301 C C . ASP B 1 305 ? 24.219 -1.993 -1.938 1.00 43.61 305 ASP B C 1
ATOM 4302 O O . ASP B 1 305 ? 24.544 -2.800 -2.786 1.00 36.65 305 ASP B O 1
ATOM 4307 N N . LEU B 1 306 ? 24.551 -2.165 -0.652 1.00 38.51 306 LEU B N 1
ATOM 4308 C CA . LEU B 1 306 ? 25.093 -3.438 -0.158 1.00 34.88 306 LEU B CA 1
ATOM 4309 C C . LEU B 1 306 ? 24.180 -4.542 -0.509 1.00 33.61 306 LEU B C 1
ATOM 4310 O O . LEU B 1 306 ? 24.579 -5.506 -1.140 1.00 36.51 306 LEU B O 1
ATOM 4315 N N . ASP B 1 307 ? 22.940 -4.429 -0.083 1.00 30.47 307 ASP B N 1
ATOM 4316 C CA . ASP B 1 307 ? 22.049 -5.518 -0.295 1.00 28.52 307 ASP B CA 1
ATOM 4317 C C . ASP B 1 307 ? 20.621 -4.965 -0.253 1.00 30.05 307 ASP B C 1
ATOM 4318 O O . ASP B 1 307 ? 20.437 -3.780 -0.134 1.00 34.37 307 ASP B O 1
ATOM 4323 N N . ASP B 1 308 ? 19.608 -5.800 -0.300 1.00 31.79 308 ASP B N 1
ATOM 4324 C CA . ASP B 1 308 ? 18.262 -5.259 -0.382 1.00 35.89 308 ASP B CA 1
ATOM 4325 C C . ASP B 1 308 ? 17.747 -4.483 0.898 1.00 43.83 308 ASP B C 1
ATOM 4326 O O . ASP B 1 308 ? 16.611 -3.985 0.859 1.00 43.81 308 ASP B O 1
ATOM 4331 N N . HIS B 1 309 ? 18.547 -4.398 1.983 1.00 37.68 309 HIS B N 1
ATOM 4332 C CA . HIS B 1 309 ? 18.110 -3.790 3.267 1.00 39.78 309 HIS B CA 1
ATOM 4333 C C . HIS B 1 309 ? 19.056 -2.676 3.638 1.00 43.08 309 HIS B C 1
ATOM 4334 O O . HIS B 1 309 ? 18.867 -2.002 4.664 1.00 44.44 309 HIS B O 1
ATOM 4341 N N . HIS B 1 310 ? 20.075 -2.444 2.810 1.00 38.84 310 HIS B N 1
ATOM 4342 C CA . HIS B 1 310 ? 21.092 -1.468 3.209 1.00 43.94 310 HIS B CA 1
ATOM 4343 C C . HIS B 1 310 ? 21.525 -0.574 2.013 1.00 46.75 310 HIS B C 1
ATOM 4344 O O . HIS B 1 310 ? 22.208 -1.072 1.110 1.00 50.05 310 HIS B O 1
ATOM 4351 N N . ARG B 1 311 ? 21.134 0.717 1.998 1.00 44.94 311 ARG B N 1
ATOM 4352 C CA . ARG B 1 311 ? 21.537 1.616 0.900 1.00 40.99 311 ARG B CA 1
ATOM 4353 C C . ARG B 1 311 ? 22.371 2.726 1.439 1.00 36.62 311 ARG B C 1
ATOM 4354 O O . ARG B 1 311 ? 21.895 3.426 2.248 1.00 47.85 311 ARG B O 1
ATOM 4362 N N . PHE B 1 312 ? 23.621 2.898 1.042 1.00 34.66 312 PHE B N 1
ATOM 4363 C CA . PHE B 1 312 ? 24.409 3.965 1.650 1.00 40.98 312 PHE B CA 1
ATOM 4364 C C . PHE B 1 312 ? 24.366 5.240 0.801 1.00 47.20 312 PHE B C 1
ATOM 4365 O O . PHE B 1 312 ? 24.547 5.145 -0.424 1.00 42.41 312 PHE B O 1
ATOM 4373 N N . VAL B 1 313 ? 24.140 6.418 1.412 1.00 48.32 313 VAL B N 1
ATOM 4374 C CA . VAL B 1 313 ? 24.188 7.677 0.628 1.00 38.90 313 VAL B CA 1
ATOM 4375 C C . VAL B 1 313 ? 25.530 8.398 0.879 1.00 45.32 313 VAL B C 1
ATOM 4376 O O . VAL B 1 313 ? 25.976 8.537 2.032 1.00 45.52 313 VAL B O 1
ATOM 4380 N N . THR B 1 314 ? 26.185 8.857 -0.179 1.00 41.22 314 THR B N 1
ATOM 4381 C CA . THR B 1 314 ? 27.531 9.431 -0.013 1.00 46.91 314 THR B CA 1
ATOM 4382 C C . THR B 1 314 ? 27.655 10.418 1.159 1.00 44.95 314 THR B C 1
ATOM 4383 O O . THR B 1 314 ? 26.817 11.281 1.360 1.00 51.50 314 THR B O 1
ATOM 4387 N N . ASN B 1 315 ? 28.721 10.262 1.916 1.00 44.58 315 ASN B N 1
ATOM 4388 C CA . ASN B 1 315 ? 28.889 10.918 3.195 1.00 46.43 315 ASN B CA 1
ATOM 4389 C C . ASN B 1 315 ? 27.713 10.994 4.180 1.00 46.01 315 ASN B C 1
ATOM 4390 O O . ASN B 1 315 ? 27.866 11.695 5.192 1.00 48.82 315 ASN B O 1
ATOM 4395 N N . LYS B 1 316 ? 26.575 10.311 3.909 1.00 39.32 316 LYS B N 1
ATOM 4396 C CA . LYS B 1 316 ? 25.518 10.152 4.907 1.00 39.39 316 LYS B CA 1
ATOM 4397 C C . LYS B 1 316 ? 25.641 8.972 5.980 1.00 43.68 316 LYS B C 1
ATOM 4398 O O . LYS B 1 316 ? 25.066 7.869 5.785 1.00 38.20 316 LYS B O 1
ATOM 4404 N N . PRO B 1 317 ? 26.256 9.248 7.157 1.00 38.88 317 PRO B N 1
ATOM 4405 C CA . PRO B 1 317 ? 26.453 8.209 8.213 1.00 35.22 317 PRO B CA 1
ATOM 4406 C C . PRO B 1 317 ? 25.262 7.287 8.427 1.00 32.89 317 PRO B C 1
ATOM 4407 O O . PRO B 1 317 ? 24.140 7.758 8.488 1.00 30.24 317 PRO B O 1
ATOM 4411 N N . MET B 1 318 ? 25.514 5.958 8.496 1.00 35.53 318 MET B N 1
ATOM 4412 C CA . MET B 1 318 ? 24.490 4.941 8.840 1.00 32.47 318 MET B CA 1
ATOM 4413 C C . MET B 1 318 ? 24.938 4.063 10.037 1.00 29.90 318 MET B C 1
ATOM 4414 O O . MET B 1 318 ? 26.111 3.657 10.136 1.00 31.39 318 MET B O 1
ATOM 4419 N N . LEU B 1 319 ? 24.013 3.869 10.970 1.00 29.82 319 LEU B N 1
ATOM 4420 C CA . LEU B 1 319 ? 24.136 2.953 12.111 1.00 31.32 319 LEU B CA 1
ATOM 4421 C C . LEU B 1 319 ? 24.220 1.490 11.608 1.00 33.42 319 LEU B C 1
ATOM 4422 O O . LEU B 1 319 ? 23.351 1.021 10.862 1.00 29.18 319 LEU B O 1
ATOM 4427 N N . VAL B 1 320 ? 25.235 0.755 12.032 1.00 29.70 320 VAL B N 1
ATOM 4428 C CA . VAL B 1 320 ? 25.313 -0.633 11.500 1.00 29.80 320 VAL B CA 1
ATOM 4429 C C . VAL B 1 320 ? 25.546 -1.678 12.551 1.00 27.04 320 VAL B C 1
ATOM 4430 O O . VAL B 1 320 ? 26.053 -1.379 13.604 1.00 23.70 320 VAL B O 1
ATOM 4434 N N . ALA B 1 321 ? 25.032 -2.886 12.303 1.00 31.79 321 ALA B N 1
ATOM 4435 C CA . ALA B 1 321 ? 25.486 -4.080 13.039 1.00 28.46 321 ALA B CA 1
ATOM 4436 C C . ALA B 1 321 ? 26.901 -4.436 12.641 1.00 24.15 321 ALA B C 1
ATOM 4437 O O . ALA B 1 321 ? 27.402 -3.947 11.603 1.00 22.96 321 ALA B O 1
ATOM 4439 N N . GLY B 1 322 ? 27.549 -5.286 13.477 1.00 24.99 322 GLY B N 1
ATOM 4440 C CA . GLY B 1 322 ? 28.939 -5.769 13.297 1.00 19.46 322 GLY B CA 1
ATOM 4441 C C . GLY B 1 322 ? 29.103 -6.339 11.900 1.00 22.14 322 GLY B C 1
ATOM 4442 O O . GLY B 1 322 ? 30.072 -6.030 11.196 1.00 27.51 322 GLY B O 1
ATOM 4443 N N . ASN B 1 323 ? 28.136 -7.088 11.427 1.00 22.91 323 ASN B N 1
ATOM 4444 C CA . ASN B 1 323 ? 28.336 -7.698 10.128 1.00 23.11 323 ASN B CA 1
ATOM 4445 C C . ASN B 1 323 ? 28.423 -6.716 8.984 1.00 27.30 323 ASN B C 1
ATOM 4446 O O . ASN B 1 323 ? 29.334 -6.801 8.164 1.00 31.54 323 ASN B O 1
ATOM 4451 N N . THR B 1 324 ? 27.433 -5.824 8.868 1.00 30.06 324 THR B N 1
ATOM 4452 C CA . THR B 1 324 ? 27.392 -4.851 7.785 1.00 23.13 324 THR B CA 1
ATOM 4453 C C . THR B 1 324 ? 28.747 -4.057 7.778 1.00 24.88 324 THR B C 1
ATOM 4454 O O . THR B 1 324 ? 29.414 -3.886 6.751 1.00 22.89 324 THR B O 1
ATOM 4458 N N . ALA B 1 325 ? 29.214 -3.681 8.957 1.00 20.78 325 ALA B N 1
ATOM 4459 C CA . ALA B 1 325 ? 30.379 -2.915 9.004 1.00 21.80 325 ALA B CA 1
ATOM 4460 C C . ALA B 1 325 ? 31.569 -3.710 8.487 1.00 26.00 325 ALA B C 1
ATOM 4461 O O . ALA B 1 325 ? 32.552 -3.129 7.999 1.00 25.45 325 ALA B O 1
ATOM 4463 N N . SER B 1 326 ? 31.540 -5.028 8.662 1.00 26.01 326 SER B N 1
ATOM 4464 C CA . SER B 1 326 ? 32.686 -5.837 8.246 1.00 22.39 326 SER B CA 1
ATOM 4465 C C . SER B 1 326 ? 32.503 -5.959 6.754 1.00 23.87 326 SER B C 1
ATOM 4466 O O . SER B 1 326 ? 33.506 -5.839 6.004 1.00 25.45 326 SER B O 1
ATOM 4469 N N . MET B 1 327 ? 31.253 -6.171 6.327 1.00 18.31 327 MET B N 1
ATOM 4470 C CA . MET B 1 327 ? 31.038 -6.268 4.938 1.00 23.33 327 MET B CA 1
ATOM 4471 C C . MET B 1 327 ? 31.389 -5.057 4.070 1.00 29.87 327 MET B C 1
ATOM 4472 O O . MET B 1 327 ? 31.674 -5.258 2.857 1.00 29.50 327 MET B O 1
ATOM 4477 N N . VAL B 1 328 ? 31.265 -3.809 4.598 1.00 33.35 328 VAL B N 1
ATOM 4478 C CA . VAL B 1 328 ? 31.573 -2.634 3.744 1.00 27.78 328 VAL B CA 1
ATOM 4479 C C . VAL B 1 328 ? 32.943 -2.120 4.087 1.00 35.11 328 VAL B C 1
ATOM 4480 O O . VAL B 1 328 ? 33.617 -1.571 3.211 1.00 42.35 328 VAL B O 1
ATOM 4484 N N . GLY B 1 329 ? 33.392 -2.355 5.320 1.00 30.58 329 GLY B N 1
ATOM 4485 C CA . GLY B 1 329 ? 34.680 -1.887 5.743 1.00 28.15 329 GLY B CA 1
ATOM 4486 C C . GLY B 1 329 ? 35.844 -2.852 5.912 1.00 36.15 329 GLY B C 1
ATOM 4487 O O . GLY B 1 329 ? 36.974 -2.395 6.187 1.00 32.10 329 GLY B O 1
ATOM 4488 N N . GLU B 1 330 ? 35.636 -4.176 5.771 1.00 36.10 330 GLU B N 1
ATOM 4489 C CA . GLU B 1 330 ? 36.803 -5.083 5.873 1.00 36.01 330 GLU B CA 1
ATOM 4490 C C . GLU B 1 330 ? 36.787 -6.071 4.721 1.00 36.36 330 GLU B C 1
ATOM 4491 O O . GLU B 1 330 ? 37.492 -7.078 4.731 1.00 35.85 330 GLU B O 1
ATOM 4497 N N . SER B 1 331 ? 35.956 -5.789 3.739 1.00 32.45 331 SER B N 1
ATOM 4498 C CA . SER B 1 331 ? 36.008 -6.506 2.531 1.00 30.70 331 SER B CA 1
ATOM 4499 C C . SER B 1 331 ? 36.732 -5.684 1.450 1.00 34.00 331 SER B C 1
ATOM 4500 O O . SER B 1 331 ? 37.501 -4.740 1.755 1.00 34.58 331 SER B O 1
ATOM 4503 N N . TYR B 1 332 ? 36.500 -6.062 0.190 1.00 36.05 332 TYR B N 1
ATOM 4504 C CA . TYR B 1 332 ? 37.173 -5.448 -0.937 1.00 38.21 332 TYR B CA 1
ATOM 4505 C C . TYR B 1 332 ? 36.543 -4.081 -1.249 1.00 40.43 332 TYR B C 1
ATOM 4506 O O . TYR B 1 332 ? 37.083 -3.306 -2.050 1.00 47.44 332 TYR B O 1
ATOM 4515 N N . LEU B 1 333 ? 35.387 -3.841 -0.641 1.00 36.98 333 LEU B N 1
ATOM 4516 C CA . LEU B 1 333 ? 34.776 -2.529 -0.532 1.00 35.70 333 LEU B CA 1
ATOM 4517 C C . LEU B 1 333 ? 35.538 -1.527 0.431 1.00 32.89 333 LEU B C 1
ATOM 4518 O O . LEU B 1 333 ? 35.377 -0.344 0.325 1.00 36.60 333 LEU B O 1
ATOM 4523 N N . ALA B 1 334 ? 36.393 -1.998 1.337 1.00 30.29 334 ALA B N 1
ATOM 4524 C CA . ALA B 1 334 ? 37.004 -1.119 2.379 1.00 37.44 334 ALA B CA 1
ATOM 4525 C C . ALA B 1 334 ? 37.569 0.336 2.029 1.00 46.33 334 ALA B C 1
ATOM 4526 O O . ALA B 1 334 ? 37.573 1.271 2.914 1.00 42.35 334 ALA B O 1
ATOM 4528 N N . PRO B 1 335 ? 38.153 0.485 0.821 1.00 48.39 335 PRO B N 1
ATOM 4529 C CA . PRO B 1 335 ? 38.639 1.790 0.433 1.00 48.51 335 PRO B CA 1
ATOM 4530 C C . PRO B 1 335 ? 37.502 2.786 0.183 1.00 49.08 335 PRO B C 1
ATOM 4531 O O . PRO B 1 335 ? 37.767 3.956 0.388 1.00 40.29 335 PRO B O 1
ATOM 4535 N N . HIS B 1 336 ? 36.282 2.336 -0.190 1.00 40.03 336 HIS B N 1
ATOM 4536 C CA . HIS B 1 336 ? 35.125 3.212 -0.451 1.00 36.66 336 HIS B CA 1
ATOM 4537 C C . HIS B 1 336 ? 34.157 3.554 0.724 1.00 41.59 336 HIS B C 1
ATOM 4538 O O . HIS B 1 336 ? 33.016 3.966 0.485 1.00 41.79 336 HIS B O 1
ATOM 4545 N N . PHE B 1 337 ? 34.580 3.331 1.974 1.00 40.30 337 PHE B N 1
ATOM 4546 C CA . PHE B 1 337 ? 33.692 3.487 3.123 1.00 32.37 337 PHE B CA 1
ATOM 4547 C C . PHE B 1 337 ? 34.537 3.857 4.288 1.00 32.42 337 PHE B C 1
ATOM 4548 O O . PHE B 1 337 ? 35.700 3.485 4.340 1.00 29.00 337 PHE B O 1
ATOM 4556 N N . THR B 1 338 ? 33.946 4.547 5.250 1.00 34.33 338 THR B N 1
ATOM 4557 C CA . THR B 1 338 ? 34.662 4.751 6.526 1.00 40.83 338 THR B CA 1
ATOM 4558 C C . THR B 1 338 ? 33.766 4.161 7.611 1.00 34.62 338 THR B C 1
ATOM 4559 O O . THR B 1 338 ? 32.560 4.211 7.513 1.00 39.65 338 THR B O 1
ATOM 4563 N N . ILE B 1 339 ? 34.348 3.553 8.618 1.00 40.27 339 ILE B N 1
ATOM 4564 C CA . ILE B 1 339 ? 33.558 2.969 9.675 1.00 35.08 339 ILE B CA 1
ATOM 4565 C C . ILE B 1 339 ? 34.065 3.693 10.875 1.00 32.65 339 ILE B C 1
ATOM 4566 O O . ILE B 1 339 ? 35.268 3.743 11.091 1.00 24.93 339 ILE B O 1
ATOM 4571 N N . ILE B 1 340 ? 33.147 4.223 11.666 1.00 29.75 340 ILE B N 1
ATOM 4572 C CA . ILE B 1 340 ? 33.551 4.860 12.904 1.00 30.99 340 ILE B CA 1
ATOM 4573 C C . ILE B 1 340 ? 33.107 3.936 14.057 1.00 28.60 340 ILE B C 1
ATOM 4574 O O . ILE B 1 340 ? 31.942 3.453 14.067 1.00 26.82 340 ILE B O 1
ATOM 4579 N N . GLY B 1 341 ? 34.010 3.755 15.020 1.00 29.45 341 GLY B N 1
ATOM 4580 C CA . GLY B 1 341 ? 33.857 2.800 16.111 1.00 32.80 341 GLY B CA 1
ATOM 4581 C C . GLY B 1 341 ? 34.463 1.415 15.797 1.00 37.34 341 GLY B C 1
ATOM 4582 O O . GLY B 1 341 ? 34.772 1.069 14.669 1.00 35.33 341 GLY B O 1
ATOM 4583 N N . ASP B 1 342 ? 34.571 0.579 16.801 1.00 36.81 342 ASP B N 1
ATOM 4584 C CA . ASP B 1 342 ? 35.131 -0.711 16.583 1.00 33.62 342 ASP B CA 1
ATOM 4585 C C . ASP B 1 342 ? 34.338 -1.702 17.479 1.00 34.07 342 ASP B C 1
ATOM 4586 O O . ASP B 1 342 ? 33.286 -1.340 18.038 1.00 31.48 342 ASP B O 1
ATOM 4591 N N . ARG B 1 343 ? 34.894 -2.901 17.669 1.00 28.05 343 ARG B N 1
ATOM 4592 C CA . ARG B 1 343 ? 34.198 -3.963 18.348 1.00 32.97 343 ARG B CA 1
ATOM 4593 C C . ARG B 1 343 ? 34.680 -4.191 19.746 1.00 31.89 343 ARG B C 1
ATOM 4594 O O . ARG B 1 343 ? 34.514 -5.260 20.267 1.00 34.34 343 ARG B O 1
ATOM 4602 N N . ALA B 1 344 ? 35.271 -3.189 20.353 1.00 27.53 344 ALA B N 1
ATOM 4603 C CA . ALA B 1 344 ? 35.786 -3.356 21.708 1.00 28.99 344 ALA B CA 1
ATOM 4604 C C . ALA B 1 344 ? 34.694 -3.487 22.768 1.00 26.99 344 ALA B C 1
ATOM 4605 O O . ALA B 1 344 ? 34.950 -3.955 23.902 1.00 31.56 344 ALA B O 1
ATOM 4607 N N . VAL B 1 345 ? 33.522 -2.963 22.467 1.00 25.89 345 VAL B N 1
ATOM 4608 C CA . VAL B 1 345 ? 32.412 -3.079 23.397 1.00 24.84 345 VAL B CA 1
ATOM 4609 C C . VAL B 1 345 ? 31.197 -3.613 22.635 1.00 26.10 345 VAL B C 1
ATOM 4610 O O . VAL B 1 345 ? 30.794 -3.084 21.546 1.00 26.05 345 VAL B O 1
ATOM 4614 N N . HIS B 1 346 ? 30.614 -4.653 23.221 1.00 21.89 346 HIS B N 1
ATOM 4615 C CA . HIS B 1 346 ? 29.435 -5.312 22.676 1.00 20.81 346 HIS B CA 1
ATOM 4616 C C . HIS B 1 346 ? 28.277 -4.727 23.397 1.00 20.97 346 HIS B C 1
ATOM 4617 O O . HIS B 1 346 ? 28.260 -4.714 24.639 1.00 22.51 346 HIS B O 1
ATOM 4624 N N . TYR B 1 347 ? 27.252 -4.285 22.667 1.00 21.22 347 TYR B N 1
ATOM 4625 C CA . TYR B 1 347 ? 26.103 -3.703 23.358 1.00 21.64 347 TYR B CA 1
ATOM 4626 C C . TYR B 1 347 ? 24.861 -4.584 23.321 1.00 23.79 347 TYR B C 1
ATOM 4627 O O . TYR B 1 347 ? 23.798 -4.161 23.812 1.00 25.14 347 TYR B O 1
ATOM 4636 N N . GLY B 1 348 ? 24.920 -5.742 22.659 1.00 22.99 348 GLY B N 1
ATOM 4637 C CA . GLY B 1 348 ? 23.682 -6.556 22.632 1.00 21.35 348 GLY B CA 1
ATOM 4638 C C . GLY B 1 348 ? 23.274 -6.812 21.221 1.00 22.91 348 GLY B C 1
ATOM 4639 O O . GLY B 1 348 ? 24.040 -6.558 20.272 1.00 25.04 348 GLY B O 1
ATOM 4640 N N . GLN B 1 349 ? 22.099 -7.370 21.048 1.00 21.94 349 GLN B N 1
ATOM 4641 C CA . GLN B 1 349 ? 21.647 -7.667 19.734 1.00 24.19 349 GLN B CA 1
ATOM 4642 C C . GLN B 1 349 ? 21.236 -6.349 19.041 1.00 28.21 349 GLN B C 1
ATOM 4643 O O . GLN B 1 349 ? 20.682 -5.483 19.699 1.00 24.06 349 GLN B O 1
ATOM 4649 N N . PHE B 1 350 ? 21.527 -6.181 17.741 1.00 30.08 350 PHE B N 1
ATOM 4650 C CA . PHE B 1 350 ? 21.258 -4.910 17.024 1.00 28.22 350 PHE B CA 1
ATOM 4651 C C . PHE B 1 350 ? 19.789 -4.915 16.649 1.00 31.57 350 PHE B C 1
ATOM 4652 O O . PHE B 1 350 ? 19.366 -5.870 16.036 1.00 39.04 350 PHE B O 1
ATOM 4660 N N . ASP B 1 351 ? 18.979 -3.937 17.084 1.00 44.12 351 ASP B N 1
ATOM 4661 C CA . ASP B 1 351 ? 17.463 -4.169 17.276 1.00 57.06 351 ASP B CA 1
ATOM 4662 C C . ASP B 1 351 ? 17.024 -5.457 18.039 1.00 61.94 351 ASP B C 1
ATOM 4663 O O . ASP B 1 351 ? 16.624 -5.434 19.220 1.00 63.32 351 ASP B O 1
#

CATH classification: 3.40.50.150

Foldseek 3Di:
DDQPLLVVQLVLDPPVLPVFADFDDQFDDFQQALFEEEEEACFLNSNVSSNQQRNPQNYAYEYEHADPVRQVNNVVCFFVSCCPVNVHPGGRYHYDYDDLLCVVVVVQAFQQGQEYEYTAPLLVDPCSLSSLLVRVRNHHALGKYKYKHKAKCDAFDPQCAPDVPCPPVSNRSHYNVVVVQVSNVVSPQQDKFWADKDWDDRPPVVVCVRGPPIIMITTIIIRHHHPPFAHNAQWAQFKKKAFQQPGPSRNAWDGPHPVDIHGHGDIDGGGSNVCCNCCVHSNNVRMDMDGDRPDTDGGPPDDPDD/DDADLLCVQLVPDDPLLVVFDDFDDLFDDFQQALFEEEEEQCFLNRNVSSVQQRNPQNYAYEYEHADPVRVVNNVVRQACCCCVPRNYPGGRYHYFYDALLCVVVRPQAFQPGQEYEYGLPLLVDPCSLSSLLVRLRRHHAQHKYKYKHKAKCDDQDPVCLVPVVVPPNSHSSHYNPVVVQVSNVVSPLQDKFWADKDWDPQPDPCRCVSCVPIIMMMIIIIRHHHPPFDHNAQWAQQKKKAFQLPIPSGNAWDGPHPPDIHGHRPIDHGGRHVCCNCCVHSNNVRMDMGGDRPDTDGGDD

B-factor: mean 43.03, std 26.6, range [7.34, 171.87]

Nearest PDB structures (foldseek):
  5evj-assembly2_B  TM=1.003E+00  e=1.998E-75  Chlamydomonas reinhardtii
  5jx7-assembly1_A  TM=9.291E-01  e=5.348E-39  Cyanidioschyzon sp. 5508
  5eg5-assembly1_A  TM=9.331E-01  e=1.174E-38  Cyanidioschyzon sp. 5508
  5mgz-assembly1_B  TM=6.334E-01  e=1.039E-10  Streptomyces niveus
  5m58-assembly1_B  TM=6.051E-01  e=9.729E-11  Streptomyces rishiriensis